Protein AF-0000000084760105 (afdb_homodimer)

Nearest PDB structures (foldseek):
  2q2e-assembly1_A-2  TM=5.148E-01  e=1.867E-03  Methanosarcina mazei
  6kma-assembly1_A  TM=5.061E-01  e=2.292E-01  Vibrio vulnificus CMCP6
  6kma-assembly2_D  TM=5.168E-01  e=6.860E-01  Vibrio vulnificus CMCP6
  6kma-assembly1_B  TM=4.866E-01  e=5.715E-01  Vibrio vulnificus CMCP6
  6kma-assembly2_C  TM=4.836E-01  e=7.749E-01  Vibrio vulnificus CMCP6

Foldseek 3Di:
DVLLVQLVVLLVVQQPVVPLPRFKAFNLVSVVVSCVVVVVVCPDPCNLVVNLVSVVVNCVPQKAAVVRDQVPFDQHPPRRTGGGIIGGRDDSPPPPPPVPPPADPLQVVFQQDDDDPVVVVVSVLQRVLQVVCVVVVHDSAPAAEAQLVLCCSRRVGSCSCVPADQCGDDRGRDHLVSRNHDHADDAWDKDAPLPQAAAEEEEADPVLLVVVVVVCVVPNRHRMRTYCHHLNNLVCLRNVLVVCVVSVHQAYEYFWKQEQQGLVSQLSSQVCNCVPPNGHYAYDPVLVVLQVVLPPKDACVCRHVDPDDCVVRVPVYDPVSVVVRVVQVVVRIIGGSCSNVCPPPPD/DVLLVQLVVLLVVQQPVVPLPRFKAFNLVSVVVSCVVVVVVCPDPCNLVVNLVSVVVNCVPQKAAVVRDQVPFDQDPPRRTGGGIIGGRDDSPPPPPPVPPPADPLQVVFQQDDDDPVVVVVSVLQRVLQVVCVVVVHDSAPAAEAQLVLCCSRRVGSCSCVPADQCGDVRGRDHQVSRNYDHADDAWDKDAPLPQAAAEEEEADPVLLVVVVVVCVVPNRHRMRTYCHHLNNLVCLRNVLVVCVVSVHQAYEYFWKLEQQGLVSQLSSQVCNCVPPNGHYAYDPVLVVLQVVLPPKDACVCRHVDPGDCVVRVPVYDPVSVVVRVVQVVVRIIGGSCSNVCPPPPD

Radius of gyration: 35.23 Å; Cα contacts (8 Å, |Δi|>4): 1062; chains: 2; bounding box: 80×84×75 Å

Sequence (694 aa):
MIWLSRLESTATKHRLAVGKAARTVKANAVLDEVLRAHNQEALSQEAPDLLSQAVTLLLERDWRAQPKHKASWQRYWRGMSLPSTFVYEGAIVPTKTTSEIAWHPWLARRITGQLTQPIKARLQQLNTYLFRQTEGDKSLFPGLLGHRERSLLIFGDEKALDSLPPDGWKHVALTLADMGAFRRAPPLPYESSCCHDLPAIIVENSDVYYRLCQLNRVQTRWSLVIYGAGNKVSGQAECVSQLLEVEQVKQLLYFGDLDVAGLKIAHQLRCKLLSDYGISLHLDEWLYNELILNGLMTPEGNANNERFDFELQCRWMPQFVLREMKTLLANHRRLPQEGVASLGLVIMIWLSRLESTATKHRLAVGKAARTVKANAVLDEVLRAHNQEALSQEAPDLLSQAVTLLLERDWRAQPKHKASWQRYWRGMSLPSTFVYEGAIVPTKTTSEIAWHPWLARRITGQLTQPIKARLQQLNTYLFRQTEGDKSLFPGLLGHRERSLLIFGDEKALDSLPPDGWKHVALTLADMGAFRRAPPLPYESSCCHDLPAIIVENSDVYYRLCQLNRVQTRWSLVIYGAGNKVSGQAECVSQLLEVEQVKQLLYFGDLDVAGLKIAHQLRCKLLSDYGISLHLDEWLYNELILNGLMTPEGNANNERFDFELQCRWMPQFVLREMKTLLANHRRLPQEGVASLGLVI

InterPro domains:
  IPR024534 Wadjet protein JetD, C-terminal [PF09983] (200-273)
  IPR036078 Spo11/DNA topoisomerase VI subunit A superfamily [SSF56726] (194-341)

Structure (mmCIF, N/CA/C/O backbone):
data_AF-0000000084760105-model_v1
#
loop_
_entity.id
_entity.type
_entity.pdbx_description
1 polymer 'Wadjet protein JetD C-terminal domain-containing protein'
#
loop_
_atom_site.group_PDB
_atom_site.id
_atom_site.type_symbol
_atom_site.label_atom_id
_atom_site.label_alt_id
_atom_site.label_comp_id
_atom_site.label_asym_id
_atom_site.label_entity_id
_atom_site.label_seq_id
_atom_site.pdbx_PDB_ins_code
_atom_site.Cartn_x
_atom_site.Cartn_y
_atom_site.Cartn_z
_atom_site.occupancy
_atom_site.B_iso_or_equiv
_atom_site.auth_seq_id
_atom_site.auth_comp_id
_atom_site.auth_asym_id
_atom_site.auth_atom_id
_atom_site.pdbx_PDB_model_num
ATOM 1 N N . MET A 1 1 ? 40.719 -17.453 -42.469 1 67.69 1 MET A N 1
ATOM 2 C CA . MET A 1 1 ? 39.688 -18.359 -41.969 1 67.69 1 MET A CA 1
ATOM 3 C C . MET A 1 1 ? 40.312 -19.484 -41.156 1 67.69 1 MET A C 1
ATOM 5 O O . MET A 1 1 ? 39.719 -19.906 -40.156 1 67.69 1 MET A O 1
ATOM 9 N N . ILE A 1 2 ? 41.531 -19.688 -41.312 1 83.69 2 ILE A N 1
ATOM 10 C CA . ILE A 1 2 ? 42.188 -20.844 -40.688 1 83.69 2 ILE A CA 1
ATOM 11 C C . ILE A 1 2 ? 42.469 -20.562 -39.25 1 83.69 2 ILE A C 1
ATOM 13 O O . ILE A 1 2 ? 42.25 -21.406 -38.375 1 83.69 2 ILE A O 1
ATOM 17 N N . TRP A 1 3 ? 43.031 -19.312 -39 1 89.44 3 TRP A N 1
ATOM 18 C CA . TRP A 1 3 ? 43.375 -18.953 -37.625 1 89.44 3 TRP A CA 1
ATOM 19 C C . TRP A 1 3 ? 42.125 -18.938 -36.75 1 89.44 3 TRP A C 1
ATOM 21 O O . TRP A 1 3 ? 42.188 -19.312 -35.562 1 89.44 3 TRP A O 1
ATOM 31 N N . LEU A 1 4 ? 41 -18.609 -37.344 1 88.12 4 LEU A N 1
ATOM 32 C CA . LEU A 1 4 ? 39.75 -18.625 -36.594 1 88.12 4 LEU A CA 1
ATOM 33 C C . LEU A 1 4 ? 39.406 -20.047 -36.156 1 88.12 4 LEU A C 1
ATOM 35 O O . LEU A 1 4 ? 39.031 -20.266 -35 1 88.12 4 LEU A O 1
ATOM 39 N N . SER A 1 5 ? 39.406 -20.938 -37.031 1 87.56 5 SER A N 1
ATOM 40 C CA . SER A 1 5 ? 39.094 -22.328 -36.719 1 87.56 5 SER A CA 1
ATOM 41 C C . SER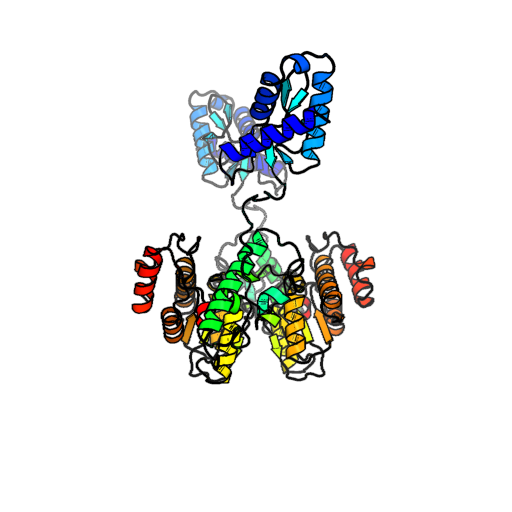 A 1 5 ? 40.031 -22.875 -35.656 1 87.56 5 SER A C 1
ATOM 43 O O . SER A 1 5 ? 39.562 -23.609 -34.75 1 87.56 5 SER A O 1
ATOM 45 N N . ARG A 1 6 ? 41.219 -22.5 -35.688 1 89.56 6 ARG A N 1
ATOM 46 C CA . ARG A 1 6 ? 42.219 -22.969 -34.719 1 89.56 6 ARG A CA 1
ATOM 47 C C . ARG A 1 6 ? 41.969 -22.406 -33.344 1 89.56 6 ARG A C 1
ATOM 49 O O . ARG A 1 6 ? 42.031 -23.109 -32.344 1 89.56 6 ARG A O 1
ATOM 56 N N . LEU A 1 7 ? 41.656 -21.078 -33.344 1 90.12 7 LEU A N 1
ATOM 57 C CA . LEU A 1 7 ? 41.344 -20.422 -32.094 1 90.12 7 LEU A CA 1
ATOM 58 C C . LEU A 1 7 ? 40.094 -21 -31.469 1 90.12 7 LEU A C 1
ATOM 60 O O . LEU A 1 7 ? 40.031 -21.281 -30.266 1 90.12 7 LEU A O 1
ATOM 64 N N . GLU A 1 8 ? 39.094 -21.188 -32.281 1 88 8 GLU A N 1
ATOM 65 C CA . GLU A 1 8 ? 37.812 -21.703 -31.812 1 88 8 GLU A CA 1
ATOM 66 C C . GLU A 1 8 ? 37.969 -23.125 -31.281 1 88 8 GLU A C 1
ATOM 68 O O . GLU A 1 8 ? 37.406 -23.438 -30.219 1 88 8 GLU A O 1
ATOM 73 N N . SER A 1 9 ? 38.625 -23.969 -31.953 1 86.5 9 SER A N 1
ATOM 74 C CA . SER A 1 9 ? 38.844 -25.359 -31.547 1 86.5 9 SER A CA 1
ATOM 75 C C . SER A 1 9 ? 39.625 -25.422 -30.25 1 86.5 9 SER A C 1
ATOM 77 O O . SER A 1 9 ? 39.281 -26.188 -29.344 1 86.5 9 SER A O 1
ATOM 79 N N . THR A 1 10 ? 40.688 -24.625 -30.141 1 89.44 10 THR A N 1
ATOM 80 C CA . THR A 1 10 ? 41.5 -24.625 -28.938 1 89.44 10 THR A CA 1
ATOM 81 C C . THR A 1 10 ? 40.75 -24.047 -27.75 1 89.44 10 THR A C 1
ATOM 83 O O . THR A 1 10 ? 40.844 -24.562 -26.641 1 89.44 10 THR A O 1
ATOM 86 N N . ALA A 1 11 ? 40 -22.984 -28.047 1 88.25 11 ALA A N 1
ATOM 87 C CA . ALA A 1 11 ? 39.188 -22.406 -26.969 1 88.25 11 ALA A CA 1
ATOM 88 C C . ALA A 1 11 ? 38.156 -23.406 -26.453 1 88.25 11 ALA A C 1
ATOM 90 O O . ALA A 1 11 ? 37.969 -23.531 -25.25 1 88.25 11 ALA A O 1
ATOM 91 N N . THR A 1 12 ? 37.531 -24.125 -27.328 1 83.12 12 THR A N 1
ATOM 92 C CA . THR A 1 12 ? 36.562 -25.141 -26.969 1 83.12 12 THR A CA 1
ATOM 93 C C . THR A 1 12 ? 37.219 -26.281 -26.188 1 83.12 12 THR A C 1
ATOM 95 O O . THR A 1 12 ? 36.656 -26.781 -25.219 1 83.12 12 THR A O 1
ATOM 98 N N . LYS A 1 13 ? 38.344 -26.672 -26.594 1 82.81 13 LYS A N 1
ATOM 99 C CA . LYS A 1 13 ? 39.125 -27.703 -25.906 1 82.81 13 LYS A CA 1
ATOM 100 C C . LYS A 1 13 ? 39.469 -27.281 -24.484 1 82.81 13 LYS A C 1
ATOM 102 O O . LYS A 1 13 ? 39.312 -28.078 -23.547 1 82.81 13 LYS A O 1
ATOM 107 N N . HIS A 1 14 ? 39.906 -26.031 -24.328 1 85.25 14 HIS A N 1
ATOM 108 C CA . HIS A 1 14 ? 40.219 -25.531 -23 1 85.25 14 HIS A CA 1
ATOM 109 C C . HIS A 1 14 ? 38.969 -25.469 -22.125 1 85.25 14 HIS A C 1
ATOM 111 O O . HIS A 1 14 ? 39 -25.781 -20.938 1 85.25 14 HIS A O 1
ATOM 117 N N . ARG A 1 15 ? 37.938 -25.125 -22.781 1 80.25 15 ARG A N 1
ATOM 118 C CA . ARG A 1 15 ? 36.656 -25.062 -22.062 1 80.25 15 ARG A CA 1
ATOM 119 C C . ARG A 1 15 ? 36.25 -26.453 -21.562 1 80.25 15 ARG A C 1
ATOM 121 O O . ARG A 1 15 ? 35.875 -26.609 -20.406 1 80.25 15 ARG A O 1
ATOM 128 N N . LEU A 1 16 ? 36.281 -27.438 -22.328 1 73.5 16 LEU A N 1
ATOM 129 C CA . LEU A 1 16 ? 35.875 -28.812 -22.031 1 73.5 16 LEU A CA 1
ATOM 130 C C . LEU A 1 16 ? 36.844 -29.469 -21.047 1 73.5 16 LEU A C 1
ATOM 132 O O . LEU A 1 16 ? 36.469 -30.344 -20.266 1 73.5 16 LEU A O 1
ATOM 136 N N . ALA A 1 17 ? 38.094 -29.062 -20.984 1 74 17 ALA A N 1
ATOM 137 C CA . ALA A 1 17 ? 39.094 -29.625 -20.109 1 74 17 ALA A CA 1
ATOM 138 C C . ALA A 1 17 ? 38.875 -29.188 -18.656 1 74 17 ALA A C 1
ATOM 140 O O . ALA A 1 17 ? 39.188 -29.938 -17.719 1 74 17 ALA A O 1
ATOM 141 N N . VAL A 1 18 ? 38.469 -28 -18.469 1 67.94 18 VAL A N 1
ATOM 142 C CA . VAL A 1 18 ? 38.25 -27.5 -17.109 1 67.94 18 VAL A CA 1
ATOM 143 C C . VAL A 1 18 ? 36.938 -28.109 -16.562 1 67.94 18 VAL A C 1
ATOM 145 O O . VAL A 1 18 ? 36.844 -28.344 -15.359 1 67.94 18 VAL A O 1
ATOM 148 N N . GLY A 1 19 ? 35.969 -28.594 -17.391 1 62.34 19 GLY A N 1
ATOM 149 C CA . GLY A 1 19 ? 34.688 -29.219 -17.078 1 62.34 19 GLY A CA 1
ATOM 150 C C . GLY A 1 19 ? 33.594 -28.797 -18.047 1 62.34 19 GLY A C 1
ATOM 151 O O . GLY A 1 19 ? 33.656 -27.719 -18.641 1 62.34 19 GLY A O 1
ATOM 152 N N . LYS A 1 20 ? 32.688 -29.688 -18.469 1 56.25 20 LYS A N 1
ATOM 153 C CA . LYS A 1 20 ? 31.609 -29.5 -19.453 1 56.25 20 LYS A CA 1
ATOM 154 C C . LYS A 1 20 ? 30.812 -28.234 -19.156 1 56.25 20 LYS A C 1
ATOM 156 O O . LYS A 1 20 ? 30.266 -27.609 -20.062 1 56.25 20 LYS A O 1
ATOM 161 N N . ALA A 1 21 ? 30.844 -27.797 -18 1 57.94 21 ALA A N 1
ATOM 162 C CA . ALA A 1 21 ? 30.062 -26.641 -17.547 1 57.94 21 ALA A CA 1
ATOM 163 C C . ALA A 1 21 ? 30.906 -25.375 -17.578 1 57.94 21 ALA A C 1
ATOM 165 O O . ALA A 1 21 ? 30.391 -24.281 -17.375 1 57.94 21 ALA A O 1
ATOM 166 N N . ALA A 1 22 ? 32.188 -25.391 -17.984 1 63.94 22 ALA A N 1
ATOM 167 C CA . ALA A 1 22 ? 33.031 -24.203 -17.906 1 63.94 22 ALA A CA 1
ATOM 168 C C . ALA A 1 22 ? 32.812 -23.312 -19.125 1 63.94 22 ALA A C 1
ATOM 170 O O . ALA A 1 22 ? 32.812 -23.781 -20.266 1 63.94 22 ALA A O 1
ATOM 171 N N . ARG A 1 23 ? 32.438 -22.047 -18.953 1 75.88 23 ARG A N 1
ATOM 172 C CA . ARG A 1 23 ? 32.156 -21.094 -20.016 1 75.88 23 ARG A CA 1
ATOM 173 C C . ARG A 1 23 ? 33.312 -20.125 -20.203 1 75.88 23 ARG A C 1
ATOM 175 O O . ARG A 1 23 ? 33.344 -19.375 -21.172 1 75.88 23 ARG A O 1
ATOM 182 N N . THR A 1 24 ? 34.25 -20.219 -19.297 1 83.88 24 THR A N 1
ATOM 183 C CA . THR A 1 24 ? 35.312 -19.203 -19.375 1 83.88 24 THR A CA 1
ATOM 184 C C . THR A 1 24 ? 36.656 -19.844 -19.625 1 83.88 24 THR A C 1
ATOM 186 O O . THR A 1 24 ? 37.031 -20.828 -18.969 1 83.88 24 THR A O 1
ATOM 189 N N . VAL A 1 25 ? 37.375 -19.422 -20.562 1 89.81 25 VAL A N 1
ATOM 190 C CA . VAL A 1 25 ? 38.719 -19.891 -20.844 1 89.81 25 VAL A CA 1
ATOM 191 C C . VAL A 1 25 ? 39.688 -18.719 -20.875 1 89.81 25 VAL A C 1
ATOM 193 O O . VAL A 1 25 ? 39.344 -17.625 -21.328 1 89.81 25 VAL A O 1
ATOM 196 N N . LYS A 1 26 ? 40.844 -18.953 -20.391 1 88.56 26 LYS A N 1
ATOM 197 C CA . LYS A 1 26 ? 41.875 -17.906 -20.422 1 88.56 26 LYS A CA 1
ATOM 198 C C . LYS A 1 26 ? 42.344 -17.641 -21.844 1 88.56 26 LYS A C 1
ATOM 200 O O . LYS A 1 26 ? 42.75 -18.578 -22.547 1 88.56 26 LYS A O 1
ATOM 205 N N . ALA A 1 27 ? 42.312 -16.453 -22.266 1 93.88 27 ALA A N 1
ATOM 206 C CA . ALA A 1 27 ? 42.625 -16.078 -23.656 1 93.88 27 ALA A CA 1
ATOM 207 C C . ALA A 1 27 ? 44.094 -16.312 -23.969 1 93.88 27 ALA A C 1
ATOM 209 O O . ALA A 1 27 ? 44.438 -16.797 -25.047 1 93.88 27 ALA A O 1
ATOM 210 N N . ASN A 1 28 ? 44.969 -15.992 -23.016 1 92.56 28 ASN A N 1
ATOM 211 C CA . ASN A 1 28 ? 46.406 -16.156 -23.234 1 92.56 28 ASN A CA 1
ATOM 212 C C . ASN A 1 28 ? 46.781 -17.625 -23.391 1 92.56 28 ASN A C 1
ATOM 214 O O . ASN A 1 28 ? 47.625 -17.969 -24.234 1 92.56 28 ASN A O 1
ATOM 218 N N . ALA A 1 29 ? 46.094 -18.469 -22.609 1 90.94 29 ALA A N 1
ATOM 219 C CA . ALA A 1 29 ? 46.344 -19.906 -22.688 1 90.94 29 ALA A CA 1
ATOM 220 C C . ALA A 1 29 ? 45.938 -20.453 -24.062 1 90.94 29 ALA A C 1
ATOM 222 O O . ALA A 1 29 ? 46.656 -21.281 -24.641 1 90.94 29 ALA A O 1
ATOM 223 N N . VAL A 1 30 ? 44.844 -20.031 -24.516 1 92.25 30 VAL A N 1
ATOM 224 C CA . VAL A 1 30 ? 44.344 -20.453 -25.812 1 92.25 30 VAL A CA 1
ATOM 225 C C . VAL A 1 30 ? 45.281 -20.016 -26.922 1 92.25 30 VAL A C 1
ATOM 227 O O . VAL A 1 30 ? 45.656 -20.812 -27.781 1 92.25 30 VAL A O 1
ATOM 230 N N . LEU A 1 31 ? 45.719 -18.781 -26.891 1 93 31 LEU A N 1
ATOM 231 C CA . LEU A 1 31 ? 46.594 -18.25 -27.938 1 93 31 LEU A CA 1
ATOM 232 C C . LEU A 1 31 ? 47.938 -18.938 -27.891 1 93 31 LEU A C 1
ATOM 234 O O . LEU A 1 31 ? 48.5 -19.281 -28.938 1 93 31 LEU A O 1
ATOM 238 N N . ASP A 1 32 ? 48.469 -19.156 -26.703 1 91.75 32 ASP A N 1
ATOM 239 C CA . ASP A 1 32 ? 49.75 -19.812 -26.547 1 91.75 32 ASP A CA 1
ATOM 240 C C . ASP A 1 32 ? 49.75 -21.203 -27.188 1 91.75 32 ASP A C 1
ATOM 242 O O . ASP A 1 32 ? 50.719 -21.578 -27.859 1 91.75 32 ASP A O 1
ATOM 246 N N . GLU A 1 33 ? 48.656 -21.875 -26.938 1 91.25 33 GLU A N 1
ATOM 247 C CA . GLU A 1 33 ? 48.562 -23.219 -27.5 1 91.25 33 GLU A CA 1
ATOM 248 C C . GLU A 1 33 ? 48.5 -23.188 -29.016 1 91.25 33 GLU A C 1
ATOM 250 O O . GLU A 1 33 ? 49.125 -23.984 -29.703 1 91.25 33 GLU A O 1
ATOM 255 N N . VAL A 1 34 ? 47.75 -22.281 -29.547 1 92.06 34 VAL A N 1
ATOM 256 C CA . VAL A 1 34 ? 47.594 -22.141 -30.984 1 92.06 34 VAL A CA 1
ATOM 257 C C . VAL A 1 34 ? 48.969 -21.781 -31.609 1 92.06 34 VAL A C 1
ATOM 259 O O . VAL A 1 34 ? 49.344 -22.344 -32.625 1 92.06 34 VAL A O 1
ATOM 262 N N . LEU A 1 35 ? 49.656 -20.875 -30.938 1 91.12 35 LEU A N 1
ATOM 263 C CA . LEU A 1 35 ? 50.938 -20.422 -31.438 1 91.12 35 LEU A CA 1
ATOM 264 C C . LEU A 1 35 ? 52 -21.531 -31.375 1 91.12 35 LEU A C 1
ATOM 266 O O . LEU A 1 35 ? 52.812 -21.672 -32.281 1 91.12 35 LEU A O 1
ATOM 270 N N . ARG A 1 36 ? 51.906 -22.312 -30.328 1 89.44 36 ARG A N 1
ATOM 271 C CA . ARG A 1 36 ? 52.844 -23.438 -30.188 1 89.44 36 ARG A CA 1
ATOM 272 C C . ARG A 1 36 ? 52.562 -24.516 -31.234 1 89.44 36 ARG A C 1
ATOM 274 O O . ARG A 1 36 ? 53.5 -25.078 -31.812 1 89.44 36 ARG A O 1
ATOM 281 N N . ALA A 1 37 ? 51.344 -24.828 -31.469 1 87.62 37 ALA A N 1
ATOM 282 C CA . ALA A 1 37 ? 50.906 -25.875 -32.406 1 87.62 37 ALA A CA 1
ATOM 283 C C . ALA A 1 37 ? 51.188 -25.469 -33.844 1 87.62 37 ALA A C 1
ATOM 285 O O . ALA A 1 37 ? 51.469 -26.328 -34.688 1 87.62 37 ALA A O 1
ATOM 286 N N . HIS A 1 38 ? 51.156 -24.219 -34.094 1 89.06 38 HIS A N 1
ATOM 287 C CA . HIS A 1 38 ? 51.344 -23.719 -35.438 1 89.06 38 HIS A CA 1
ATOM 288 C C . HIS A 1 38 ? 52.438 -22.672 -35.5 1 89.06 38 HIS A C 1
ATOM 290 O O . HIS A 1 38 ? 52.25 -21.562 -36 1 89.06 38 HIS A O 1
ATOM 296 N N . ASN A 1 39 ? 53.531 -23.047 -35 1 87.75 39 ASN A N 1
ATOM 297 C CA . ASN A 1 39 ? 54.688 -22.156 -34.781 1 87.75 39 ASN A CA 1
ATOM 298 C C . ASN A 1 39 ? 55.25 -21.656 -36.125 1 87.75 39 ASN A C 1
ATOM 300 O O . ASN A 1 39 ? 55.625 -20.5 -36.219 1 87.75 39 ASN A O 1
ATOM 304 N N . GLN A 1 40 ? 55.375 -22.453 -37.125 1 86.12 40 GLN A N 1
ATOM 305 C CA . GLN A 1 40 ? 55.938 -22.062 -38.406 1 86.12 40 GLN A CA 1
ATOM 306 C C . GLN A 1 40 ? 55.094 -20.969 -39.062 1 86.12 40 GLN A C 1
ATOM 308 O O . GLN A 1 40 ? 55.625 -20 -39.594 1 86.12 40 GLN A O 1
ATOM 313 N N . GLU A 1 41 ? 53.75 -21.078 -38.969 1 85.88 41 GLU A N 1
ATOM 314 C CA . GLU A 1 41 ? 52.844 -20.094 -39.562 1 85.88 41 GLU A CA 1
ATOM 315 C C . GLU A 1 41 ? 52.812 -18.828 -38.719 1 85.88 41 GLU A C 1
ATOM 317 O O . GLU A 1 41 ? 52.562 -17.734 -39.219 1 85.88 41 GLU A O 1
ATOM 322 N N . ALA A 1 42 ? 53 -19.031 -37.469 1 85.12 42 ALA A N 1
ATOM 323 C CA . ALA A 1 42 ? 52.938 -17.906 -36.531 1 85.12 42 ALA A CA 1
ATOM 324 C C . ALA A 1 42 ? 54.125 -16.953 -36.75 1 85.12 42 ALA A C 1
ATOM 326 O O . ALA A 1 42 ? 54.062 -15.789 -36.375 1 85.12 42 ALA A O 1
ATOM 327 N N . LEU A 1 43 ? 55.125 -17.391 -37.469 1 83.69 43 LEU A N 1
ATOM 328 C CA . LEU A 1 43 ? 56.312 -16.609 -37.719 1 83.69 43 LEU A CA 1
ATOM 329 C C . LEU A 1 43 ? 56.125 -15.641 -38.875 1 83.69 43 LEU A C 1
ATOM 331 O O . LEU A 1 43 ? 56.875 -14.695 -39.031 1 83.69 43 LEU A O 1
ATOM 335 N N . SER A 1 44 ? 55.094 -15.812 -39.625 1 87 44 SER A N 1
ATOM 336 C CA . SER A 1 44 ? 54.781 -14.93 -40.75 1 87 44 SER A CA 1
ATOM 337 C C . SER A 1 44 ? 54.5 -13.508 -40.25 1 87 44 SER A C 1
ATOM 339 O O . SER A 1 44 ? 54 -13.312 -39.156 1 87 44 SER A O 1
ATOM 341 N N . GLN A 1 45 ? 54.875 -12.523 -41 1 85.75 45 GLN A N 1
ATOM 342 C CA . GLN A 1 45 ? 54.719 -11.109 -40.688 1 85.75 45 GLN A CA 1
ATOM 343 C C . GLN A 1 45 ? 53.25 -10.727 -40.594 1 85.75 45 GLN A C 1
ATOM 345 O O . GLN A 1 45 ? 52.875 -9.805 -39.875 1 85.75 45 GLN A O 1
ATOM 350 N N . GLU A 1 46 ? 52.406 -11.469 -41.25 1 85.75 46 GLU A N 1
ATOM 351 C CA . GLU A 1 46 ? 50.969 -11.141 -41.281 1 85.75 46 GLU A CA 1
ATOM 352 C C . GLU A 1 46 ? 50.219 -11.844 -40.156 1 85.75 46 GLU A C 1
ATOM 354 O O . GLU A 1 46 ? 49.031 -11.57 -39.938 1 85.75 46 GLU A O 1
ATOM 359 N N . ALA A 1 47 ? 50.875 -12.648 -39.438 1 87.44 47 ALA A N 1
ATOM 360 C CA . ALA A 1 47 ? 50.219 -13.523 -38.469 1 87.44 47 ALA A CA 1
ATOM 361 C C . ALA A 1 47 ? 49.531 -12.711 -37.375 1 87.44 47 ALA A C 1
ATOM 363 O O . ALA A 1 47 ? 48.375 -12.984 -37.031 1 87.44 47 ALA A O 1
ATOM 364 N N . PRO A 1 48 ? 50.188 -11.695 -36.875 1 89.31 48 PRO A N 1
ATOM 365 C CA . PRO A 1 48 ? 49.5 -10.938 -35.844 1 89.31 48 PRO A CA 1
ATOM 366 C C . PRO A 1 48 ? 48.188 -10.297 -36.312 1 89.31 48 PRO A C 1
ATOM 368 O O . PRO A 1 48 ? 47.219 -10.305 -35.594 1 89.31 48 PRO A O 1
ATOM 371 N N . ASP A 1 49 ? 48.219 -9.789 -37.438 1 87.56 49 ASP A N 1
ATOM 372 C CA . ASP A 1 49 ? 47 -9.172 -38 1 87.56 49 ASP A CA 1
ATOM 373 C C . ASP A 1 49 ? 45.906 -10.219 -38.219 1 87.56 49 ASP A C 1
ATOM 375 O O . ASP A 1 49 ? 44.75 -9.984 -37.938 1 87.56 49 ASP A O 1
ATOM 379 N N . LEU A 1 50 ? 46.281 -11.281 -38.75 1 88.19 50 LEU A N 1
ATOM 380 C CA . LEU A 1 50 ? 45.344 -12.367 -39.031 1 88.19 50 LEU A CA 1
ATOM 381 C C . LEU A 1 50 ? 44.781 -12.93 -37.719 1 88.19 50 LEU A C 1
ATOM 383 O O . LEU A 1 50 ? 43.594 -13.242 -37.656 1 88.19 50 LEU A O 1
ATOM 387 N N . LEU A 1 51 ? 45.562 -13.023 -36.781 1 90 51 LEU A N 1
ATOM 388 C CA . LEU A 1 51 ? 45.125 -13.516 -35.469 1 90 51 LEU A CA 1
ATOM 389 C C . LEU A 1 51 ? 44.188 -12.508 -34.812 1 90 51 LEU A C 1
ATOM 391 O O . LEU A 1 51 ? 43.219 -12.891 -34.188 1 90 51 LEU A O 1
ATOM 395 N N . SER A 1 52 ? 44.562 -11.281 -34.875 1 89.69 52 SER A N 1
ATOM 396 C CA . SER A 1 52 ? 43.688 -10.242 -34.375 1 89.69 52 SER A CA 1
ATOM 397 C C . SER A 1 52 ? 42.312 -10.289 -35.031 1 89.69 52 SER A C 1
ATOM 399 O O . SER A 1 52 ? 41.281 -10.141 -34.375 1 89.69 52 SER A O 1
ATOM 401 N N . GLN A 1 53 ? 42.344 -10.5 -36.281 1 88.12 53 GLN A N 1
ATOM 402 C CA . GLN A 1 53 ? 41.094 -10.656 -37 1 88.12 53 GLN A CA 1
ATOM 403 C C . GLN A 1 53 ? 40.344 -11.914 -36.562 1 88.12 53 GLN A C 1
ATOM 405 O O . GLN A 1 53 ? 39.125 -11.891 -36.438 1 88.12 53 GLN A O 1
ATOM 410 N N . ALA A 1 54 ? 41.031 -12.93 -36.344 1 89.44 54 ALA A N 1
ATOM 411 C CA . ALA A 1 54 ? 40.406 -14.18 -35.875 1 89.44 54 ALA A CA 1
ATOM 412 C C . ALA A 1 54 ? 39.781 -14 -34.5 1 89.44 54 ALA A C 1
ATOM 414 O O . ALA A 1 54 ? 38.688 -14.523 -34.25 1 89.44 54 ALA A O 1
ATOM 415 N N . VAL A 1 55 ? 40.375 -13.312 -33.594 1 90.69 55 VAL A N 1
ATOM 416 C CA . VAL A 1 55 ? 39.812 -13.039 -32.281 1 90.69 55 VAL A CA 1
ATOM 417 C C . VAL A 1 55 ? 38.531 -12.227 -32.438 1 90.69 55 VAL A C 1
ATOM 419 O O . VAL A 1 55 ? 37.531 -12.516 -31.781 1 90.69 55 VAL A O 1
ATOM 422 N N . THR A 1 56 ? 38.594 -11.227 -33.312 1 87.75 56 THR A N 1
ATOM 423 C CA . THR A 1 56 ? 37.406 -10.422 -33.562 1 87.75 56 THR A CA 1
ATOM 424 C C . THR A 1 56 ? 36.281 -11.289 -34.094 1 87.75 56 THR A C 1
ATOM 426 O O . THR A 1 56 ? 35.125 -11.141 -33.688 1 87.75 56 THR A O 1
ATOM 429 N N . LEU A 1 57 ? 36.594 -12.172 -34.969 1 86.44 57 LEU A N 1
ATOM 430 C CA . LEU A 1 57 ? 35.594 -13.055 -35.562 1 86.44 57 LEU A CA 1
ATOM 431 C C . LEU A 1 57 ? 35.094 -14.062 -34.531 1 86.44 57 LEU A C 1
ATOM 433 O O . LEU A 1 57 ? 33.906 -14.391 -34.5 1 86.44 57 LEU A O 1
ATOM 437 N N . LEU A 1 58 ? 35.875 -14.562 -33.688 1 87.25 58 LEU A N 1
ATOM 438 C CA . LEU A 1 58 ? 35.469 -15.461 -32.594 1 87.25 58 LEU A CA 1
ATOM 439 C C . LEU A 1 58 ? 34.438 -14.797 -31.703 1 87.25 58 LEU A C 1
ATOM 441 O O . LEU A 1 58 ? 33.469 -15.445 -31.281 1 87.25 58 LEU A O 1
ATOM 445 N N . LEU A 1 59 ? 34.656 -13.516 -31.531 1 86.81 59 LEU A N 1
ATOM 446 C CA . LEU A 1 59 ? 33.781 -12.773 -30.625 1 86.81 59 LEU A CA 1
ATOM 447 C C . LEU A 1 59 ? 32.469 -12.391 -31.312 1 86.81 59 LEU A C 1
ATOM 449 O O . LEU A 1 59 ? 31.516 -12.016 -30.656 1 86.81 59 LEU A O 1
ATOM 453 N N . GLU A 1 60 ? 32.406 -12.523 -32.531 1 82.56 60 GLU A N 1
ATOM 454 C CA . GLU A 1 60 ? 31.172 -12.32 -33.312 1 82.56 60 GLU A CA 1
ATOM 455 C C . GLU A 1 60 ? 30.328 -13.594 -33.344 1 82.56 60 GLU A C 1
ATOM 457 O O . GLU A 1 60 ? 29.156 -13.555 -33.719 1 82.56 60 GLU A O 1
ATOM 462 N N . ARG A 1 61 ? 30.875 -14.656 -32.844 1 79.38 61 ARG A N 1
ATOM 463 C CA . ARG A 1 61 ? 30.172 -15.93 -32.812 1 79.38 61 ARG A CA 1
ATOM 464 C C . ARG A 1 61 ? 29.719 -16.281 -31.406 1 79.38 61 ARG A C 1
ATOM 466 O O . ARG A 1 61 ? 29.109 -15.453 -30.719 1 79.38 61 ARG A O 1
ATOM 473 N N . ASP A 1 62 ? 30.219 -17.5 -30.859 1 77.69 62 ASP A N 1
ATOM 474 C CA . ASP A 1 62 ? 29.672 -18.031 -29.625 1 77.69 62 ASP A CA 1
ATOM 475 C C . ASP A 1 62 ? 30.531 -17.625 -28.422 1 77.69 62 ASP A C 1
ATOM 477 O O . ASP A 1 62 ? 30.375 -18.188 -27.328 1 77.69 62 ASP A O 1
ATOM 481 N N . TRP A 1 63 ? 31.375 -16.719 -28.641 1 85.19 63 TRP A N 1
ATOM 482 C CA . TRP A 1 63 ? 32.25 -16.344 -27.531 1 85.19 63 TRP A CA 1
ATOM 483 C C . TRP A 1 63 ? 32.156 -14.844 -27.25 1 85.19 63 TRP A C 1
ATOM 485 O O . TRP A 1 63 ? 31.938 -14.039 -28.156 1 85.19 63 TRP A O 1
ATOM 495 N N . ARG A 1 64 ? 32.281 -14.523 -25.984 1 88.19 64 ARG A N 1
ATOM 496 C CA . ARG A 1 64 ? 32.344 -13.141 -25.531 1 88.19 64 ARG A CA 1
ATOM 497 C C . ARG A 1 64 ? 33.656 -12.852 -24.844 1 88.19 64 ARG A C 1
ATOM 499 O O . ARG A 1 64 ? 34.188 -13.703 -24.125 1 88.19 64 ARG A O 1
ATOM 506 N N . ALA A 1 65 ? 34.188 -11.609 -25.031 1 90.44 65 ALA A N 1
ATOM 507 C CA . ALA A 1 65 ? 35.438 -11.195 -24.375 1 90.44 65 ALA A CA 1
ATOM 508 C C . ALA A 1 65 ? 35.156 -10.594 -23 1 90.44 65 ALA A C 1
ATOM 510 O O . ALA A 1 65 ? 34.156 -9.906 -22.812 1 90.44 65 ALA A O 1
ATOM 511 N N . GLN A 1 66 ? 36.031 -11.039 -22.031 1 87 66 GLN A N 1
ATOM 512 C CA . GLN A 1 66 ? 36.031 -10.391 -20.734 1 87 66 GLN A CA 1
ATOM 513 C C . GLN A 1 66 ? 37.438 -9.859 -20.391 1 87 66 GLN A C 1
ATOM 515 O O . GLN A 1 66 ? 38.375 -10.633 -20.234 1 87 66 GLN A O 1
ATOM 520 N N . PRO A 1 67 ? 37.531 -8.508 -20.375 1 85.75 67 PRO A N 1
ATOM 521 C CA . PRO A 1 67 ? 36.5 -7.465 -20.516 1 85.75 67 PRO A CA 1
ATOM 522 C C . PRO A 1 67 ? 36.031 -7.32 -21.953 1 85.75 67 PRO A C 1
ATOM 524 O O . PRO A 1 67 ? 36.75 -7.664 -22.906 1 85.75 67 PRO A O 1
ATOM 527 N N . LYS A 1 68 ? 34.719 -6.695 -22.203 1 86.25 68 LYS A N 1
ATOM 528 C CA . LYS A 1 68 ? 34.031 -6.625 -23.484 1 86.25 68 LYS A CA 1
ATOM 529 C C . LYS A 1 68 ? 34.656 -5.586 -24.391 1 86.25 68 LYS A C 1
ATOM 531 O O . LYS A 1 68 ? 34.75 -5.781 -25.609 1 86.25 68 LYS A O 1
ATOM 536 N N . HIS A 1 69 ? 35.281 -4.562 -23.875 1 86.69 69 HIS A N 1
ATOM 537 C CA . HIS A 1 69 ? 35.781 -3.445 -24.656 1 86.69 69 HIS A CA 1
ATOM 538 C C . HIS A 1 69 ? 37.25 -3.654 -25.031 1 86.69 69 HIS A C 1
ATOM 540 O O . HIS A 1 69 ? 38.094 -3.934 -24.156 1 86.69 69 HIS A O 1
ATOM 546 N N . LYS A 1 70 ? 37.562 -3.479 -26.234 1 86.38 70 LYS A N 1
ATOM 547 C CA . LYS A 1 70 ? 38.875 -3.715 -26.797 1 86.38 70 LYS A CA 1
ATOM 548 C C . LYS A 1 70 ? 39.938 -2.803 -26.172 1 86.38 70 LYS A C 1
ATOM 550 O O . LYS A 1 70 ? 41.094 -3.18 -26.031 1 86.38 70 LYS A O 1
ATOM 555 N N . ALA A 1 71 ? 39.531 -1.586 -25.75 1 85.44 71 ALA A N 1
ATOM 556 C CA . ALA A 1 71 ? 40.438 -0.606 -25.172 1 85.44 71 ALA A CA 1
ATOM 557 C C . ALA A 1 71 ? 41.031 -1.113 -23.844 1 85.44 71 ALA A C 1
ATOM 559 O O . ALA A 1 71 ? 42.094 -0.675 -23.422 1 85.44 71 ALA A O 1
ATOM 560 N N . SER A 1 72 ? 40.375 -2.129 -23.297 1 84.88 72 SER A N 1
ATOM 561 C CA . SER A 1 72 ? 40.781 -2.65 -22 1 84.88 72 SER A CA 1
ATOM 562 C C . SER A 1 72 ? 41.594 -3.926 -22.156 1 84.88 72 SER A C 1
ATOM 564 O O . SER A 1 72 ? 41.969 -4.562 -21.156 1 84.88 72 SER A O 1
ATOM 566 N N . TRP A 1 73 ? 41.812 -4.273 -23.344 1 89.81 73 TRP A N 1
ATOM 567 C CA . TRP A 1 73 ? 42.562 -5.504 -23.578 1 89.81 73 TRP A CA 1
ATOM 568 C C . TRP A 1 73 ? 44.062 -5.285 -23.344 1 89.81 73 TRP A C 1
ATOM 570 O O . TRP A 1 73 ? 44.562 -4.168 -23.5 1 89.81 73 TRP A O 1
ATOM 580 N N . GLN A 1 74 ? 44.75 -6.297 -22.969 1 87.69 74 GLN A N 1
ATOM 581 C CA . GLN A 1 74 ? 46.188 -6.215 -22.703 1 87.69 74 GLN A CA 1
ATOM 582 C C . GLN A 1 74 ? 47 -6.648 -23.922 1 87.69 74 GLN A C 1
ATOM 584 O O . GLN A 1 74 ? 46.625 -7.578 -24.625 1 87.69 74 GLN A O 1
ATOM 589 N N . ARG A 1 75 ? 48 -5.938 -24.109 1 86.38 75 ARG A N 1
ATOM 590 C CA . ARG A 1 75 ? 48.938 -6.344 -25.156 1 86.38 75 ARG A CA 1
ATOM 591 C C . ARG A 1 75 ? 49.625 -7.664 -24.812 1 86.38 75 ARG A C 1
ATOM 593 O O . ARG A 1 75 ? 50.031 -7.875 -23.656 1 86.38 75 ARG A O 1
ATOM 600 N N . TYR A 1 76 ? 49.594 -8.688 -25.688 1 87.62 76 TYR A N 1
ATOM 601 C CA . TYR A 1 76 ? 50.062 -10.016 -25.312 1 87.62 76 TYR A CA 1
ATOM 602 C C . TYR A 1 76 ? 51.125 -10.508 -26.297 1 87.62 76 TYR A C 1
ATOM 604 O O . TYR A 1 76 ? 52.219 -10.914 -25.891 1 87.62 76 TYR A O 1
ATOM 612 N N . TRP A 1 77 ? 50.938 -10.523 -27.625 1 86.94 77 TRP A N 1
ATOM 613 C CA . TRP A 1 77 ? 51.844 -11.148 -28.594 1 86.94 77 TRP A CA 1
ATOM 614 C C . TRP A 1 77 ? 51.969 -10.273 -29.844 1 86.94 77 TRP A C 1
ATOM 616 O O . TRP A 1 77 ? 51 -10.016 -30.547 1 86.94 77 TRP A O 1
ATOM 626 N N . ARG A 1 78 ? 53.125 -9.797 -30.156 1 88.81 78 ARG A N 1
ATOM 627 C CA . ARG A 1 78 ? 53.562 -9.039 -31.328 1 88.81 78 ARG A CA 1
ATOM 628 C C . ARG A 1 78 ? 52.562 -7.922 -31.641 1 88.81 78 ARG A C 1
ATOM 630 O O . ARG A 1 78 ? 52.156 -7.773 -32.781 1 88.81 78 ARG A O 1
ATOM 637 N N . GLY A 1 79 ? 52.188 -7.152 -30.531 1 83.5 79 GLY A N 1
ATOM 638 C CA . GLY A 1 79 ? 51.344 -5.973 -30.688 1 83.5 79 GLY A CA 1
ATOM 639 C C . GLY A 1 79 ? 49.875 -6.281 -30.656 1 83.5 79 GLY A C 1
ATOM 640 O O . GLY A 1 79 ? 49.031 -5.371 -30.672 1 83.5 79 GLY A O 1
ATOM 641 N N . MET A 1 80 ? 49.5 -7.539 -30.641 1 86.19 80 MET A N 1
ATOM 642 C CA . MET A 1 80 ? 48.094 -7.902 -30.547 1 86.19 80 MET A CA 1
ATOM 643 C C . MET A 1 80 ? 47.562 -7.746 -29.125 1 86.19 80 MET A C 1
ATOM 645 O O . MET A 1 80 ? 48.281 -7.988 -28.172 1 86.19 80 MET A O 1
ATOM 649 N N . SER A 1 81 ? 46.438 -7.242 -29.031 1 89.44 81 SER A N 1
ATOM 650 C CA . SER A 1 81 ? 45.75 -7.145 -27.734 1 89.44 81 SER A CA 1
ATOM 651 C C . SER A 1 81 ? 44.781 -8.297 -27.547 1 89.44 81 SER A C 1
ATOM 653 O O . SER A 1 81 ? 44.094 -8.711 -28.484 1 89.44 81 SER A O 1
ATOM 655 N N . LEU A 1 82 ? 44.781 -8.812 -26.312 1 91.44 82 LEU A N 1
ATOM 656 C CA . LEU A 1 82 ? 43.875 -9.914 -25.953 1 91.44 82 LEU A CA 1
ATOM 657 C C . LEU A 1 82 ? 43.062 -9.578 -24.703 1 91.44 82 LEU A C 1
ATOM 659 O O . LEU A 1 82 ? 43.562 -8.891 -23.812 1 91.44 82 LEU A O 1
ATOM 663 N N . PRO A 1 83 ? 41.812 -10.055 -24.734 1 91.06 83 PRO A N 1
ATOM 664 C CA . PRO A 1 83 ? 41.094 -10.008 -23.453 1 91.06 83 PRO A CA 1
ATOM 665 C C . PRO A 1 83 ? 41.656 -10.953 -22.422 1 91.06 83 PRO A C 1
ATOM 667 O O . PRO A 1 83 ? 42.5 -11.805 -22.75 1 91.06 83 PRO A O 1
ATOM 670 N N . SER A 1 84 ? 41.219 -10.812 -21.172 1 91.12 84 SER A N 1
ATOM 671 C CA . SER A 1 84 ? 41.688 -11.703 -20.125 1 91.12 84 SER A CA 1
ATOM 672 C C . SER A 1 84 ? 41.156 -13.117 -20.297 1 91.12 84 SER A C 1
ATOM 674 O O . SER A 1 84 ? 41.875 -14.094 -20.141 1 91.12 84 SER A O 1
ATOM 676 N N . THR A 1 85 ? 39.812 -13.188 -20.625 1 90.62 85 THR A N 1
ATOM 677 C CA . THR A 1 85 ? 39.156 -14.484 -20.781 1 90.62 85 THR A CA 1
ATOM 678 C C . THR A 1 85 ? 38.188 -14.453 -21.953 1 90.62 85 THR A C 1
ATOM 680 O O . THR A 1 85 ? 37.688 -13.383 -22.328 1 90.62 85 THR A O 1
ATOM 683 N N . PHE A 1 86 ? 38.062 -15.516 -22.625 1 89.06 86 PHE A N 1
ATOM 684 C CA . PHE A 1 86 ? 36.938 -15.781 -23.531 1 8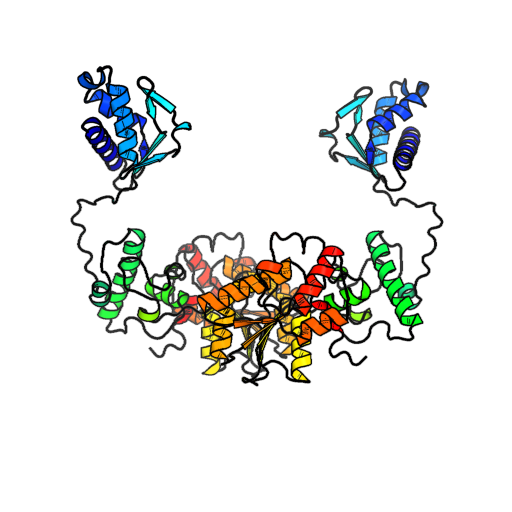9.06 86 PHE A CA 1
ATOM 685 C C . PHE A 1 86 ? 35.812 -16.5 -22.812 1 89.06 86 PHE A C 1
ATOM 687 O O . PHE A 1 86 ? 36.062 -17.484 -22.109 1 89.06 86 PHE A O 1
ATOM 694 N N . VAL A 1 87 ? 34.656 -16.031 -22.844 1 85.19 87 VAL A N 1
ATOM 695 C CA . VAL A 1 87 ? 33.5 -16.656 -22.266 1 85.19 87 VAL A CA 1
ATOM 696 C C . VAL A 1 87 ? 32.594 -17.234 -23.359 1 85.19 87 VAL A C 1
ATOM 698 O O . VAL A 1 87 ? 32.188 -16.531 -24.281 1 85.19 87 VAL A O 1
ATOM 701 N N . TYR A 1 88 ? 32.406 -18.438 -23.359 1 75.94 88 TYR A N 1
ATOM 702 C CA . TYR A 1 88 ? 31.609 -19.125 -24.359 1 75.94 88 TYR A CA 1
ATOM 703 C C . TYR A 1 88 ? 30.125 -18.781 -24.188 1 75.94 88 TYR A C 1
ATOM 705 O O . TYR A 1 88 ? 29.562 -18.969 -23.094 1 75.94 88 TYR A O 1
ATOM 713 N N . GLU A 1 89 ? 29.594 -18.141 -25.047 1 71.69 89 GLU A N 1
ATOM 714 C CA . GLU A 1 89 ? 28.172 -17.797 -25.016 1 71.69 89 GLU A CA 1
ATOM 715 C C . GLU A 1 89 ? 27.359 -18.688 -25.938 1 71.69 89 GLU A C 1
ATOM 717 O O . GLU A 1 89 ? 26.125 -18.594 -25.984 1 71.69 89 GLU A O 1
ATOM 722 N N . GLY A 1 90 ? 27.969 -19.391 -26.828 1 60.41 90 GLY A N 1
ATOM 723 C CA . GLY A 1 90 ? 27.266 -20.234 -27.781 1 60.41 90 GLY A CA 1
ATOM 724 C C . GLY A 1 90 ? 26.469 -21.344 -27.125 1 60.41 90 GLY A C 1
ATOM 725 O O . GLY A 1 90 ? 26.578 -21.562 -25.922 1 60.41 90 GLY A O 1
ATOM 726 N N . ALA A 1 91 ? 25.375 -21.969 -27.781 1 49.28 91 ALA A N 1
ATOM 727 C CA . ALA A 1 91 ? 24.641 -23.156 -27.328 1 49.28 91 ALA A CA 1
ATOM 728 C C . ALA A 1 91 ? 25.594 -24.328 -27.078 1 49.28 91 ALA A C 1
ATOM 730 O O . ALA A 1 91 ? 26.5 -24.578 -27.859 1 49.28 91 ALA A O 1
ATOM 731 N N . ILE A 1 92 ? 26.234 -24.562 -26.031 1 44.66 92 ILE A N 1
ATOM 732 C CA . ILE A 1 92 ? 26.859 -25.875 -25.891 1 44.66 92 ILE A CA 1
ATOM 733 C C . ILE A 1 92 ? 26.141 -26.891 -26.781 1 44.66 92 ILE A C 1
ATOM 735 O O . ILE A 1 92 ? 24.953 -27.156 -26.609 1 44.66 92 ILE A O 1
ATOM 739 N N . VAL A 1 93 ? 26.547 -27.016 -27.938 1 38.22 93 VAL A N 1
ATOM 740 C CA . VAL A 1 93 ? 25.953 -28.172 -28.594 1 38.22 93 VAL A CA 1
ATOM 741 C C . VAL A 1 93 ? 26.219 -29.422 -27.781 1 38.22 93 VAL A C 1
ATOM 743 O O . VAL A 1 93 ? 27.359 -29.812 -27.562 1 38.22 93 VAL A O 1
ATOM 746 N N . PRO A 1 94 ? 25.641 -29.719 -26.609 1 36.16 94 PRO A N 1
ATOM 747 C CA . PRO A 1 94 ? 25.844 -31.125 -26.203 1 36.16 94 PRO A CA 1
ATOM 748 C C . PRO A 1 94 ? 25.906 -32.062 -27.391 1 36.16 94 PRO A C 1
ATOM 750 O O . PRO A 1 94 ? 25.062 -32 -28.281 1 36.16 94 PRO A O 1
ATOM 753 N N . THR A 1 95 ? 26.938 -32.25 -28.141 1 35.72 95 THR A N 1
ATOM 754 C CA . THR A 1 95 ? 26.922 -33.469 -28.969 1 35.72 95 THR A CA 1
ATOM 755 C C . THR A 1 95 ? 26.094 -34.562 -28.297 1 35.72 95 THR A C 1
ATOM 757 O O . THR A 1 95 ? 26.141 -35.719 -28.719 1 35.72 95 THR A O 1
ATOM 760 N N . LYS A 1 96 ? 26.172 -34.531 -26.922 1 39.28 96 LYS A N 1
ATOM 761 C CA . LYS A 1 96 ? 25.328 -35.625 -26.484 1 39.28 96 LYS A CA 1
ATOM 762 C C . LYS A 1 96 ? 24.031 -35.656 -27.281 1 39.28 96 LYS A C 1
ATOM 764 O O . LYS A 1 96 ? 23.578 -34.656 -27.797 1 39.28 96 LYS A O 1
ATOM 769 N N . THR A 1 97 ? 23.656 -36.812 -27.797 1 35.53 97 THR A N 1
ATOM 770 C CA . THR A 1 97 ? 22.281 -37.25 -28.016 1 35.53 97 THR A CA 1
ATOM 771 C C . THR A 1 97 ? 21.297 -36.406 -27.219 1 35.53 97 THR A C 1
ATOM 773 O O . THR A 1 97 ? 21.312 -36.438 -25.984 1 35.53 97 THR A O 1
ATOM 776 N N . THR A 1 98 ? 21.25 -35.062 -27.422 1 39.88 98 THR A N 1
ATOM 777 C CA . THR A 1 98 ? 20.094 -34.406 -26.844 1 39.88 98 THR A CA 1
ATOM 778 C C . THR A 1 98 ? 19.031 -35.438 -26.438 1 39.88 98 THR A C 1
ATOM 780 O O . THR A 1 98 ? 18.422 -36.062 -27.297 1 39.88 98 THR A O 1
ATOM 783 N N . SER A 1 99 ? 19.391 -36.281 -25.719 1 44.78 99 SER A N 1
ATOM 784 C CA . SER A 1 99 ? 18.328 -37.156 -25.234 1 44.78 99 SER A CA 1
ATOM 785 C C . SER A 1 99 ? 16.969 -36.469 -25.328 1 44.78 99 SER A C 1
ATOM 787 O O . SER A 1 99 ? 16.781 -35.375 -24.812 1 44.78 99 SER A O 1
ATOM 789 N N . GLU A 1 100 ? 16.359 -36.438 -26.547 1 61.41 100 GLU A N 1
ATOM 790 C CA . GLU A 1 100 ? 14.992 -36.031 -26.859 1 61.41 100 GLU A CA 1
ATOM 791 C C . GLU A 1 100 ? 14.102 -36.094 -25.609 1 61.41 100 GLU A C 1
ATOM 793 O O . GLU A 1 100 ? 13.945 -37.156 -25 1 61.41 100 GLU A O 1
ATOM 798 N N . ILE A 1 101 ? 14.211 -35.062 -24.734 1 78 101 ILE A N 1
ATOM 799 C CA . ILE A 1 101 ? 13.242 -35.062 -23.641 1 78 101 ILE A CA 1
ATOM 800 C C . ILE A 1 101 ? 11.891 -35.531 -24.141 1 78 101 ILE A C 1
ATOM 802 O O . ILE A 1 101 ? 11.398 -35.062 -25.172 1 78 101 ILE A O 1
ATOM 806 N N . ALA A 1 102 ? 11.547 -36.656 -23.703 1 89.69 102 ALA A N 1
ATOM 807 C CA . ALA A 1 102 ? 10.18 -37.094 -23.953 1 89.69 102 ALA A CA 1
ATOM 808 C C . ALA A 1 102 ? 9.18 -36.156 -23.281 1 89.69 102 ALA A C 1
ATOM 810 O O . ALA A 1 102 ? 8.891 -36.312 -22.094 1 89.69 102 ALA A O 1
ATOM 811 N N . TRP A 1 103 ? 8.758 -35.281 -24.078 1 93.44 103 TRP A N 1
ATOM 812 C CA . TRP A 1 103 ? 7.789 -34.344 -23.547 1 93.44 103 TRP A CA 1
ATOM 813 C C . TRP A 1 103 ? 6.422 -35 -23.375 1 93.44 103 TRP A C 1
ATOM 815 O O . TRP A 1 103 ? 6 -35.781 -24.219 1 93.44 103 TRP A O 1
ATOM 825 N N . HIS A 1 104 ? 5.785 -34.656 -22.266 1 95.62 104 HIS A N 1
ATOM 826 C CA . HIS A 1 104 ? 4.379 -35.031 -22.109 1 95.62 104 HIS A CA 1
ATOM 827 C C . HIS A 1 104 ? 3.555 -34.531 -23.312 1 95.62 104 HIS A C 1
ATOM 829 O O . HIS A 1 104 ? 3.76 -33.438 -23.812 1 95.62 104 HIS A O 1
ATOM 835 N N . PRO A 1 105 ? 2.611 -35.344 -23.812 1 94.69 105 PRO A N 1
ATOM 836 C CA . PRO A 1 105 ? 1.845 -35 -25.016 1 94.69 105 PRO A CA 1
ATOM 837 C C . PRO A 1 105 ? 1.208 -33.594 -24.906 1 94.69 105 PRO A C 1
ATOM 839 O O . PRO A 1 105 ? 1.185 -32.875 -25.891 1 94.69 105 PRO A O 1
ATOM 842 N N . TRP A 1 106 ? 0.723 -33.281 -23.719 1 95.88 106 TRP A N 1
ATOM 843 C CA . TRP A 1 106 ? 0.1 -31.969 -23.484 1 95.88 106 TRP A CA 1
ATOM 844 C C . TRP A 1 106 ? 1.099 -30.844 -23.719 1 95.88 106 TRP A C 1
ATOM 846 O O . TRP A 1 106 ? 0.744 -29.797 -24.266 1 95.88 106 TRP A O 1
ATOM 856 N N . LEU A 1 107 ? 2.32 -30.984 -23.375 1 95.44 107 LEU A N 1
ATOM 857 C CA . LEU A 1 107 ? 3.375 -29.984 -23.484 1 95.44 107 LEU A CA 1
ATOM 858 C C . LEU A 1 107 ? 4.023 -30.031 -24.859 1 95.44 107 LEU A C 1
ATOM 860 O O . LEU A 1 107 ? 4.371 -28.984 -25.422 1 95.44 107 LEU A O 1
ATOM 864 N N . ALA A 1 108 ? 4.137 -31.203 -25.453 1 93.56 108 ALA A N 1
ATOM 865 C CA . ALA A 1 108 ? 4.773 -31.406 -26.75 1 93.56 108 ALA A CA 1
ATOM 866 C C . ALA A 1 108 ? 4.074 -30.594 -27.844 1 93.56 108 ALA A C 1
ATOM 868 O O . ALA A 1 108 ? 4.73 -30.016 -28.703 1 93.56 108 ALA A O 1
ATOM 869 N N . ARG A 1 109 ? 2.775 -30.562 -27.766 1 93.69 109 ARG A N 1
ATOM 870 C CA . ARG A 1 109 ? 1.984 -29.859 -28.766 1 93.69 109 ARG A CA 1
ATOM 871 C C . ARG A 1 109 ? 2.199 -28.359 -28.672 1 93.69 109 ARG A C 1
ATOM 873 O O . ARG A 1 109 ? 1.864 -27.625 -29.609 1 93.69 109 ARG A O 1
ATOM 880 N N . ARG A 1 110 ? 2.777 -27.922 -27.609 1 94 110 ARG A N 1
ATOM 881 C CA . ARG A 1 110 ? 2.881 -26.484 -27.359 1 94 110 ARG A CA 1
ATOM 882 C C . ARG A 1 110 ? 4.297 -25.984 -27.625 1 94 110 ARG A C 1
ATOM 884 O O . ARG A 1 110 ? 4.539 -24.781 -27.625 1 94 110 ARG A O 1
ATOM 891 N N . ILE A 1 111 ? 5.242 -26.859 -27.781 1 92.62 111 ILE A N 1
ATOM 892 C CA . ILE A 1 111 ? 6.617 -26.5 -28.109 1 92.62 111 ILE A CA 1
ATOM 893 C C . ILE A 1 111 ? 6.785 -26.422 -29.625 1 92.62 111 ILE A C 1
ATOM 895 O O . ILE A 1 111 ? 6.605 -27.406 -30.328 1 92.62 111 ILE A O 1
ATOM 899 N N . THR A 1 112 ? 7.121 -25.25 -30.109 1 90.06 112 THR A N 1
ATOM 900 C CA . THR A 1 112 ? 7.086 -25.031 -31.547 1 90.06 112 THR A CA 1
ATOM 901 C C . THR A 1 112 ? 8.484 -24.766 -32.094 1 90.06 112 THR A C 1
ATOM 903 O O . THR A 1 112 ? 8.672 -24.609 -33.312 1 90.06 112 THR A O 1
ATOM 906 N N . GLY A 1 113 ? 9.508 -24.656 -31.203 1 89.44 113 GLY A N 1
ATOM 907 C CA . GLY A 1 113 ? 10.844 -24.359 -31.703 1 89.44 113 GLY A CA 1
ATOM 908 C C . GLY A 1 113 ? 11.922 -24.625 -30.672 1 89.44 113 GLY A C 1
ATOM 909 O O . GLY A 1 113 ? 11.719 -25.422 -29.734 1 89.44 113 GLY A O 1
ATOM 910 N N . GLN A 1 114 ? 13.062 -24.031 -30.953 1 88.06 114 GLN A N 1
ATOM 911 C CA . GLN A 1 114 ? 14.211 -24.25 -30.078 1 88.06 114 GLN A CA 1
ATOM 912 C C . GLN A 1 114 ? 14.062 -23.469 -28.781 1 88.06 114 GLN A C 1
ATOM 914 O O . GLN A 1 114 ? 13.648 -22.312 -28.797 1 88.06 114 GLN A O 1
ATOM 919 N N . LEU A 1 115 ? 14.391 -24.156 -27.75 1 90.12 115 LEU A N 1
ATOM 920 C CA . LEU A 1 115 ? 14.234 -23.578 -26.422 1 90.12 115 LEU A CA 1
ATOM 921 C C . LEU A 1 115 ? 15.57 -23.109 -25.875 1 90.12 115 LEU A C 1
ATOM 923 O O . LEU A 1 115 ? 16.594 -23.766 -26.094 1 90.12 115 LEU A O 1
ATOM 927 N N . THR A 1 116 ? 15.57 -21.969 -25.234 1 89 116 THR A N 1
ATOM 928 C CA . THR A 1 116 ? 16.734 -21.547 -24.469 1 89 116 THR A CA 1
ATOM 929 C C . THR A 1 116 ? 16.906 -22.422 -23.234 1 89 116 THR A C 1
ATOM 931 O O . THR A 1 116 ? 15.961 -23.078 -22.797 1 89 116 THR A O 1
ATOM 934 N N . GLN A 1 117 ? 18.094 -22.469 -22.656 1 88 117 GLN A N 1
ATOM 935 C CA . GLN A 1 117 ? 18.406 -23.391 -21.562 1 88 117 GLN A CA 1
ATOM 936 C C . GLN A 1 117 ? 17.531 -23.094 -20.344 1 88 117 GLN A C 1
ATOM 938 O O . GLN A 1 117 ? 16.984 -24.016 -19.75 1 88 117 GLN A O 1
ATOM 943 N N . PRO A 1 118 ? 17.344 -21.844 -20.031 1 88.75 118 PRO A N 1
ATOM 944 C CA . PRO A 1 118 ? 16.516 -21.578 -18.859 1 88.75 118 PRO A CA 1
ATOM 945 C C . PRO A 1 118 ? 15.055 -22 -19.062 1 88.75 118 PRO A C 1
ATOM 947 O O . PRO A 1 118 ? 14.422 -22.516 -18.141 1 88.75 118 PRO A O 1
ATOM 950 N N . ILE A 1 119 ? 14.617 -21.781 -20.203 1 90.69 119 ILE A N 1
ATOM 951 C CA . ILE A 1 119 ? 13.234 -22.156 -20.516 1 90.69 119 ILE A CA 1
ATOM 952 C C . ILE A 1 119 ? 13.109 -23.672 -20.562 1 90.69 119 ILE A C 1
ATOM 954 O O . ILE A 1 119 ? 12.133 -24.234 -20.062 1 90.69 119 ILE A O 1
ATOM 958 N N . LYS A 1 120 ? 14.055 -24.297 -21.109 1 90.94 120 LYS A N 1
ATOM 959 C CA . LYS A 1 120 ? 14.078 -25.766 -21.172 1 90.94 120 LYS A CA 1
ATOM 960 C C . LYS A 1 120 ? 14.039 -26.375 -19.781 1 90.94 120 LYS A C 1
ATOM 962 O O . LYS A 1 120 ? 13.289 -27.312 -19.531 1 90.94 120 LYS A O 1
ATOM 967 N N . ALA A 1 121 ? 14.773 -25.812 -18.938 1 91.56 121 ALA A N 1
ATOM 968 C CA . ALA A 1 121 ? 14.805 -26.297 -17.562 1 91.56 121 ALA A CA 1
ATOM 969 C C . ALA A 1 121 ? 13.445 -26.156 -16.891 1 91.56 121 ALA A C 1
ATOM 971 O O . ALA A 1 121 ? 12.984 -27.078 -16.203 1 91.56 121 ALA A O 1
ATOM 972 N N . ARG A 1 122 ? 12.812 -25.047 -17.109 1 92.69 122 ARG A N 1
ATOM 973 C CA . ARG A 1 122 ? 11.484 -24.797 -16.547 1 92.69 122 ARG A CA 1
ATOM 974 C C . ARG A 1 122 ? 10.461 -25.766 -17.141 1 92.69 122 ARG A C 1
ATOM 976 O O . ARG A 1 122 ? 9.641 -26.328 -16.406 1 92.69 122 ARG A O 1
ATOM 983 N N . LEU A 1 123 ? 10.578 -25.984 -18.391 1 93.94 123 LEU A N 1
ATOM 984 C CA . LEU A 1 123 ? 9.633 -26.875 -19.047 1 93.94 123 LEU A CA 1
ATOM 985 C C . LEU A 1 123 ? 9.859 -28.328 -18.625 1 93.94 123 LEU A C 1
ATOM 987 O O . LEU A 1 123 ? 8.914 -29.109 -18.578 1 93.94 123 LEU A O 1
ATOM 991 N N . GLN A 1 124 ? 11.023 -28.594 -18.328 1 94.44 124 GLN A N 1
ATOM 992 C CA . GLN A 1 124 ? 11.312 -29.938 -17.828 1 94.44 124 GLN A CA 1
ATOM 993 C C . GLN A 1 124 ? 10.641 -30.172 -16.484 1 94.44 124 GLN A C 1
ATOM 995 O O . GLN A 1 124 ? 10.117 -31.266 -16.234 1 94.44 124 GLN A O 1
ATOM 1000 N N . GLN A 1 125 ? 10.672 -29.188 -15.664 1 95.06 125 GLN A N 1
ATOM 1001 C CA . GLN A 1 125 ? 9.969 -29.281 -14.391 1 95.06 125 GLN A CA 1
ATOM 1002 C C . GLN A 1 125 ? 8.469 -29.453 -14.594 1 95.06 125 GLN A C 1
ATOM 1004 O O . GLN A 1 125 ? 7.832 -30.281 -13.938 1 95.06 125 GLN A O 1
ATOM 1009 N N . LEU A 1 126 ? 7.977 -28.641 -15.469 1 96.25 126 LEU A N 1
ATOM 1010 C CA . LEU A 1 126 ? 6.562 -28.766 -15.812 1 96.25 126 LEU A CA 1
ATOM 1011 C C . LEU A 1 126 ? 6.262 -30.156 -16.375 1 96.25 126 LEU A C 1
ATOM 1013 O O . LEU A 1 126 ? 5.242 -30.766 -16.031 1 96.25 126 LEU A O 1
ATOM 1017 N N . ASN A 1 127 ? 7.16 -30.641 -17.188 1 95.88 127 ASN A N 1
ATOM 1018 C CA . ASN A 1 127 ? 7.027 -31.953 -17.797 1 95.88 127 ASN A CA 1
ATOM 1019 C C . ASN A 1 127 ? 6.926 -33.062 -16.734 1 95.88 127 ASN A C 1
ATOM 1021 O O . ASN A 1 127 ? 6.059 -33.906 -16.812 1 95.88 127 ASN A O 1
ATOM 1025 N N . THR A 1 128 ? 7.762 -32.938 -15.781 1 95.25 128 THR A N 1
ATOM 1026 C CA . THR A 1 128 ? 7.766 -33.875 -14.672 1 95.25 128 THR A CA 1
ATOM 1027 C C . THR A 1 128 ? 6.441 -33.844 -13.914 1 95.25 128 THR A C 1
ATOM 1029 O O . THR A 1 128 ? 5.875 -34.875 -13.586 1 95.25 128 THR A O 1
ATOM 1032 N N . TYR A 1 129 ? 6.016 -32.719 -13.617 1 96.19 129 TYR A N 1
ATOM 1033 C CA . TYR A 1 129 ? 4.73 -32.5 -12.961 1 96.19 129 TYR A CA 1
ATOM 1034 C C . TYR A 1 129 ? 3.604 -33.156 -13.766 1 96.19 129 TYR A C 1
ATOM 1036 O O . TYR A 1 129 ? 2.758 -33.844 -13.203 1 96.19 129 TYR A O 1
ATOM 1044 N N . LEU A 1 130 ? 3.58 -32.938 -15.07 1 96.88 130 LEU A N 1
ATOM 1045 C CA . LEU A 1 130 ? 2.516 -33.438 -15.938 1 96.88 130 LEU A CA 1
ATOM 1046 C C . LEU A 1 130 ? 2.477 -34.969 -15.93 1 96.88 130 LEU A C 1
ATOM 1048 O O . LEU A 1 130 ? 1.401 -35.562 -15.852 1 96.88 130 LEU A O 1
ATOM 1052 N N . PHE A 1 131 ? 3.578 -35.531 -15.969 1 95.56 131 PHE A N 1
ATOM 1053 C CA . PHE A 1 131 ? 3.621 -36.969 -15.953 1 95.56 131 PHE A CA 1
ATOM 1054 C C . PHE A 1 131 ? 3.139 -37.531 -14.609 1 95.56 131 PHE A C 1
ATOM 1056 O O . PHE A 1 131 ? 2.436 -38.531 -14.562 1 95.56 131 PHE A O 1
ATOM 1063 N N . ARG A 1 132 ? 3.523 -36.844 -13.555 1 94.56 132 ARG A N 1
ATOM 1064 C CA . ARG A 1 132 ? 3.07 -37.281 -12.227 1 94.56 132 ARG A CA 1
ATOM 1065 C C . ARG A 1 132 ? 1.55 -37.219 -12.125 1 94.56 132 ARG A C 1
ATOM 1067 O O . ARG A 1 132 ? 0.922 -38.125 -11.57 1 94.56 132 ARG A O 1
ATOM 1074 N N . GLN A 1 133 ? 1.022 -36.156 -12.672 1 93.94 133 GLN A N 1
ATOM 1075 C CA . GLN A 1 133 ? -0.427 -36 -12.648 1 93.94 133 GLN A CA 1
ATOM 1076 C C . GLN A 1 133 ? -1.115 -37.062 -13.484 1 93.94 133 GLN A C 1
ATOM 1078 O O . GLN A 1 133 ? -2.111 -37.656 -13.047 1 93.94 133 GLN A O 1
ATOM 1083 N N . THR A 1 134 ? -0.569 -37.344 -14.602 1 92.75 134 THR A N 1
ATOM 1084 C CA . THR A 1 134 ? -1.155 -38.312 -15.5 1 92.75 134 THR A CA 1
ATOM 1085 C C . THR A 1 134 ? -1.046 -39.719 -14.914 1 92.75 134 THR A C 1
ATOM 1087 O O . THR A 1 134 ? -1.985 -40.531 -15.008 1 92.75 134 THR A O 1
ATOM 1090 N N . GLU A 1 135 ? -0.001 -40 -14.336 1 92.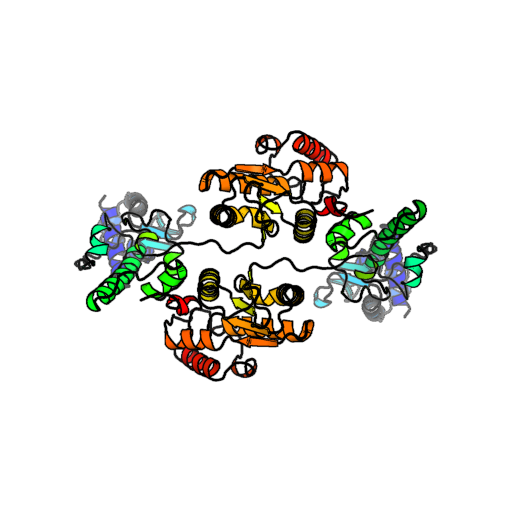31 135 GLU A N 1
ATOM 1091 C CA . GLU A 1 135 ? 0.199 -41.312 -13.719 1 92.31 135 GLU A CA 1
ATOM 1092 C C . GLU A 1 135 ? -0.778 -41.531 -12.562 1 92.31 135 GLU A C 1
ATOM 1094 O O . GLU A 1 135 ? -1.218 -42.656 -12.32 1 92.31 135 GLU A O 1
ATOM 1099 N N . GLY A 1 136 ? -1.091 -40.531 -11.93 1 91.5 136 GLY A N 1
ATOM 1100 C CA . GLY A 1 136 ? -2.01 -40.594 -10.805 1 91.5 136 GLY A CA 1
ATOM 1101 C C . GLY A 1 136 ? -3.461 -40.406 -11.203 1 91.5 136 GLY A C 1
ATOM 1102 O O . GLY A 1 136 ? -4.344 -40.344 -10.352 1 91.5 136 GLY A O 1
ATOM 1103 N N . ASP A 1 137 ? -3.781 -40.312 -12.438 1 91.12 137 ASP A N 1
ATOM 1104 C CA . ASP A 1 137 ? -5.117 -40.094 -12.984 1 91.12 137 ASP A CA 1
ATOM 1105 C C . ASP A 1 137 ? -5.773 -38.844 -12.383 1 91.12 137 ASP A C 1
ATOM 1107 O O . ASP A 1 137 ? -6.93 -38.906 -11.953 1 91.12 137 ASP A O 1
ATOM 1111 N N . LYS A 1 138 ? -4.93 -37.906 -12.219 1 90.62 138 LYS A N 1
ATOM 1112 C CA . LYS A 1 138 ? -5.406 -36.625 -11.672 1 90.62 138 LYS A CA 1
ATOM 1113 C C . LYS A 1 138 ? -5.5 -35.562 -12.758 1 90.62 138 LYS A C 1
ATOM 1115 O O . LYS A 1 138 ? -4.871 -35.688 -13.812 1 90.62 138 LYS A O 1
ATOM 1120 N N . SER A 1 139 ? -6.305 -34.562 -12.508 1 92.19 139 SER A N 1
ATOM 1121 C CA . SER A 1 139 ? -6.352 -33.406 -13.406 1 92.19 139 SER A CA 1
ATOM 1122 C C . SER A 1 139 ? -4.984 -32.719 -13.508 1 92.19 139 SER A C 1
ATOM 1124 O O . SER A 1 139 ? -4.266 -32.625 -12.516 1 92.19 139 SER A O 1
ATOM 1126 N N . LEU A 1 140 ? -4.602 -32.312 -14.672 1 94.56 140 LEU A N 1
ATOM 1127 C CA . LEU A 1 140 ? -3.303 -31.688 -14.875 1 94.56 140 LEU A CA 1
ATOM 1128 C C . LEU A 1 140 ? -3.188 -30.406 -14.047 1 94.56 140 LEU A C 1
ATOM 1130 O O . LEU A 1 140 ? -2.143 -30.141 -13.445 1 94.56 140 LEU A O 1
ATOM 1134 N N . PHE A 1 141 ? -4.254 -29.703 -14.062 1 95.19 141 PHE A N 1
ATOM 1135 C CA . PHE A 1 141 ? -4.273 -28.438 -13.32 1 95.19 141 PHE A CA 1
ATOM 1136 C C . PHE A 1 141 ? -5.598 -28.266 -12.594 1 95.19 141 PHE A C 1
ATOM 1138 O O . PHE A 1 141 ? -6.477 -27.531 -13.062 1 95.19 141 PHE A O 1
ATOM 1145 N N . PRO A 1 142 ? -5.645 -28.844 -11.492 1 91.5 142 PRO A N 1
ATOM 1146 C CA . PRO A 1 142 ? -6.91 -28.766 -10.75 1 91.5 142 PRO A CA 1
ATOM 1147 C C . PRO A 1 142 ? -7.23 -27.359 -10.273 1 91.5 142 PRO A C 1
ATOM 1149 O O . PRO A 1 142 ? -6.402 -26.719 -9.609 1 91.5 142 PRO A O 1
ATOM 1152 N N . GLY A 1 143 ? -8.414 -26.938 -10.695 1 89.94 143 GLY A N 1
ATOM 1153 C CA . GLY A 1 143 ? -8.922 -25.656 -10.227 1 89.94 143 GLY A CA 1
ATOM 1154 C C . GLY A 1 143 ? -8.211 -24.469 -10.836 1 89.94 143 GLY A C 1
ATOM 1155 O O . GLY A 1 143 ? -7.238 -24.641 -11.578 1 89.94 143 GLY A O 1
ATOM 1156 N N . LEU A 1 144 ? -8.711 -23.297 -10.617 1 92.38 144 LEU A N 1
ATOM 1157 C CA . LEU A 1 144 ? -8.109 -22.016 -11 1 92.38 144 LEU A CA 1
ATOM 1158 C C . LEU A 1 144 ? -7.41 -21.375 -9.805 1 92.38 144 LEU A C 1
ATOM 1160 O O . LEU A 1 144 ? -8.031 -21.141 -8.766 1 92.38 144 LEU A O 1
ATOM 1164 N N . LEU A 1 145 ? -6.117 -21.172 -9.977 1 94.5 145 LEU A N 1
ATOM 1165 C CA . LEU A 1 145 ? -5.328 -20.672 -8.852 1 94.5 145 LEU A CA 1
ATOM 1166 C C . LEU A 1 145 ? -4.551 -19.422 -9.25 1 94.5 145 LEU A C 1
ATOM 1168 O O . LEU A 1 145 ? -4.344 -19.172 -10.438 1 94.5 145 LEU A O 1
ATOM 1172 N N . GLY A 1 146 ? -4.156 -18.641 -8.242 1 94.38 146 GLY A N 1
ATOM 1173 C CA . GLY A 1 146 ? -3.182 -17.594 -8.516 1 94.38 146 GLY A CA 1
ATOM 1174 C C . GLY A 1 146 ? -1.871 -18.141 -9.062 1 94.38 146 GLY A C 1
ATOM 1175 O O . GLY A 1 146 ? -1.489 -19.266 -8.766 1 94.38 146 GLY A O 1
ATOM 1176 N N . HIS A 1 147 ? -1.202 -17.281 -9.758 1 95.12 147 HIS A N 1
ATOM 1177 C CA . HIS A 1 147 ? -0.025 -17.781 -10.461 1 95.12 147 HIS A CA 1
ATOM 1178 C C . HIS A 1 147 ? 1.067 -18.188 -9.477 1 95.12 147 HIS A C 1
ATOM 1180 O O . HIS A 1 147 ? 1.839 -19.109 -9.758 1 95.12 147 HIS A O 1
ATOM 1186 N N . ARG A 1 148 ? 1.126 -17.562 -8.32 1 95.56 148 ARG A N 1
ATOM 1187 C CA . ARG A 1 148 ? 2.166 -17.969 -7.375 1 95.56 148 ARG A CA 1
ATOM 1188 C C . ARG A 1 148 ? 1.805 -19.266 -6.672 1 95.56 148 ARG A C 1
ATOM 1190 O O . ARG A 1 148 ? 2.684 -20.078 -6.359 1 95.56 148 ARG A O 1
ATOM 1197 N N . GLU A 1 149 ? 0.552 -19.453 -6.453 1 96.06 149 GLU A N 1
ATOM 1198 C CA . GLU A 1 149 ? 0.082 -20.719 -5.906 1 96.06 149 GLU A CA 1
ATOM 1199 C C . GLU A 1 149 ? 0.335 -21.859 -6.875 1 96.06 149 GLU A C 1
ATOM 1201 O O . GLU A 1 149 ? 0.865 -22.906 -6.484 1 96.06 149 GLU A O 1
ATOM 1206 N N . ARG A 1 150 ? -0.021 -21.656 -8.086 1 95.81 150 ARG A N 1
ATOM 1207 C CA . ARG A 1 150 ? 0.194 -22.656 -9.117 1 95.81 150 ARG A CA 1
ATOM 1208 C C . ARG A 1 150 ? 1.681 -22.938 -9.312 1 95.81 150 ARG A C 1
ATOM 1210 O O . ARG A 1 150 ? 2.086 -24.094 -9.484 1 95.81 150 ARG A O 1
ATOM 1217 N N . SER A 1 151 ? 2.412 -21.844 -9.242 1 96.12 151 SER A N 1
ATOM 1218 C CA . SER A 1 151 ? 3.861 -21.969 -9.375 1 96.12 151 SER A CA 1
ATOM 1219 C C . SER A 1 151 ? 4.43 -22.906 -8.305 1 96.12 151 SER A C 1
ATOM 1221 O O . SER A 1 151 ? 5.266 -23.75 -8.602 1 96.12 151 SER A O 1
ATOM 1223 N N . LEU A 1 152 ? 3.979 -22.719 -7.16 1 96.25 152 LEU A N 1
ATOM 1224 C CA . LEU A 1 152 ? 4.465 -23.547 -6.055 1 96.25 152 LEU A CA 1
ATOM 1225 C C . LEU A 1 152 ? 4.105 -25.016 -6.27 1 96.25 152 LEU A C 1
ATOM 1227 O O . LEU A 1 152 ? 4.941 -25.891 -6.059 1 96.25 152 LEU A O 1
ATOM 1231 N N . LEU A 1 153 ? 2.926 -25.297 -6.746 1 94.06 153 LEU A N 1
ATOM 1232 C CA . LEU A 1 153 ? 2.438 -26.656 -6.938 1 94.06 153 LEU A CA 1
ATOM 1233 C C . LEU A 1 153 ? 3.205 -27.359 -8.055 1 94.06 153 LEU A C 1
ATOM 1235 O O . LEU A 1 153 ? 3.498 -28.547 -7.953 1 94.06 153 LEU A O 1
ATOM 1239 N N . ILE A 1 154 ? 3.59 -26.609 -9.031 1 95.19 154 ILE A N 1
ATOM 1240 C CA . ILE A 1 154 ? 4.203 -27.219 -10.211 1 95.19 154 ILE A CA 1
ATOM 1241 C C . ILE A 1 154 ? 5.719 -27.266 -10.031 1 95.19 154 ILE A C 1
ATOM 1243 O O . ILE A 1 154 ? 6.34 -28.312 -10.273 1 95.19 154 ILE A O 1
ATOM 1247 N N . PHE A 1 155 ? 6.297 -26.141 -9.57 1 94.62 155 PHE A N 1
ATOM 1248 C CA . PHE A 1 155 ? 7.742 -25.984 -9.664 1 94.62 155 PHE A CA 1
ATOM 1249 C C . PHE A 1 155 ? 8.398 -26.078 -8.297 1 94.62 155 PHE A C 1
ATOM 1251 O O . PHE A 1 155 ? 9.625 -26.125 -8.188 1 94.62 155 PHE A O 1
ATOM 1258 N N . GLY A 1 156 ? 7.578 -26.047 -7.266 1 92.81 156 GLY A N 1
ATOM 1259 C CA . GLY A 1 156 ? 8.156 -25.969 -5.938 1 92.81 156 GLY A CA 1
ATOM 1260 C C . GLY A 1 156 ? 8.797 -24.625 -5.648 1 92.81 156 GLY A C 1
ATOM 1261 O O . GLY A 1 156 ? 9.719 -24.531 -4.828 1 92.81 156 GLY A O 1
ATOM 1262 N N . ASP A 1 157 ? 8.406 -23.703 -6.387 1 93.69 157 ASP A N 1
ATOM 1263 C CA . ASP A 1 157 ? 8.859 -22.312 -6.309 1 93.69 157 ASP A CA 1
ATOM 1264 C C . ASP A 1 157 ? 7.73 -21.344 -6.641 1 93.69 157 ASP A C 1
ATOM 1266 O O . ASP A 1 157 ? 7.297 -21.25 -7.793 1 93.69 157 ASP A O 1
ATOM 1270 N N . GLU A 1 158 ? 7.348 -20.609 -5.66 1 94.75 158 GLU A N 1
ATOM 1271 C CA . GLU A 1 158 ? 6.18 -19.75 -5.844 1 94.75 158 GLU A CA 1
ATOM 1272 C C . GLU A 1 158 ? 6.48 -18.609 -6.805 1 94.75 158 GLU A C 1
ATOM 1274 O O . GLU A 1 158 ? 5.562 -17.953 -7.309 1 94.75 158 GLU A O 1
ATOM 1279 N N . LYS A 1 159 ? 7.758 -18.375 -7.156 1 91.44 159 LYS A N 1
ATOM 1280 C CA . LYS A 1 159 ? 8.117 -17.234 -8 1 91.44 159 LYS A CA 1
ATOM 1281 C C . LYS A 1 159 ? 8.445 -17.688 -9.422 1 91.44 159 LYS A C 1
ATOM 1283 O O . LYS A 1 159 ? 8.781 -16.859 -10.281 1 91.44 159 LYS A O 1
ATOM 1288 N N . ALA A 1 160 ? 8.281 -18.953 -9.734 1 92.56 160 ALA A N 1
ATOM 1289 C CA . ALA A 1 160 ? 8.75 -19.531 -10.992 1 92.56 160 ALA A CA 1
ATOM 1290 C C . ALA A 1 160 ? 8.031 -18.906 -12.188 1 92.56 160 ALA A C 1
ATOM 1292 O O . ALA A 1 160 ? 8.625 -18.734 -13.25 1 92.56 160 ALA A O 1
ATOM 1293 N N . LEU A 1 161 ? 6.781 -18.531 -12.023 1 93 161 LEU A N 1
ATOM 1294 C CA . LEU A 1 161 ? 5.988 -18.047 -13.148 1 93 161 LEU A CA 1
ATOM 1295 C C . LEU A 1 161 ? 5.926 -16.531 -13.141 1 93 161 LEU A C 1
ATOM 1297 O O . LEU A 1 161 ? 5.238 -15.922 -13.969 1 93 161 LEU A O 1
ATOM 1301 N N . ASP A 1 162 ? 6.605 -15.883 -12.242 1 89.81 162 ASP A N 1
ATOM 1302 C CA . ASP A 1 162 ? 6.578 -14.422 -12.148 1 89.81 162 ASP A CA 1
ATOM 1303 C C . ASP A 1 162 ? 7.078 -13.781 -13.445 1 89.81 162 ASP A C 1
ATOM 1305 O O . ASP A 1 162 ? 6.578 -12.734 -13.859 1 89.81 162 ASP A O 1
ATOM 1309 N N . SER A 1 163 ? 8.039 -14.453 -14.078 1 85.44 163 SER A N 1
ATOM 1310 C CA . SER A 1 163 ? 8.703 -13.867 -15.234 1 85.44 163 SER A CA 1
ATOM 1311 C C . SER A 1 163 ? 8.055 -14.328 -16.531 1 85.44 163 SER A C 1
ATOM 1313 O O . SER A 1 163 ? 8.523 -13.984 -17.625 1 85.44 163 SER A O 1
ATOM 1315 N N . LEU A 1 164 ? 7.043 -15.172 -16.438 1 90 164 LEU A N 1
ATOM 1316 C CA . LEU A 1 164 ? 6.352 -15.617 -17.641 1 90 164 LEU A CA 1
ATOM 1317 C C . LEU A 1 164 ? 5.633 -14.461 -18.312 1 90 164 LEU A C 1
ATOM 1319 O O . LEU A 1 164 ? 4.773 -13.812 -17.719 1 90 164 LEU A O 1
ATOM 1323 N N . PRO A 1 165 ? 6.047 -14.172 -19.562 1 86.31 165 PRO A N 1
ATOM 1324 C CA . PRO A 1 165 ? 5.34 -13.125 -20.281 1 86.31 165 PRO A CA 1
ATOM 1325 C C . PRO A 1 165 ? 3.877 -13.469 -20.547 1 86.31 165 PRO A C 1
ATOM 1327 O O . PRO A 1 165 ? 3.514 -14.648 -20.594 1 86.31 165 PRO A O 1
ATOM 1330 N N . PRO A 1 166 ? 3.051 -12.484 -20.781 1 81.38 166 PRO A N 1
ATOM 1331 C CA . PRO A 1 166 ? 1.623 -12.719 -21.016 1 81.38 166 PRO A CA 1
ATOM 1332 C C . PRO A 1 166 ? 1.358 -13.609 -22.219 1 81.38 166 PRO A C 1
ATOM 1334 O O . PRO A 1 166 ? 0.435 -14.43 -22.203 1 81.38 166 PRO A O 1
ATOM 1337 N N . ASP A 1 167 ? 2.219 -13.547 -23.219 1 83.94 167 ASP A N 1
ATOM 1338 C CA . ASP A 1 167 ? 2.012 -14.32 -24.438 1 83.94 167 ASP A CA 1
ATOM 1339 C C . ASP A 1 167 ? 2.838 -15.602 -24.422 1 83.94 167 ASP A C 1
ATOM 1341 O O . ASP A 1 167 ? 2.877 -16.344 -25.422 1 83.94 167 ASP A O 1
ATOM 1345 N N . GLY A 1 168 ? 3.457 -15.867 -23.312 1 85.94 168 GLY A N 1
ATOM 1346 C CA . GLY A 1 168 ? 4.266 -17.062 -23.172 1 85.94 168 GLY A CA 1
ATOM 1347 C C . GLY A 1 168 ? 5.711 -16.859 -23.594 1 85.94 168 GLY A C 1
ATOM 1348 O O . GLY A 1 168 ? 6.102 -15.758 -23.969 1 85.94 168 GLY A O 1
ATOM 1349 N N . TRP A 1 169 ? 6.504 -17.938 -23.422 1 89 169 TRP A N 1
ATOM 1350 C CA . TRP A 1 169 ? 7.906 -17.922 -23.828 1 89 169 TRP A CA 1
ATOM 1351 C C . TRP A 1 169 ? 8.031 -18.062 -25.344 1 89 169 TRP A C 1
ATOM 1353 O O . TRP A 1 169 ? 7.133 -18.578 -26 1 89 169 TRP A O 1
ATOM 1363 N N . LYS A 1 170 ? 9.18 -17.547 -25.797 1 87.19 170 LYS A N 1
ATOM 1364 C CA . LYS A 1 170 ? 9.453 -17.703 -27.219 1 87.19 170 LYS A CA 1
ATOM 1365 C C . LYS A 1 170 ? 9.438 -19.172 -27.625 1 87.19 170 LYS A C 1
ATOM 1367 O O . LYS A 1 170 ? 10.023 -20.016 -26.938 1 87.19 170 LYS A O 1
ATOM 1372 N N . HIS A 1 171 ? 8.625 -19.609 -28.656 1 90.44 171 HIS A N 1
ATOM 1373 C CA . HIS A 1 171 ? 8.523 -20.938 -29.234 1 90.44 171 HIS A CA 1
ATOM 1374 C C . HIS A 1 171 ? 7.746 -21.875 -28.328 1 90.44 171 HIS A C 1
ATOM 1376 O O . HIS A 1 171 ? 7.875 -23.109 -28.438 1 90.44 171 HIS A O 1
ATOM 1382 N N . VAL A 1 172 ? 7.141 -21.359 -27.328 1 92.75 172 VAL A N 1
ATOM 1383 C CA . VAL A 1 172 ? 6.285 -22.156 -26.469 1 92.75 172 VAL A CA 1
ATOM 1384 C C . VAL A 1 172 ? 4.902 -21.516 -26.359 1 92.75 172 VAL A C 1
ATOM 1386 O O . VAL A 1 172 ? 4.754 -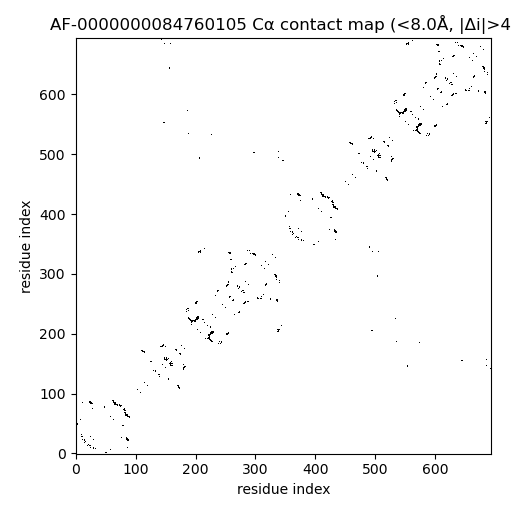20.422 -25.812 1 92.75 172 VAL A O 1
ATOM 1389 N N . ALA A 1 173 ? 3.924 -22.109 -26.906 1 91.38 173 ALA A N 1
ATOM 1390 C CA . ALA A 1 173 ? 2.545 -21.641 -26.828 1 91.38 173 ALA A CA 1
ATOM 1391 C C . ALA A 1 173 ? 1.906 -22.016 -25.5 1 91.38 173 ALA A C 1
ATOM 1393 O O . ALA A 1 173 ? 1.087 -22.938 -25.438 1 91.38 173 ALA A O 1
ATOM 1394 N N . LEU A 1 174 ? 2.344 -21.375 -24.453 1 93.5 174 LEU A N 1
ATOM 1395 C CA . LEU A 1 174 ? 1.9 -21.688 -23.109 1 93.5 174 LEU A CA 1
ATOM 1396 C C . LEU A 1 174 ? 1.627 -20.406 -22.312 1 93.5 174 LEU A C 1
ATOM 1398 O O . LEU A 1 174 ? 2.498 -19.547 -22.203 1 93.5 174 LEU A O 1
ATOM 1402 N N . THR A 1 175 ? 0.391 -20.25 -21.844 1 94.06 175 THR A N 1
ATOM 1403 C CA . THR A 1 175 ? 0.008 -19.109 -21.016 1 94.06 175 THR A CA 1
ATOM 1404 C C . THR A 1 175 ? -0.371 -19.562 -19.609 1 94.06 175 THR A C 1
ATOM 1406 O O . THR A 1 175 ? -0.489 -20.766 -19.344 1 94.06 175 THR A O 1
ATOM 1409 N N . LEU A 1 176 ? -0.559 -18.609 -18.75 1 95.06 176 LEU A N 1
ATOM 1410 C CA . LEU A 1 176 ? -1.018 -18.938 -17.406 1 95.06 176 LEU A CA 1
ATOM 1411 C C . LEU A 1 176 ? -2.369 -19.641 -17.438 1 95.06 176 LEU A C 1
ATOM 1413 O O . LEU A 1 176 ? -2.592 -20.594 -16.703 1 95.06 176 LEU A O 1
ATOM 1417 N N . ALA A 1 177 ? -3.178 -19.188 -18.297 1 93.94 177 ALA A N 1
ATOM 1418 C CA . ALA A 1 177 ? -4.52 -19.75 -18.422 1 93.94 177 ALA A CA 1
ATOM 1419 C C . ALA A 1 177 ? -4.457 -21.234 -18.797 1 93.94 177 ALA A C 1
ATOM 1421 O O . ALA A 1 177 ? -5.254 -22.031 -18.312 1 93.94 177 ALA A O 1
ATOM 1422 N N . ASP A 1 178 ? -3.504 -21.578 -19.609 1 95.19 178 ASP A N 1
ATOM 1423 C CA . ASP A 1 178 ? -3.342 -22.969 -20.016 1 95.19 178 ASP A CA 1
ATOM 1424 C C . ASP A 1 178 ? -3.027 -23.859 -18.828 1 95.19 178 ASP A C 1
ATOM 1426 O O . ASP A 1 178 ? -3.324 -25.062 -18.844 1 95.19 178 ASP A O 1
ATOM 1430 N N . MET A 1 179 ? -2.494 -23.297 -17.812 1 95.62 179 MET A N 1
ATOM 1431 C CA . MET A 1 179 ? -2.086 -24.062 -16.656 1 95.62 179 MET A CA 1
ATOM 1432 C C . MET A 1 179 ? -3.072 -23.875 -15.5 1 95.62 179 MET A C 1
ATOM 1434 O O . MET A 1 179 ? -2.746 -24.156 -14.344 1 95.62 179 MET A O 1
ATOM 1438 N N . GLY A 1 180 ? -4.16 -23.312 -15.789 1 93.94 180 GLY A N 1
ATOM 1439 C CA . GLY A 1 180 ? -5.141 -23.094 -14.734 1 93.94 180 GLY A CA 1
ATOM 1440 C C . GLY A 1 180 ? -4.699 -22.047 -13.727 1 93.94 180 GLY A C 1
ATOM 1441 O O . GLY A 1 180 ? -4.977 -22.172 -12.531 1 93.94 180 GLY A O 1
ATOM 1442 N N . ALA A 1 181 ? -3.949 -21.094 -14.195 1 94.88 181 ALA A N 1
ATOM 1443 C CA . ALA A 1 181 ? -3.432 -20.047 -13.336 1 94.88 181 ALA A CA 1
ATOM 1444 C C . ALA A 1 181 ? -3.805 -18.656 -13.875 1 94.88 181 ALA A C 1
ATOM 1446 O O . ALA A 1 181 ? -4.105 -18.516 -15.062 1 94.88 181 ALA A O 1
ATOM 1447 N N . PHE A 1 182 ? -3.895 -17.75 -13.023 1 91.56 182 PHE A N 1
ATOM 1448 C CA . PHE A 1 182 ? -4.137 -16.375 -13.43 1 91.56 182 PHE A CA 1
ATOM 1449 C C . PHE A 1 182 ? -3.365 -15.398 -12.539 1 91.56 182 PHE A C 1
ATOM 1451 O O . PHE A 1 182 ? -2.957 -15.758 -11.43 1 91.56 182 PHE A O 1
ATOM 1458 N N . ARG A 1 183 ? -3.09 -14.297 -13.102 1 89.44 183 ARG A N 1
ATOM 1459 C CA . ARG A 1 183 ? -2.422 -13.227 -12.359 1 89.44 183 ARG A CA 1
ATOM 1460 C C . ARG A 1 183 ? -3.424 -12.18 -11.883 1 89.44 183 ARG A C 1
ATOM 1462 O O . ARG A 1 183 ? -4.27 -11.727 -12.656 1 89.44 183 ARG A O 1
ATOM 1469 N N . ARG A 1 184 ? -3.377 -11.969 -10.609 1 87.38 184 ARG A N 1
ATOM 1470 C CA . ARG A 1 184 ? -4.211 -10.914 -10.047 1 87.38 184 ARG A CA 1
ATOM 1471 C C . ARG A 1 184 ? -3.365 -9.883 -9.312 1 87.38 184 ARG A C 1
ATOM 1473 O O . ARG A 1 184 ? -2.492 -10.242 -8.516 1 87.38 184 ARG A O 1
ATOM 1480 N N . ALA A 1 185 ? -3.629 -8.609 -9.719 1 89.31 185 ALA A N 1
ATOM 1481 C CA . ALA A 1 185 ? -2.924 -7.535 -9.031 1 89.31 185 ALA A CA 1
ATOM 1482 C C . ALA A 1 185 ? -3.338 -7.461 -7.562 1 89.31 185 ALA A C 1
ATOM 1484 O O . ALA A 1 185 ? -4.469 -7.801 -7.215 1 89.31 185 ALA A O 1
ATOM 1485 N N . PRO A 1 186 ? -2.377 -7.055 -6.727 1 91.44 186 PRO A N 1
ATOM 1486 C CA . PRO A 1 186 ? -2.738 -6.891 -5.316 1 91.44 186 PRO A CA 1
ATOM 1487 C C . PRO A 1 186 ? -3.939 -5.969 -5.117 1 91.44 186 PRO A C 1
ATOM 1489 O O . PRO A 1 186 ? -4.176 -5.07 -5.93 1 91.44 186 PRO A O 1
ATOM 1492 N N . PRO A 1 187 ? -4.672 -6.223 -4.094 1 92.88 187 PRO A N 1
ATOM 1493 C CA . PRO A 1 187 ? -5.867 -5.41 -3.869 1 92.88 187 PRO A CA 1
ATOM 1494 C C . PRO A 1 187 ? -5.535 -3.975 -3.463 1 92.88 187 PRO A C 1
ATOM 1496 O O . PRO A 1 187 ? -4.516 -3.732 -2.814 1 92.88 187 PRO A O 1
ATOM 1499 N N . LEU A 1 188 ? -6.445 -3.051 -3.838 1 93.38 188 LEU A N 1
ATOM 1500 C CA . LEU A 1 188 ? -6.379 -1.65 -3.432 1 93.38 188 LEU A CA 1
ATOM 1501 C C . LEU A 1 188 ? -7.441 -1.338 -2.383 1 93.38 188 LEU A C 1
ATOM 1503 O O . LEU A 1 188 ? -8.547 -1.886 -2.428 1 93.38 188 LEU A O 1
ATOM 1507 N N . PRO A 1 189 ? -7.059 -0.451 -1.467 1 94.19 189 PRO A N 1
ATOM 1508 C CA . PRO A 1 189 ? -8.133 0.027 -0.589 1 94.19 189 PRO A CA 1
ATOM 1509 C C . PRO A 1 189 ? -9.164 0.872 -1.327 1 94.19 189 PRO A C 1
ATOM 1511 O O . PRO A 1 189 ? -8.805 1.706 -2.162 1 94.19 189 PRO A O 1
ATOM 1514 N N . TYR A 1 190 ? -10.406 0.602 -1.087 1 95.75 190 TYR A N 1
ATOM 1515 C CA . TYR A 1 190 ? -11.469 1.388 -1.697 1 95.75 190 TYR A CA 1
ATOM 1516 C C . TYR A 1 190 ? -12.75 1.307 -0.871 1 95.75 190 TYR A C 1
ATOM 1518 O O . TYR A 1 190 ? -12.875 0.444 -0 1 95.75 190 TYR A O 1
ATOM 1526 N N . GLU A 1 191 ? -13.625 2.287 -1.045 1 95.44 191 GLU A N 1
ATOM 1527 C CA . GLU A 1 191 ? -14.992 2.266 -0.526 1 95.44 191 GLU A CA 1
ATOM 1528 C C . GLU A 1 191 ? -16.016 2.332 -1.657 1 95.44 191 GLU A C 1
ATOM 1530 O O . GLU A 1 191 ? -15.898 3.17 -2.553 1 95.44 191 GLU A O 1
ATOM 1535 N N . SER A 1 192 ? -16.953 1.381 -1.603 1 95.12 192 SER A N 1
ATOM 1536 C CA . SER A 1 192 ? -17.953 1.302 -2.654 1 95.12 192 SER A CA 1
ATOM 1537 C C . SER A 1 192 ? -19.281 1.91 -2.199 1 95.12 192 SER A C 1
ATOM 1539 O O . SER A 1 192 ? -19.688 1.724 -1.052 1 95.12 192 SER A O 1
ATOM 1541 N N . SER A 1 193 ? -19.953 2.682 -3.074 1 94.12 193 SER A N 1
ATOM 1542 C CA . SER A 1 193 ? -21.297 3.182 -2.828 1 94.12 193 SER A CA 1
ATOM 1543 C C . SER A 1 193 ? -22.344 2.242 -3.408 1 94.12 193 SER A C 1
ATOM 1545 O O . SER A 1 193 ? -23.547 2.436 -3.195 1 94.12 193 SER A O 1
ATOM 1547 N N . CYS A 1 194 ? -21.938 1.252 -4.16 1 88.44 194 CYS A N 1
ATOM 1548 C CA . CYS A 1 194 ? -22.781 0.271 -4.824 1 88.44 194 CYS A CA 1
ATOM 1549 C C . CYS A 1 194 ? -23.609 0.922 -5.934 1 88.44 194 CYS A C 1
ATOM 1551 O O . CYS A 1 194 ? -24.578 0.335 -6.426 1 88.44 194 CYS A O 1
ATOM 1553 N N . CYS A 1 195 ? -23.328 2.238 -6.254 1 91.5 195 CYS A N 1
ATOM 1554 C CA . CYS A 1 195 ? -23.922 2.9 -7.406 1 91.5 195 CYS A CA 1
ATOM 1555 C C . CYS A 1 195 ? -23.031 2.764 -8.633 1 91.5 195 CYS A C 1
ATOM 1557 O O . CYS A 1 195 ? -22.312 3.695 -8.984 1 91.5 195 CYS A O 1
ATOM 1559 N N . HIS A 1 196 ? -23.234 1.727 -9.367 1 87.12 196 HIS A N 1
ATOM 1560 C CA . HIS A 1 196 ? -22.297 1.294 -10.398 1 87.12 196 HIS A CA 1
ATOM 1561 C C . HIS A 1 196 ? -22.375 2.199 -11.625 1 87.12 196 HIS A C 1
ATOM 1563 O O . HIS A 1 196 ? -21.469 2.186 -12.469 1 87.12 196 HIS A O 1
ATOM 1569 N N . ASP A 1 197 ? -23.375 2.977 -11.734 1 93.19 197 ASP A N 1
ATOM 1570 C CA . ASP A 1 197 ? -23.547 3.838 -12.898 1 93.19 197 ASP A CA 1
ATOM 1571 C C . ASP A 1 197 ? -22.719 5.113 -12.766 1 93.19 197 ASP A C 1
ATOM 1573 O O . ASP A 1 197 ? -22.547 5.863 -13.734 1 93.19 197 ASP A O 1
ATOM 1577 N N . LEU A 1 198 ? -22.188 5.34 -11.602 1 95.94 198 LEU A N 1
ATOM 1578 C CA . LEU A 1 198 ? -21.344 6.504 -11.352 1 95.94 198 LEU A CA 1
ATOM 1579 C C . LEU A 1 198 ? -19.875 6.18 -11.578 1 95.94 198 LEU A C 1
ATOM 1581 O O . LEU A 1 198 ? -19.484 5.012 -11.57 1 95.94 198 LEU A O 1
ATOM 1585 N N . PRO A 1 199 ? -19.062 7.191 -11.828 1 97.19 199 PRO A N 1
ATOM 1586 C CA . PRO A 1 199 ? -17.641 6.938 -12.016 1 97.19 199 PRO A CA 1
ATOM 1587 C C . PRO A 1 199 ? -16.938 6.574 -10.711 1 97.19 199 PRO A C 1
ATOM 1589 O O . PRO A 1 199 ? -17.438 6.875 -9.625 1 97.19 199 PRO A O 1
ATOM 1592 N N . ALA A 1 200 ? -15.812 5.863 -10.867 1 97.75 200 ALA A N 1
ATOM 1593 C CA . ALA A 1 200 ? -14.891 5.688 -9.75 1 97.75 200 ALA A CA 1
ATOM 1594 C C . ALA A 1 200 ? -13.906 6.852 -9.664 1 97.75 200 ALA A C 1
ATOM 1596 O O . ALA A 1 200 ? -13.68 7.555 -10.656 1 97.75 200 ALA A O 1
ATOM 1597 N N . ILE A 1 201 ? -13.352 7.082 -8.477 1 98.25 201 ILE A N 1
ATOM 1598 C CA . ILE A 1 201 ? -12.32 8.102 -8.32 1 98.25 201 ILE A CA 1
ATOM 1599 C C . ILE A 1 201 ? -11.125 7.52 -7.578 1 98.25 201 ILE A C 1
ATOM 1601 O O . ILE A 1 201 ? -11.289 6.738 -6.641 1 98.25 201 ILE A O 1
ATOM 1605 N N . ILE A 1 202 ? -9.906 7.852 -8.047 1 97.75 202 ILE A N 1
ATOM 1606 C CA . ILE A 1 202 ? -8.68 7.449 -7.371 1 97.75 202 ILE A CA 1
ATOM 1607 C C . ILE A 1 202 ? -7.934 8.688 -6.879 1 97.75 202 ILE A C 1
ATOM 1609 O O . ILE A 1 202 ? -7.816 9.68 -7.602 1 97.75 202 ILE A O 1
ATOM 1613 N N . VAL A 1 203 ? -7.477 8.648 -5.609 1 96.94 203 VAL A N 1
ATOM 1614 C CA . VAL A 1 203 ? -6.75 9.758 -5.004 1 96.94 203 VAL A CA 1
ATOM 1615 C C . VAL A 1 203 ? -5.438 9.25 -4.406 1 96.94 203 VAL A C 1
ATOM 1617 O O . VAL A 1 203 ? -5.289 8.062 -4.137 1 96.94 203 VAL A O 1
ATOM 1620 N N . GLU A 1 204 ? -4.492 10.203 -4.145 1 93.62 204 GLU A N 1
ATOM 1621 C CA . GLU A 1 204 ? -3.156 9.852 -3.67 1 93.62 204 GLU A CA 1
ATOM 1622 C C . GLU A 1 204 ? -3.068 9.953 -2.15 1 93.62 204 GLU A C 1
ATOM 1624 O O . GLU A 1 204 ? -2.514 9.062 -1.497 1 93.62 204 GLU A O 1
ATOM 1629 N N . ASN A 1 205 ? -3.633 10.969 -1.629 1 93.19 205 ASN A N 1
ATOM 1630 C CA . ASN A 1 205 ? -3.482 11.289 -0.214 1 93.19 205 ASN A CA 1
ATOM 1631 C C . ASN A 1 205 ? -4.555 10.609 0.632 1 93.19 205 ASN A C 1
ATOM 1633 O O . ASN A 1 205 ? -5.738 10.641 0.286 1 93.19 205 ASN A O 1
ATOM 1637 N N . SER A 1 206 ? -4.148 10.07 1.768 1 94.06 206 SER A N 1
ATOM 1638 C CA . SER A 1 206 ? -5.062 9.289 2.596 1 94.06 206 SER A CA 1
ATOM 1639 C C . SER A 1 206 ? -6.094 10.188 3.275 1 94.06 206 SER A C 1
ATOM 1641 O O . SER A 1 206 ? -7.254 9.797 3.428 1 94.06 206 SER A O 1
ATOM 1643 N N . ASP A 1 207 ? -5.711 11.445 3.729 1 95.06 207 ASP A N 1
ATOM 1644 C CA . ASP A 1 207 ? -6.688 12.352 4.324 1 95.06 207 ASP A CA 1
ATOM 1645 C C . ASP A 1 207 ? -7.812 12.672 3.342 1 95.06 207 ASP A C 1
ATOM 1647 O O . ASP A 1 207 ? -8.984 12.688 3.719 1 95.06 207 ASP A O 1
ATOM 1651 N N . VAL A 1 208 ? -7.379 12.867 2.146 1 96.12 208 VAL A N 1
ATOM 1652 C CA . VAL A 1 208 ? -8.352 13.211 1.113 1 96.12 208 VAL A CA 1
ATOM 1653 C C . VAL A 1 208 ? -9.219 11.992 0.803 1 96.12 208 VAL A C 1
ATOM 1655 O O . VAL A 1 208 ? -10.43 12.117 0.598 1 96.12 208 VAL A O 1
ATOM 1658 N N . TYR A 1 209 ? -8.672 10.828 0.778 1 96.56 209 TYR A N 1
ATOM 1659 C CA . TYR A 1 209 ? -9.43 9.594 0.594 1 96.56 209 TYR A CA 1
ATOM 1660 C C . TYR A 1 209 ? -10.562 9.492 1.614 1 96.56 209 TYR A C 1
ATOM 1662 O O . TYR A 1 209 ? -11.719 9.273 1.249 1 96.56 209 TYR A O 1
ATOM 1670 N N . TYR A 1 210 ? -10.219 9.727 2.871 1 94.94 210 TYR A N 1
ATOM 1671 C CA . TYR A 1 210 ? -11.219 9.617 3.93 1 94.94 210 TYR A CA 1
ATOM 1672 C C . TYR A 1 210 ? -12.273 10.711 3.801 1 94.94 210 TYR A C 1
ATOM 1674 O O . TYR A 1 210 ? -13.461 10.461 4.043 1 94.94 210 TYR A O 1
ATOM 1682 N N . ARG A 1 211 ? -11.836 11.82 3.424 1 94.69 211 ARG A N 1
ATOM 1683 C CA . ARG A 1 211 ? -12.781 12.922 3.23 1 94.69 211 ARG A CA 1
ATOM 1684 C C . ARG A 1 211 ? -13.773 12.602 2.115 1 94.69 211 ARG A C 1
ATOM 1686 O O . ARG A 1 211 ? -14.977 12.789 2.279 1 94.69 211 ARG A O 1
ATOM 1693 N N . LEU A 1 212 ? -13.234 12.094 1.014 1 97 212 LEU A N 1
ATOM 1694 C CA . LEU A 1 212 ? -14.102 11.781 -0.115 1 97 212 LEU A CA 1
ATOM 1695 C C . LEU A 1 212 ? -15.055 10.641 0.234 1 97 212 LEU A C 1
ATOM 1697 O O . LEU A 1 212 ? -16.203 10.625 -0.222 1 97 212 LEU A O 1
ATOM 1701 N N . CYS A 1 213 ? -14.586 9.688 1.031 1 96 213 CYS A N 1
ATOM 1702 C CA . CYS A 1 213 ? -15.477 8.641 1.502 1 96 213 CYS A CA 1
ATOM 1703 C C . CYS A 1 213 ? -16.641 9.219 2.303 1 96 213 CYS A C 1
ATOM 1705 O O . CYS A 1 213 ? -17.797 8.859 2.086 1 96 213 CYS A O 1
ATOM 1707 N N . GLN A 1 214 ? -16.297 10.164 3.152 1 93.75 214 GLN A N 1
ATOM 1708 C CA . GLN A 1 214 ? -17.328 10.805 3.984 1 93.75 214 GLN A CA 1
ATOM 1709 C C . GLN A 1 214 ? -18.312 11.586 3.133 1 93.75 214 GLN A C 1
ATOM 1711 O O . GLN A 1 214 ? -19.531 11.461 3.318 1 93.75 214 GLN A O 1
ATOM 1716 N N . LEU A 1 215 ? -17.812 12.336 2.26 1 95 215 LEU A N 1
ATOM 1717 C CA . LEU A 1 215 ? -18.656 13.125 1.376 1 95 215 LEU A CA 1
ATOM 1718 C C . LEU A 1 215 ? -19.562 12.227 0.551 1 95 215 LEU A C 1
ATOM 1720 O O . LEU A 1 215 ? -20.75 12.531 0.37 1 95 215 LEU A O 1
ATOM 1724 N N . ASN A 1 216 ? -19 11.094 0.084 1 96.56 216 ASN A N 1
ATOM 1725 C CA . ASN A 1 216 ? -19.719 10.18 -0.795 1 96.56 216 ASN A CA 1
ATOM 1726 C C . ASN A 1 216 ? -20.828 9.453 -0.052 1 96.56 216 ASN A C 1
ATOM 1728 O O . ASN A 1 216 ? -21.812 9.031 -0.661 1 96.56 216 ASN A O 1
ATOM 1732 N N . ARG A 1 217 ? -20.734 9.344 1.265 1 94.12 217 ARG A N 1
ATOM 1733 C CA . ARG A 1 217 ? -21.781 8.727 2.086 1 94.12 217 ARG A CA 1
ATOM 1734 C C . ARG A 1 217 ? -22.969 9.656 2.246 1 94.12 217 ARG A C 1
ATOM 1736 O O . ARG A 1 217 ? -24.109 9.195 2.367 1 94.12 217 ARG A O 1
ATOM 1743 N N . VAL A 1 218 ? -22.703 10.969 2.287 1 93.25 218 VAL A N 1
ATOM 1744 C CA . VAL A 1 218 ? -23.75 11.961 2.445 1 93.25 218 VAL A CA 1
ATOM 1745 C C . VAL A 1 218 ? -24.422 12.234 1.095 1 93.25 218 VAL A C 1
ATOM 1747 O O . VAL A 1 218 ? -25.641 12.211 0.981 1 93.25 218 VAL A O 1
ATOM 1750 N N . GLN A 1 219 ? -23.625 12.484 0.179 1 94.06 219 GLN A N 1
ATOM 1751 C CA . GLN A 1 219 ? -24.047 12.688 -1.2 1 94.06 219 GLN A CA 1
ATOM 1752 C C . GLN A 1 219 ? -23.188 11.883 -2.168 1 94.06 219 GLN A C 1
ATOM 1754 O O . GLN A 1 219 ? -22.047 12.273 -2.461 1 94.06 219 GLN A O 1
ATOM 1759 N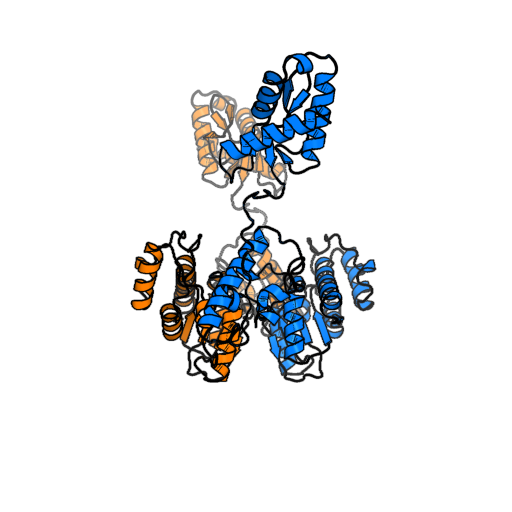 N . THR A 1 220 ? -23.797 10.812 -2.719 1 95.94 220 THR A N 1
ATOM 1760 C CA . THR A 1 220 ? -23.031 9.883 -3.547 1 95.94 220 THR A CA 1
ATOM 1761 C C . THR A 1 220 ? -22.672 10.523 -4.883 1 95.94 220 THR A C 1
ATOM 1763 O O . THR A 1 220 ? -23.547 10.93 -5.645 1 95.94 220 THR A O 1
ATOM 1766 N N . ARG A 1 221 ? -21.453 10.633 -5.109 1 96 221 ARG A N 1
ATOM 1767 C CA . ARG A 1 221 ? -20.938 11.219 -6.352 1 96 221 ARG A CA 1
ATOM 1768 C C . ARG A 1 221 ? -20.125 10.203 -7.141 1 96 221 ARG A C 1
ATOM 1770 O O . ARG A 1 221 ? -20 10.312 -8.359 1 96 221 ARG A O 1
ATOM 1777 N N . TRP A 1 222 ? -19.578 9.227 -6.461 1 98.06 222 TRP A N 1
ATOM 1778 C CA . TRP A 1 222 ? -18.703 8.242 -7.074 1 98.06 222 TRP A CA 1
ATOM 1779 C C . TRP A 1 222 ? -19.141 6.824 -6.715 1 98.06 222 TRP A C 1
ATOM 1781 O O . TRP A 1 222 ? -19.672 6.586 -5.625 1 98.06 222 TRP A O 1
ATOM 1791 N N . SER A 1 223 ? -18.953 5.895 -7.637 1 97.56 223 SER A N 1
ATOM 1792 C CA . SER A 1 223 ? -19.234 4.488 -7.387 1 97.56 223 SER A CA 1
ATOM 1793 C C . SER A 1 223 ? -18.219 3.867 -6.438 1 97.56 223 SER A C 1
ATOM 1795 O O . SER A 1 223 ? -18.578 3.031 -5.602 1 97.56 223 SER A O 1
ATOM 1797 N N . LEU A 1 224 ? -16.938 4.285 -6.66 1 97.44 224 LEU A N 1
ATOM 1798 C CA . LEU A 1 224 ? -15.812 3.842 -5.844 1 97.44 224 LEU A CA 1
ATOM 1799 C C . LEU A 1 224 ? -14.906 5.012 -5.484 1 97.44 224 LEU A C 1
ATOM 1801 O O . LEU A 1 224 ? -14.641 5.879 -6.324 1 97.44 224 LEU A O 1
ATOM 1805 N N . VAL A 1 225 ? -14.523 5.062 -4.227 1 98.06 225 VAL A N 1
ATOM 1806 C CA . VAL A 1 225 ? -13.406 5.91 -3.82 1 98.06 225 VAL A CA 1
ATOM 1807 C C . VAL A 1 225 ? -12.18 5.051 -3.547 1 98.06 225 VAL A C 1
ATOM 1809 O O . VAL A 1 225 ? -12.172 4.242 -2.617 1 98.06 225 VAL A O 1
ATOM 1812 N N . ILE A 1 226 ? -11.141 5.215 -4.395 1 97.56 226 ILE A N 1
ATOM 1813 C CA . ILE A 1 226 ? -9.977 4.336 -4.383 1 97.56 226 ILE A CA 1
ATOM 1814 C C . ILE A 1 226 ? -8.766 5.09 -3.834 1 97.56 226 ILE A C 1
ATOM 1816 O O . ILE A 1 226 ? -8.523 6.242 -4.203 1 97.56 226 ILE A O 1
ATOM 1820 N N . TYR A 1 227 ? -8.047 4.438 -2.971 1 96.5 227 TYR A N 1
ATOM 1821 C CA . TYR A 1 227 ? -6.797 4.992 -2.463 1 96.5 227 TYR A CA 1
ATOM 1822 C C . TYR A 1 227 ? -5.605 4.484 -3.271 1 96.5 227 TYR A C 1
ATOM 1824 O O . TYR A 1 227 ? -5.316 3.287 -3.273 1 96.5 227 TYR A O 1
ATOM 1832 N N . GLY A 1 228 ? -4.863 5.402 -3.859 1 91.94 228 GLY A N 1
ATOM 1833 C CA . GLY A 1 228 ? -3.764 5.043 -4.742 1 91.94 228 GLY A CA 1
ATOM 1834 C C . GLY A 1 228 ? -2.412 5.062 -4.055 1 91.94 228 GLY A C 1
ATOM 1835 O O . GLY A 1 228 ? -1.411 4.629 -4.633 1 91.94 228 GLY A O 1
ATOM 1836 N N . ALA A 1 229 ? -2.322 5.496 -2.961 1 85.38 229 ALA A N 1
ATOM 1837 C CA . ALA A 1 229 ? -1.119 5.453 -2.133 1 85.38 229 ALA A CA 1
ATOM 1838 C C . ALA A 1 229 ? -0.017 6.328 -2.721 1 85.38 229 ALA A C 1
ATOM 1840 O O . ALA A 1 229 ? 1.05 5.832 -3.09 1 85.38 229 ALA A O 1
ATOM 1841 N N . GLY A 1 230 ? -0.141 7.492 -2.787 1 78.31 230 GLY A N 1
ATOM 1842 C CA . GLY A 1 230 ? 0.874 8.453 -3.186 1 78.31 230 GLY A CA 1
ATOM 1843 C C . GLY A 1 230 ? 1.322 8.289 -4.625 1 78.31 230 GLY A C 1
ATOM 1844 O O . GLY A 1 230 ? 0.499 8.062 -5.516 1 78.31 230 GLY A O 1
ATOM 1845 N N . ASN A 1 231 ? 2.637 8.438 -4.82 1 73.88 231 ASN A N 1
ATOM 1846 C CA . ASN A 1 231 ? 3.215 8.422 -6.16 1 73.88 231 ASN A CA 1
ATOM 1847 C C . ASN A 1 231 ? 3.176 7.02 -6.766 1 73.88 231 ASN A C 1
ATOM 1849 O O . ASN A 1 231 ? 3.424 6.848 -7.961 1 73.88 231 ASN A O 1
ATOM 1853 N N . LYS A 1 232 ? 2.664 6.059 -5.984 1 74.88 232 LYS A N 1
ATOM 1854 C CA . LYS A 1 232 ? 2.592 4.68 -6.453 1 74.88 232 LYS A CA 1
ATOM 1855 C C . LYS A 1 232 ? 1.381 4.469 -7.359 1 74.88 232 LYS A C 1
ATOM 1857 O O . LYS A 1 232 ? 1.272 3.439 -8.031 1 74.88 232 LYS A O 1
ATOM 1862 N N . VAL A 1 233 ? 0.604 5.508 -7.441 1 79.75 233 VAL A N 1
ATOM 1863 C CA . VAL A 1 233 ? -0.649 5.398 -8.18 1 79.75 233 VAL A CA 1
ATOM 1864 C C . VAL A 1 233 ? -0.358 5.086 -9.648 1 79.75 233 VAL A C 1
ATOM 1866 O O . VAL A 1 233 ? -1.106 4.348 -10.297 1 79.75 233 VAL A O 1
ATOM 1869 N N . SER A 1 234 ? 0.762 5.598 -10.133 1 77.25 234 SER A N 1
ATOM 1870 C CA . SER A 1 234 ? 1.09 5.414 -11.547 1 77.25 234 SER A CA 1
ATOM 1871 C C . SER A 1 234 ? 1.333 3.945 -11.867 1 77.25 234 SER A C 1
ATOM 1873 O O . SER A 1 234 ? 1.153 3.521 -13.016 1 77.25 234 SER A O 1
ATOM 1875 N N . GLY A 1 235 ? 1.703 3.145 -10.859 1 76.69 235 GLY A N 1
ATOM 1876 C CA . GLY A 1 235 ? 1.973 1.727 -11.039 1 76.69 235 GLY A CA 1
ATOM 1877 C C . GLY A 1 235 ? 0.773 0.85 -10.734 1 76.69 235 GLY A C 1
ATOM 1878 O O . GLY A 1 235 ? 0.867 -0.379 -10.789 1 76.69 235 GLY A O 1
ATOM 1879 N N . GLN A 1 236 ? -0.35 1.579 -10.5 1 84.88 236 GLN A N 1
ATOM 1880 C CA . GLN A 1 236 ? -1.509 0.836 -10.016 1 84.88 236 GLN A CA 1
ATOM 1881 C C . GLN A 1 236 ? -2.465 0.505 -11.156 1 84.88 236 GLN A C 1
ATOM 1883 O O . GLN A 1 236 ? -3.602 0.088 -10.922 1 84.88 236 GLN A O 1
ATOM 1888 N N . ALA A 1 237 ? -2.045 0.687 -12.43 1 90.06 237 ALA A N 1
ATOM 1889 C CA . ALA A 1 237 ? -2.938 0.551 -13.57 1 90.06 237 ALA A CA 1
ATOM 1890 C C . ALA A 1 237 ? -3.578 -0.834 -13.609 1 90.06 237 ALA A C 1
ATOM 1892 O O . ALA A 1 237 ? -4.785 -0.961 -13.828 1 90.06 237 ALA A O 1
ATOM 1893 N N . GLU A 1 238 ? -2.766 -1.812 -13.344 1 88.31 238 GLU A N 1
ATOM 1894 C CA . GLU A 1 238 ? -3.291 -3.174 -13.359 1 88.31 238 GLU A CA 1
ATOM 1895 C C . GLU A 1 238 ? -4.309 -3.391 -12.242 1 88.31 238 GLU A C 1
ATOM 1897 O O . GLU A 1 238 ? -5.391 -3.932 -12.477 1 88.31 238 GLU A O 1
ATOM 1902 N N . CYS A 1 239 ? -3.973 -2.916 -11.086 1 91.06 239 CYS A N 1
ATOM 1903 C CA . CYS A 1 239 ? -4.848 -3.057 -9.922 1 91.06 239 CYS A CA 1
ATOM 1904 C C . CYS A 1 239 ? -6.172 -2.336 -10.148 1 91.06 239 CYS A C 1
ATOM 1906 O O . CYS A 1 239 ? -7.238 -2.898 -9.898 1 91.06 239 CYS A O 1
ATOM 1908 N N . VAL A 1 240 ? -6.082 -1.177 -10.641 1 94.06 240 VAL A N 1
ATOM 1909 C CA . VAL A 1 240 ? -7.262 -0.346 -10.852 1 94.06 240 VAL A CA 1
ATOM 1910 C C . VAL A 1 240 ? -8.141 -0.959 -11.938 1 94.06 240 VAL A C 1
ATOM 1912 O O . VAL A 1 240 ? -9.367 -1.022 -11.797 1 94.06 240 VAL A O 1
ATOM 1915 N N . SER A 1 241 ? -7.547 -1.401 -13 1 93.75 241 SER A N 1
ATOM 1916 C CA . SER A 1 241 ? -8.297 -1.996 -14.102 1 93.75 241 SER A CA 1
ATOM 1917 C C . SER A 1 241 ? -9.078 -3.223 -13.641 1 93.75 241 SER A C 1
ATOM 1919 O O . SER A 1 241 ? -10.258 -3.373 -13.961 1 93.75 241 SER A O 1
ATOM 1921 N N . GLN A 1 242 ? -8.438 -4.055 -12.891 1 91.81 242 GLN A N 1
ATOM 1922 C CA . GLN A 1 242 ? -9.086 -5.262 -12.398 1 91.81 242 GLN A CA 1
ATOM 1923 C C . GLN A 1 242 ? -10.219 -4.922 -11.43 1 91.81 242 GLN A C 1
ATOM 1925 O O . GLN A 1 242 ? -11.281 -5.547 -11.469 1 91.81 242 GLN A O 1
ATOM 1930 N N . LEU A 1 243 ? -9.953 -3.924 -10.609 1 93.06 243 LEU A N 1
ATOM 1931 C CA . LEU A 1 243 ? -10.984 -3.484 -9.672 1 93.06 243 LEU A CA 1
ATOM 1932 C C . LEU A 1 243 ? -12.203 -2.953 -10.414 1 93.06 243 LEU A C 1
ATOM 1934 O O . LEU A 1 243 ? -13.344 -3.307 -10.086 1 93.06 243 LEU A O 1
ATOM 1938 N N . LEU A 1 244 ? -11.969 -2.174 -11.406 1 94.5 244 LEU A N 1
ATOM 1939 C CA . LEU A 1 244 ? -13.062 -1.606 -12.195 1 94.5 244 LEU A CA 1
ATOM 1940 C C . LEU A 1 244 ? -13.859 -2.705 -12.891 1 94.5 244 LEU A C 1
ATOM 1942 O O . LEU A 1 244 ? -15.086 -2.633 -12.969 1 94.5 244 LEU A O 1
ATOM 1946 N N . GLU A 1 245 ? -13.156 -3.705 -13.352 1 92.75 245 GLU A N 1
ATOM 1947 C CA . GLU A 1 245 ? -13.812 -4.828 -14.016 1 92.75 245 GLU A CA 1
ATOM 1948 C C . GLU A 1 245 ? -14.703 -5.598 -13.039 1 92.75 245 GLU A C 1
ATOM 1950 O O . GLU A 1 245 ? -15.875 -5.848 -13.328 1 92.75 245 GLU A O 1
ATOM 1955 N N . VAL A 1 246 ? -14.195 -5.891 -11.906 1 89.12 246 VAL A N 1
ATOM 1956 C CA . VAL A 1 246 ? -14.914 -6.676 -10.914 1 89.12 246 VAL A CA 1
ATOM 1957 C C . VAL A 1 246 ? -16.141 -5.898 -10.422 1 89.12 246 VAL A C 1
ATOM 1959 O O . VAL A 1 246 ? -17.203 -6.469 -10.242 1 89.12 246 VAL A O 1
ATOM 1962 N N . GLU A 1 247 ? -15.984 -4.562 -10.273 1 92.19 247 GLU A N 1
ATOM 1963 C CA . GLU A 1 247 ? -17.047 -3.721 -9.734 1 92.19 247 GLU A CA 1
ATOM 1964 C C . GLU A 1 247 ? -17.953 -3.193 -10.852 1 92.19 247 GLU A C 1
ATOM 1966 O O . GLU A 1 247 ? -18.906 -2.467 -10.586 1 92.19 247 GLU A O 1
ATOM 1971 N N . GLN A 1 248 ? -17.594 -3.576 -12.086 1 92.94 248 GLN A N 1
ATOM 1972 C CA . GLN A 1 248 ? -18.391 -3.205 -13.258 1 92.94 248 GLN A CA 1
ATOM 1973 C C . GLN A 1 248 ? -18.531 -1.689 -13.359 1 92.94 248 GLN A C 1
ATOM 1975 O O . GLN A 1 248 ? -19.641 -1.179 -13.523 1 92.94 248 GLN A O 1
ATOM 1980 N N . VAL A 1 249 ? -17.516 -0.962 -13.141 1 93.62 249 VAL A N 1
ATOM 1981 C CA . VAL A 1 249 ? -17.469 0.489 -13.281 1 93.62 249 VAL A CA 1
ATOM 1982 C C . VAL A 1 249 ? -16.734 0.853 -14.578 1 93.62 249 VAL A C 1
ATOM 1984 O O . VAL A 1 249 ? -15.68 0.299 -14.883 1 93.62 249 VAL A O 1
ATOM 1987 N N . LYS A 1 250 ? -17.188 1.793 -15.336 1 89.69 250 LYS A N 1
ATOM 1988 C CA . LYS A 1 250 ? -16.703 2.053 -16.688 1 89.69 250 LYS A CA 1
ATOM 1989 C C . LYS A 1 250 ? -15.781 3.27 -16.719 1 89.69 250 LYS A C 1
ATOM 1991 O O . LYS A 1 250 ? -14.922 3.383 -17.594 1 89.69 250 LYS A O 1
ATOM 1996 N N . GLN A 1 251 ? -16.016 4.184 -15.797 1 93.12 251 GLN A N 1
ATOM 1997 C CA . GLN A 1 251 ? -15.289 5.449 -15.852 1 93.12 251 GLN A CA 1
ATOM 1998 C C . GLN A 1 251 ? -14.445 5.648 -14.594 1 93.12 251 GLN A C 1
ATOM 2000 O O . GLN A 1 251 ? -14.891 5.332 -13.484 1 93.12 251 GLN A O 1
ATOM 2005 N N . LEU A 1 252 ? -13.234 6.133 -14.844 1 96.94 252 LEU A N 1
ATOM 2006 C CA . LEU A 1 252 ? -12.32 6.43 -13.742 1 96.94 252 LEU A CA 1
ATOM 2007 C C . LEU A 1 252 ? -11.922 7.898 -13.75 1 96.94 252 LEU A C 1
ATOM 2009 O O . LEU A 1 252 ? -11.508 8.43 -14.781 1 96.94 252 LEU A O 1
ATOM 2013 N N . LEU A 1 253 ? -12.102 8.508 -12.617 1 98.25 253 LEU A N 1
ATOM 2014 C CA . LEU A 1 253 ? -11.648 9.875 -12.398 1 98.25 253 LEU A CA 1
ATOM 2015 C C . LEU A 1 253 ? -10.414 9.906 -11.508 1 98.25 253 LEU A C 1
ATOM 2017 O O . LEU A 1 253 ? -10.195 8.992 -10.711 1 98.25 253 LEU A O 1
ATOM 2021 N N . TYR A 1 254 ? -9.633 10.914 -11.742 1 97.94 254 TYR A N 1
ATOM 2022 C CA . TYR A 1 254 ? -8.422 11.133 -10.953 1 97.94 254 TYR A CA 1
ATOM 2023 C C . TYR A 1 254 ? -8.461 12.492 -10.258 1 97.94 254 TYR A C 1
ATOM 2025 O O . TYR A 1 254 ? -8.922 13.477 -10.828 1 97.94 254 TYR A O 1
ATOM 2033 N N . PHE A 1 255 ? -7.996 12.555 -9 1 98.19 255 PHE A N 1
ATOM 2034 C CA . PHE A 1 255 ? -7.797 13.805 -8.266 1 98.19 255 PHE A CA 1
ATOM 2035 C C . PHE A 1 255 ? -6.512 13.75 -7.449 1 98.19 255 PHE A C 1
ATOM 2037 O O . PHE A 1 255 ? -6.324 12.852 -6.633 1 98.19 255 PHE A O 1
ATOM 2044 N N . GLY A 1 256 ? -5.594 14.656 -7.703 1 97.06 256 GLY A N 1
ATOM 2045 C CA . GLY A 1 256 ? -4.309 14.75 -7.031 1 97.06 256 GLY A CA 1
ATOM 2046 C C . GLY A 1 256 ? -3.82 16.172 -6.867 1 97.06 256 GLY A C 1
ATOM 2047 O O . GLY A 1 256 ? -4.605 17.125 -6.973 1 97.06 256 GLY A O 1
ATOM 2048 N N . ASP A 1 257 ? -2.525 16.297 -6.531 1 96.44 257 ASP A N 1
ATOM 2049 C CA . ASP A 1 257 ? -1.924 17.625 -6.383 1 96.44 257 ASP A CA 1
ATOM 2050 C C . ASP A 1 257 ? -1.923 18.375 -7.711 1 96.44 257 ASP A C 1
ATOM 2052 O O . ASP A 1 257 ? -1.798 17.766 -8.773 1 96.44 257 ASP A O 1
ATOM 2056 N N . LEU A 1 258 ? -2.107 19.625 -7.617 1 97.44 258 LEU A N 1
ATOM 2057 C CA . LEU A 1 258 ? -1.962 20.438 -8.812 1 97.44 258 LEU A CA 1
ATOM 2058 C C . LEU A 1 258 ? -0.584 21.094 -8.859 1 97.44 258 LEU A C 1
ATOM 2060 O O . LEU A 1 258 ? -0.414 22.234 -8.398 1 97.44 258 LEU A O 1
ATOM 2064 N N . ASP A 1 259 ? 0.292 20.438 -9.352 1 96.31 259 ASP A N 1
ATOM 2065 C CA . ASP A 1 259 ? 1.671 20.781 -9.672 1 96.31 259 ASP A CA 1
ATOM 2066 C C . ASP A 1 259 ? 2.215 19.922 -10.805 1 96.31 259 ASP A C 1
ATOM 2068 O O . ASP A 1 259 ? 1.508 19.047 -11.32 1 96.31 259 ASP A O 1
ATOM 2072 N N . VAL A 1 260 ? 3.406 20.156 -11.234 1 94.88 260 VAL A N 1
ATOM 2073 C CA . VAL A 1 260 ? 3.936 19.438 -12.398 1 94.88 260 VAL A CA 1
ATOM 2074 C C . VAL A 1 260 ? 4.09 17.969 -12.078 1 94.88 260 VAL A C 1
ATOM 2076 O O . VAL A 1 260 ? 3.727 17.109 -12.883 1 94.88 260 VAL A O 1
ATOM 2079 N N . ALA A 1 261 ? 4.586 17.594 -10.914 1 93.62 261 ALA A N 1
ATOM 2080 C CA . ALA A 1 261 ? 4.734 16.203 -10.5 1 93.62 261 ALA A CA 1
ATOM 2081 C C . ALA A 1 261 ? 3.381 15.5 -10.445 1 93.62 261 ALA A C 1
ATOM 2083 O O . ALA A 1 261 ? 3.25 14.359 -10.898 1 93.62 261 ALA A O 1
ATOM 2084 N N . GLY A 1 262 ? 2.402 16.188 -9.875 1 94.62 262 GLY A N 1
ATOM 2085 C CA . GLY A 1 262 ? 1.06 15.633 -9.797 1 94.62 262 GLY A CA 1
ATOM 2086 C C . GLY A 1 262 ? 0.443 15.367 -11.156 1 94.62 262 GLY A C 1
ATOM 2087 O O . GLY A 1 262 ? -0.167 14.32 -11.375 1 94.62 262 GLY A O 1
ATOM 2088 N N . LEU A 1 263 ? 0.569 16.281 -12.062 1 94.88 263 LEU A N 1
ATOM 2089 C CA . LEU A 1 263 ? 0.045 16.094 -13.414 1 94.88 263 LEU A CA 1
ATOM 2090 C C . LEU A 1 263 ? 0.775 14.977 -14.141 1 94.88 263 LEU A C 1
ATOM 2092 O O . LEU A 1 263 ? 0.174 14.25 -14.93 1 94.88 263 LEU A O 1
ATOM 2096 N N . LYS A 1 264 ? 2.025 14.891 -13.898 1 94.06 264 LYS A N 1
ATOM 2097 C CA . LYS A 1 264 ? 2.807 13.805 -14.484 1 94.06 264 LYS A CA 1
ATOM 2098 C C . LYS A 1 264 ? 2.281 12.445 -14.031 1 94.06 264 LYS A C 1
ATOM 2100 O O . LYS A 1 264 ? 2.137 11.531 -14.844 1 94.06 264 LYS A O 1
ATOM 2105 N N . ILE A 1 265 ? 2.029 12.273 -12.766 1 94.19 265 ILE A N 1
ATOM 2106 C CA . ILE A 1 265 ? 1.494 11.031 -12.211 1 94.19 265 ILE A CA 1
ATOM 2107 C C . ILE A 1 265 ? 0.174 10.688 -12.898 1 94.19 265 ILE A C 1
ATOM 2109 O O . ILE A 1 265 ? -0.029 9.547 -13.328 1 94.19 265 ILE A O 1
ATOM 2113 N N . ALA A 1 266 ? -0.713 11.672 -13.039 1 95.25 266 ALA A N 1
ATOM 2114 C CA . ALA A 1 266 ? -2.006 11.469 -13.688 1 95.25 266 ALA A CA 1
ATOM 2115 C C . ALA A 1 266 ? -1.826 11.031 -15.141 1 95.25 266 ALA A C 1
ATOM 2117 O O . ALA A 1 266 ? -2.498 10.109 -15.602 1 95.25 266 ALA A O 1
ATOM 2118 N N . HIS A 1 267 ? -0.958 11.68 -15.781 1 95.25 267 HIS A N 1
ATOM 2119 C CA . HIS A 1 267 ? -0.714 11.391 -17.188 1 95.25 267 HIS A CA 1
ATOM 2120 C C . HIS A 1 267 ? -0.158 9.977 -17.375 1 95.25 267 HIS A C 1
ATOM 2122 O O . HIS A 1 267 ? -0.598 9.242 -18.266 1 95.25 267 HIS A O 1
ATOM 2128 N N . GLN A 1 268 ? 0.784 9.648 -16.562 1 93.94 268 GLN A N 1
ATOM 2129 C CA . GLN A 1 268 ? 1.382 8.32 -16.641 1 93.94 268 GLN A CA 1
ATOM 2130 C C . GLN A 1 268 ? 0.344 7.238 -16.375 1 93.94 268 GLN A C 1
ATOM 2132 O O . GLN A 1 268 ? 0.314 6.215 -17.062 1 93.94 268 GLN A O 1
ATOM 2137 N N . LEU A 1 269 ? -0.421 7.441 -15.406 1 94.62 269 LEU A N 1
ATOM 2138 C CA . LEU A 1 269 ? -1.496 6.496 -15.117 1 94.62 269 LEU A CA 1
ATOM 2139 C C . LEU A 1 269 ? -2.441 6.375 -16.312 1 94.62 269 LEU A C 1
ATOM 2141 O O . LEU A 1 269 ? -2.814 5.266 -16.703 1 94.62 269 LEU A O 1
ATOM 2145 N N . ARG A 1 270 ? -2.834 7.438 -16.906 1 95 270 ARG A N 1
ATOM 2146 C CA . ARG A 1 270 ? -3.732 7.453 -18.047 1 95 270 ARG A CA 1
ATOM 2147 C C . ARG A 1 270 ? -3.156 6.641 -19.203 1 95 270 ARG A C 1
ATOM 2149 O O . ARG A 1 270 ? -3.857 5.828 -19.812 1 95 270 ARG A O 1
ATOM 2156 N N . CYS A 1 271 ? -1.922 6.93 -19.5 1 94.5 271 CYS A N 1
ATOM 2157 C CA . CYS A 1 271 ? -1.271 6.246 -20.609 1 94.5 271 CYS A CA 1
ATOM 2158 C C . CYS A 1 271 ? -1.275 4.738 -20.406 1 94.5 271 CYS A C 1
ATOM 2160 O O . CYS A 1 271 ? -1.61 3.98 -21.312 1 94.5 271 CYS A O 1
ATOM 2162 N N . LYS A 1 272 ? -0.964 4.355 -19.25 1 92.44 272 LYS A N 1
ATOM 2163 C CA . LYS A 1 272 ? -0.925 2.93 -18.953 1 92.44 272 LYS A CA 1
ATOM 2164 C C . LYS A 1 272 ? -2.32 2.314 -19.016 1 92.44 272 LYS A C 1
ATOM 2166 O O . LYS A 1 272 ? -2.504 1.236 -19.578 1 92.44 272 LYS A O 1
ATOM 2171 N N . LEU A 1 273 ? -3.281 2.953 -18.484 1 94.31 273 LEU A N 1
ATOM 2172 C CA . LEU A 1 273 ? -4.652 2.463 -18.484 1 94.31 273 LEU A CA 1
ATOM 2173 C C . LEU A 1 273 ? -5.191 2.342 -19.906 1 94.31 273 LEU A C 1
ATOM 2175 O O . LEU A 1 273 ? -5.82 1.338 -20.25 1 94.31 273 LEU A O 1
ATOM 2179 N N . LEU A 1 274 ? -4.934 3.334 -20.641 1 93.5 274 LEU A N 1
ATOM 2180 C CA . LEU A 1 274 ? -5.43 3.355 -22.016 1 93.5 274 LEU A CA 1
ATOM 2181 C C . LEU A 1 274 ? -4.734 2.301 -22.875 1 93.5 274 LEU A C 1
ATOM 2183 O O . LEU A 1 274 ? -5.391 1.521 -23.562 1 93.5 274 LEU A O 1
ATOM 2187 N N . SER A 1 275 ? -3.449 2.24 -22.812 1 91.69 275 SER A N 1
ATOM 2188 C CA . SER A 1 275 ? -2.656 1.354 -23.656 1 91.69 275 SER A CA 1
ATOM 2189 C C . SER A 1 275 ? -2.877 -0.108 -23.297 1 91.69 275 SER A C 1
ATOM 2191 O O . SER A 1 275 ? -3.074 -0.953 -24.172 1 91.69 275 SER A O 1
ATOM 2193 N N . ASP A 1 276 ? -2.934 -0.351 -22.047 1 87.38 276 ASP A N 1
ATOM 2194 C CA . ASP A 1 276 ? -2.904 -1.742 -21.609 1 87.38 276 ASP A CA 1
ATOM 2195 C C . ASP A 1 276 ? -4.316 -2.277 -21.375 1 87.38 276 ASP A C 1
ATOM 2197 O O . ASP A 1 276 ? -4.559 -3.479 -21.5 1 87.38 276 ASP A O 1
ATOM 2201 N N . TYR A 1 277 ? -5.266 -1.386 -21.109 1 90.31 277 TYR A N 1
ATOM 2202 C CA . TYR A 1 277 ? -6.547 -1.907 -20.641 1 90.31 277 TYR A CA 1
ATOM 2203 C C . TYR A 1 277 ? -7.707 -1.21 -21.344 1 90.31 277 TYR A C 1
ATOM 2205 O O . TYR A 1 277 ? -8.867 -1.553 -21.125 1 90.31 277 TYR A O 1
ATOM 2213 N N . GLY A 1 278 ? -7.422 -0.264 -22.125 1 92.5 278 GLY A N 1
ATOM 2214 C CA . GLY A 1 278 ? -8.461 0.431 -22.859 1 92.5 278 GLY A CA 1
ATOM 2215 C C . GLY A 1 278 ? -9.359 1.279 -21.984 1 92.5 278 GLY A C 1
ATOM 2216 O O . GLY A 1 278 ? -10.516 1.526 -22.328 1 92.5 278 GLY A O 1
ATOM 2217 N N . ILE A 1 279 ? -8.945 1.682 -20.844 1 93.75 279 ILE A N 1
ATOM 2218 C CA . ILE A 1 279 ? -9.719 2.473 -19.891 1 93.75 279 ILE A CA 1
ATOM 2219 C C . ILE A 1 279 ? -9.328 3.943 -20 1 93.75 279 ILE A C 1
ATOM 2221 O O . ILE A 1 279 ? -8.133 4.273 -20 1 93.75 279 ILE A O 1
ATOM 2225 N N . SER A 1 280 ? -10.289 4.77 -20.125 1 93 280 SER A N 1
ATOM 2226 C CA . SER A 1 280 ? -10.039 6.203 -20.188 1 93 280 SER A CA 1
ATOM 2227 C C . SER A 1 280 ? -10.047 6.832 -18.797 1 93 280 SER A C 1
ATOM 2229 O O . SER A 1 280 ? -10.938 6.562 -18 1 93 280 SER A O 1
ATOM 2231 N N . LEU A 1 281 ? -9.031 7.566 -18.531 1 96.25 281 LEU A N 1
ATOM 2232 C CA . LEU A 1 281 ? -8.922 8.312 -17.281 1 96.25 281 LEU A CA 1
ATOM 2233 C C . LEU A 1 281 ? -9.148 9.797 -17.5 1 96.25 281 LEU A C 1
ATOM 2235 O O . LEU A 1 281 ? -8.625 10.367 -18.469 1 96.25 281 LEU A O 1
ATOM 2239 N N . HIS A 1 282 ? -9.984 10.453 -16.656 1 97.62 282 HIS A N 1
ATOM 2240 C CA . HIS A 1 282 ? -10.219 11.891 -16.672 1 97.62 282 HIS A CA 1
ATOM 2241 C C . HIS A 1 282 ? -9.977 12.5 -15.289 1 97.62 282 HIS A C 1
ATOM 2243 O O . HIS A 1 282 ? -9.938 11.781 -14.289 1 97.62 282 HIS A O 1
ATOM 2249 N N . LEU A 1 283 ? -9.734 13.797 -15.312 1 98.25 283 LEU A N 1
ATOM 2250 C CA . LEU A 1 283 ? -9.664 14.492 -14.031 1 98.25 283 LEU A CA 1
ATOM 2251 C C . LEU A 1 283 ? -11.062 14.742 -13.477 1 98.25 283 LEU A C 1
ATOM 2253 O O . LEU A 1 283 ? -12.008 14.961 -14.234 1 98.25 283 LEU A O 1
ATOM 2257 N N . ASP A 1 284 ? -11.195 14.633 -12.156 1 98.44 284 ASP A N 1
ATOM 2258 C CA . ASP A 1 284 ? -12.445 15.07 -11.547 1 98.44 284 ASP A CA 1
ATOM 2259 C C . ASP A 1 284 ? -12.578 16.594 -11.586 1 98.44 284 ASP A C 1
ATOM 2261 O O . ASP A 1 284 ? -11.984 17.297 -10.766 1 98.44 284 ASP A O 1
ATOM 2265 N N . GLU A 1 285 ? -13.383 17.094 -12.422 1 98.06 285 GLU A N 1
ATOM 2266 C CA . GLU A 1 285 ? -13.469 18.531 -12.672 1 98.06 285 GLU A CA 1
ATOM 2267 C C . GLU A 1 285 ? -14.031 19.266 -11.469 1 98.06 285 GLU A C 1
ATOM 2269 O O . GLU A 1 285 ? -13.609 20.391 -11.164 1 98.06 285 GLU A O 1
ATOM 2274 N N . TRP A 1 286 ? -14.953 18.656 -10.828 1 97.69 286 TRP A N 1
ATOM 2275 C CA . TRP A 1 286 ? -15.555 19.312 -9.664 1 97.69 286 TRP A CA 1
ATOM 2276 C C . TRP A 1 286 ? -14.516 19.516 -8.57 1 97.69 286 TRP A C 1
ATOM 2278 O O . TRP A 1 286 ? -14.414 20.609 -8.016 1 97.69 286 TRP A O 1
ATOM 2288 N N . LEU A 1 287 ? -13.75 18.516 -8.273 1 98.25 287 LEU A N 1
ATOM 2289 C CA . LEU A 1 287 ? -12.766 18.594 -7.199 1 98.25 287 LEU A CA 1
ATOM 2290 C C . LEU A 1 287 ? -11.656 19.578 -7.559 1 98.25 287 LEU A C 1
ATOM 2292 O O . LEU A 1 287 ? -11.203 20.344 -6.707 1 98.25 287 LEU A O 1
ATOM 2296 N N . TYR A 1 288 ? -11.211 19.578 -8.812 1 98.5 288 TYR A N 1
ATOM 2297 C CA . TYR A 1 288 ? -10.18 20.531 -9.211 1 98.5 288 TYR A CA 1
ATOM 2298 C C . TYR A 1 288 ? -10.711 21.953 -9.188 1 98.5 288 TYR A C 1
ATOM 2300 O O . TYR A 1 288 ? -9.977 22.891 -8.844 1 98.5 288 TYR A O 1
ATOM 2308 N N . ASN A 1 289 ? -11.953 22.109 -9.57 1 97.94 289 ASN A N 1
ATOM 2309 C CA . ASN A 1 289 ? -12.562 23.438 -9.453 1 97.94 289 ASN A CA 1
ATOM 2310 C C . ASN A 1 289 ? -12.586 23.906 -8 1 97.94 289 ASN A C 1
ATOM 2312 O O . ASN A 1 289 ? -12.242 25.062 -7.719 1 97.94 289 ASN A O 1
ATOM 2316 N N . GLU A 1 290 ? -12.984 23.047 -7.117 1 97.19 290 GLU A N 1
ATOM 2317 C CA . GLU A 1 290 ? -13 23.375 -5.695 1 97.19 290 GLU A CA 1
ATOM 2318 C C . GLU A 1 290 ? -11.594 23.688 -5.188 1 97.19 290 GLU A C 1
ATOM 2320 O O . GLU A 1 290 ? -11.406 24.625 -4.41 1 97.19 290 GLU A O 1
ATOM 2325 N N . LEU A 1 291 ? -10.68 22.891 -5.621 1 98 291 LEU A N 1
ATOM 2326 C CA . LEU A 1 291 ? -9.289 23.094 -5.223 1 98 291 LEU A CA 1
ATOM 2327 C C . LEU A 1 291 ? -8.797 24.469 -5.637 1 98 291 LEU A C 1
ATOM 2329 O O . LEU A 1 291 ? -8.195 25.188 -4.828 1 98 291 LEU A O 1
ATOM 2333 N N . ILE A 1 292 ? -9.078 24.859 -6.848 1 97.81 292 ILE A N 1
ATOM 2334 C CA . ILE A 1 292 ? -8.641 26.125 -7.41 1 97.81 292 ILE A CA 1
ATOM 2335 C C . ILE A 1 292 ? -9.391 27.281 -6.738 1 97.81 292 ILE A C 1
ATOM 2337 O O . ILE A 1 292 ? -8.789 28.297 -6.387 1 97.81 292 ILE A O 1
ATOM 2341 N N . LEU A 1 293 ? -10.656 27.094 -6.508 1 96.44 293 LEU A N 1
ATOM 2342 C CA . LEU A 1 293 ? -11.477 28.125 -5.875 1 96.44 293 LEU A CA 1
ATOM 2343 C C . LEU A 1 293 ? -11.016 28.391 -4.445 1 96.44 293 LEU A C 1
ATOM 2345 O O . LEU A 1 293 ? -10.969 29.531 -4 1 96.44 293 LEU A O 1
ATOM 2349 N N . ASN A 1 294 ? -10.711 27.328 -3.729 1 95.38 294 ASN A N 1
ATOM 2350 C CA . ASN A 1 294 ? -10.219 27.469 -2.359 1 95.38 294 ASN A CA 1
ATOM 2351 C C . ASN A 1 294 ? -8.883 28.203 -2.314 1 95.38 294 ASN A C 1
ATOM 2353 O O . ASN A 1 294 ? -8.609 28.938 -1.365 1 95.38 294 ASN A O 1
ATOM 2357 N N . GLY A 1 295 ? -7.977 27.938 -3.23 1 94.62 295 GLY A N 1
ATOM 2358 C CA . GLY A 1 295 ? -6.781 28.734 -3.461 1 94.62 295 GLY A CA 1
ATOM 2359 C C . GLY A 1 295 ? -5.758 28.609 -2.35 1 94.62 295 GLY A C 1
ATOM 2360 O O . GLY A 1 295 ? -5.004 29.547 -2.08 1 94.62 295 GLY A O 1
ATOM 2361 N N . LEU A 1 296 ? -5.742 27.547 -1.695 1 94.81 296 LEU A N 1
ATOM 2362 C CA . LEU A 1 296 ? -4.73 27.312 -0.669 1 94.81 296 LEU A CA 1
ATOM 2363 C C . LEU A 1 296 ? -3.408 26.875 -1.296 1 94.81 296 LEU A C 1
ATOM 2365 O O . LEU A 1 296 ? -3.086 25.688 -1.319 1 94.81 296 LEU A O 1
ATOM 2369 N N . MET A 1 297 ? -2.615 27.859 -1.64 1 95 297 MET A N 1
ATOM 2370 C CA . MET A 1 297 ? -1.383 27.609 -2.383 1 95 297 MET A CA 1
ATOM 2371 C C . MET A 1 297 ? -0.2 27.453 -1.437 1 95 297 MET A C 1
ATOM 2373 O O . MET A 1 297 ? -0.179 28.031 -0.353 1 95 297 MET A O 1
ATOM 2377 N N . THR A 1 298 ? 0.696 26.609 -1.868 1 95.31 298 THR A N 1
ATOM 2378 C CA . THR A 1 298 ? 1.959 26.422 -1.164 1 95.31 298 THR A CA 1
ATOM 2379 C C . THR A 1 298 ? 3.141 26.609 -2.113 1 95.31 298 THR A C 1
ATOM 2381 O O . THR A 1 298 ? 2.973 26.578 -3.334 1 95.31 298 THR A O 1
ATOM 2384 N N . PRO A 1 299 ? 4.281 26.938 -1.51 1 92.5 299 PRO A N 1
ATOM 2385 C CA . PRO A 1 299 ? 5.457 26.953 -2.383 1 92.5 299 PRO A CA 1
ATOM 2386 C C . PRO A 1 299 ? 5.676 25.641 -3.123 1 92.5 299 PRO A C 1
ATOM 2388 O O . PRO A 1 299 ? 5.375 24.578 -2.586 1 92.5 299 PRO A O 1
ATOM 2391 N N . GLU A 1 300 ? 6.176 25.766 -4.273 1 88.69 300 GLU A N 1
ATOM 2392 C CA . GLU A 1 300 ? 6.262 24.594 -5.152 1 88.69 300 GLU A CA 1
ATOM 2393 C C . GLU A 1 300 ? 7.328 23.609 -4.668 1 88.69 300 GLU A C 1
ATOM 2395 O O . GLU A 1 300 ? 7.23 22.406 -4.914 1 88.69 300 GLU A O 1
ATOM 2400 N N . GLY A 1 301 ? 8.398 24.172 -3.984 1 86.44 301 GLY A N 1
ATOM 2401 C CA . GLY A 1 301 ? 9.531 23.297 -3.695 1 86.44 301 GLY A CA 1
ATOM 2402 C C . GLY A 1 301 ? 10.125 22.656 -4.934 1 86.44 301 GLY A C 1
ATOM 2403 O O . GLY A 1 301 ? 10.508 23.359 -5.879 1 86.44 301 GLY A O 1
ATOM 2404 N N . ASN A 1 302 ? 10.109 21.266 -4.926 1 84.5 302 ASN A N 1
ATOM 2405 C CA . ASN A 1 302 ? 10.617 20.531 -6.086 1 84.5 302 ASN A CA 1
ATOM 2406 C C . ASN A 1 302 ? 9.484 19.984 -6.941 1 84.5 302 ASN A C 1
ATOM 2408 O O . ASN A 1 302 ? 9.727 19.312 -7.949 1 84.5 302 ASN A O 1
ATOM 2412 N N . ALA A 1 303 ? 8.336 20.25 -6.57 1 86.81 303 ALA A N 1
ATOM 2413 C CA . ALA A 1 303 ? 7.172 19.641 -7.207 1 86.81 303 ALA A CA 1
ATOM 2414 C C . ALA A 1 303 ? 7.07 20.062 -8.672 1 86.81 303 ALA A C 1
ATOM 2416 O O . ALA A 1 303 ? 6.566 19.297 -9.5 1 86.81 303 ALA A O 1
ATOM 2417 N N . ASN A 1 304 ? 7.598 21.234 -9.039 1 86 304 ASN A N 1
ATOM 2418 C CA . ASN A 1 304 ? 7.48 21.75 -10.398 1 86 304 ASN A CA 1
ATOM 2419 C C . ASN A 1 304 ? 8.789 21.594 -11.164 1 86 304 ASN A C 1
ATOM 2421 O O . ASN A 1 304 ? 8.898 22.062 -12.305 1 86 304 ASN A O 1
ATOM 2425 N N . ASN A 1 305 ? 9.703 20.891 -10.539 1 83.88 305 ASN A N 1
ATOM 2426 C CA . ASN A 1 305 ? 11.008 20.734 -11.172 1 83.88 305 ASN A CA 1
ATOM 2427 C C . ASN A 1 305 ? 11.039 19.516 -12.094 1 83.88 305 ASN A C 1
ATOM 2429 O O . ASN A 1 305 ? 12.016 19.312 -12.82 1 83.88 305 ASN A O 1
ATOM 2433 N N . GLU A 1 306 ? 9.977 18.828 -12.109 1 82.19 306 GLU A N 1
ATOM 2434 C CA . GLU A 1 306 ? 9.922 17.641 -12.961 1 82.19 306 GLU A CA 1
ATOM 2435 C C . GLU A 1 306 ? 10.062 18.016 -14.438 1 82.19 306 GLU A C 1
ATOM 2437 O O . GLU A 1 306 ? 9.516 19.031 -14.875 1 82.19 306 GLU A O 1
ATOM 2442 N N . ARG A 1 307 ? 10.977 17.266 -15.141 1 83.81 307 ARG A N 1
ATOM 2443 C CA . ARG A 1 307 ? 11.062 17.438 -16.594 1 83.81 307 ARG A CA 1
ATOM 2444 C C . ARG A 1 307 ? 9.844 16.828 -17.281 1 83.81 307 ARG A C 1
ATOM 2446 O O . ARG A 1 307 ? 9.891 15.688 -17.75 1 83.81 307 ARG A O 1
ATOM 2453 N N . PHE A 1 308 ? 8.828 17.531 -17.203 1 89.19 308 PHE A N 1
ATOM 2454 C CA . PHE A 1 308 ? 7.562 17.094 -17.781 1 89.19 308 PHE A CA 1
ATOM 2455 C C . PHE A 1 308 ? 6.82 18.266 -18.391 1 89.19 308 PHE A C 1
ATOM 2457 O O . PHE A 1 308 ? 6.473 19.234 -17.703 1 89.19 308 PHE A O 1
ATOM 2464 N N . ASP A 1 309 ? 6.652 18.156 -19.734 1 90.81 309 ASP A N 1
ATOM 2465 C CA . ASP A 1 309 ? 5.93 19.203 -20.453 1 90.81 309 ASP A CA 1
ATOM 2466 C C . ASP A 1 309 ? 4.426 18.938 -20.438 1 90.81 309 ASP A C 1
ATOM 2468 O O . ASP A 1 309 ? 3.887 18.312 -21.359 1 90.81 309 ASP A O 1
ATOM 2472 N N . PHE A 1 310 ? 3.791 19.484 -19.469 1 89.62 310 PHE A N 1
ATOM 2473 C CA . PHE A 1 310 ? 2.373 19.188 -19.297 1 89.62 310 PHE A CA 1
ATOM 2474 C C . PHE A 1 310 ? 1.54 19.844 -20.391 1 89.62 310 PHE A C 1
ATOM 2476 O O . PHE A 1 310 ? 0.458 19.359 -20.719 1 89.62 310 PHE A O 1
ATOM 2483 N N . GLU A 1 311 ? 1.992 20.922 -20.984 1 89.19 311 GLU A N 1
ATOM 2484 C CA . GLU A 1 311 ? 1.237 21.594 -22.031 1 89.19 311 GLU A CA 1
ATOM 2485 C C . GLU A 1 311 ? 1.102 20.703 -23.266 1 89.19 311 GLU A C 1
ATOM 2487 O O . GLU A 1 311 ? 0.051 20.688 -23.906 1 89.19 311 GLU A O 1
ATOM 2492 N N . LEU A 1 312 ? 2.113 20.016 -23.484 1 88.81 312 LEU A N 1
ATOM 2493 C CA . LEU A 1 312 ? 2.117 19.141 -24.641 1 88.81 312 LEU A CA 1
ATOM 2494 C C . LEU A 1 312 ? 1.48 17.797 -24.328 1 88.81 312 LEU A C 1
ATOM 2496 O O . LEU A 1 312 ? 0.721 17.25 -25.141 1 88.81 312 LEU A O 1
ATOM 2500 N N . GLN A 1 313 ? 1.699 17.281 -23.172 1 91.62 313 GLN A N 1
ATOM 2501 C CA . GLN A 1 313 ? 1.343 15.906 -22.859 1 91.62 313 GLN A CA 1
ATOM 2502 C C . GLN A 1 313 ? -0.037 15.82 -22.203 1 91.62 313 GLN A C 1
ATOM 2504 O O . GLN A 1 313 ? -0.671 14.766 -22.219 1 91.62 313 GLN A O 1
ATOM 2509 N N . CYS A 1 314 ? -0.534 16.938 -21.703 1 93.25 314 CYS A N 1
ATOM 2510 C CA . CYS A 1 314 ? -1.754 16.891 -20.906 1 93.25 314 CYS A CA 1
ATOM 2511 C C . CYS A 1 314 ? -2.887 17.641 -21.594 1 93.25 314 CYS A C 1
ATOM 2513 O O . CYS A 1 314 ? -3.742 18.219 -20.922 1 93.25 314 CYS A O 1
ATOM 2515 N N . ARG A 1 315 ? -2.916 17.625 -22.875 1 92.75 315 ARG A N 1
ATOM 2516 C CA . ARG A 1 315 ? -3.967 18.281 -23.641 1 92.75 315 ARG A CA 1
ATOM 2517 C C . ARG A 1 315 ? -5.324 17.641 -23.375 1 92.75 315 ARG A C 1
ATOM 2519 O O . ARG A 1 315 ? -6.367 18.25 -23.609 1 92.75 315 ARG A O 1
ATOM 2526 N N . TRP A 1 316 ? -5.297 16.438 -22.906 1 95.12 316 TRP A N 1
ATOM 2527 C CA . TRP A 1 316 ? -6.523 15.703 -22.594 1 95.12 316 TRP A CA 1
ATOM 2528 C C . TRP A 1 316 ? -7.195 16.25 -21.344 1 95.12 316 TRP A C 1
ATOM 2530 O O . TRP A 1 316 ? -8.367 15.961 -21.078 1 95.12 316 TRP A O 1
ATOM 2540 N N . MET A 1 317 ? -6.504 17.062 -20.562 1 97 317 MET A N 1
ATOM 2541 C CA . MET A 1 317 ? -7.023 17.609 -19.328 1 97 317 MET A CA 1
ATOM 2542 C C . MET A 1 317 ? -7.871 18.859 -19.594 1 97 317 MET A C 1
ATOM 2544 O O . MET A 1 317 ? -7.707 19.516 -20.609 1 97 317 MET A O 1
ATOM 2548 N N . PRO A 1 318 ? -8.805 19.156 -18.625 1 97.06 318 PRO A N 1
ATOM 2549 C CA . PRO A 1 318 ? -9.625 20.359 -18.797 1 97.06 318 PRO A CA 1
ATOM 2550 C C . PRO A 1 318 ? -8.781 21.625 -18.891 1 97.06 318 PRO A C 1
ATOM 2552 O O . PRO A 1 318 ? -7.785 21.781 -18.188 1 97.06 318 PRO A O 1
ATOM 2555 N N . GLN A 1 319 ? -9.234 22.562 -19.672 1 96.44 319 GLN A N 1
ATOM 2556 C CA . GLN A 1 319 ? -8.484 23.781 -19.953 1 96.44 319 GLN A CA 1
ATOM 2557 C C . GLN A 1 319 ? -8.289 24.609 -18.688 1 96.44 319 GLN A C 1
ATOM 2559 O O . GLN A 1 319 ? -7.246 25.234 -18.516 1 96.44 319 GLN A O 1
ATOM 2564 N N . PHE A 1 320 ? -9.312 24.672 -17.891 1 97.12 320 PHE A N 1
ATOM 2565 C CA . PHE A 1 320 ? -9.195 25.5 -16.703 1 97.12 320 PHE A CA 1
ATOM 2566 C C . PHE A 1 320 ? -8.094 25 -15.789 1 97.12 320 PHE A C 1
ATOM 2568 O O . PHE A 1 320 ? -7.453 25.781 -15.078 1 97.12 320 PHE A O 1
ATOM 2575 N N . VAL A 1 321 ? -7.852 23.688 -15.789 1 97.75 321 VAL A N 1
ATOM 2576 C CA . VAL A 1 321 ? -6.777 23.109 -14.984 1 97.75 321 VAL A CA 1
ATOM 2577 C C . VAL A 1 321 ? -5.422 23.516 -15.562 1 97.75 321 VAL A C 1
ATOM 2579 O O . VAL A 1 321 ? -4.523 23.922 -14.828 1 97.75 321 VAL A O 1
ATOM 2582 N N . LEU A 1 322 ? -5.277 23.453 -16.844 1 96.62 322 LEU A N 1
ATOM 2583 C CA . LEU A 1 322 ? -4.027 23.781 -17.516 1 96.62 322 LEU A CA 1
ATOM 2584 C C . LEU A 1 322 ? -3.709 25.266 -17.359 1 96.62 322 LEU A C 1
ATOM 2586 O O . LEU A 1 322 ? -2.551 25.641 -17.156 1 96.62 322 LEU A O 1
ATOM 2590 N N . ARG A 1 323 ? -4.727 26.078 -17.422 1 96.62 323 ARG A N 1
ATOM 2591 C CA . ARG A 1 323 ? -4.539 27.5 -17.219 1 96.62 323 ARG A CA 1
ATOM 2592 C C . ARG A 1 323 ? -4.039 27.797 -15.812 1 96.62 323 ARG A C 1
ATOM 2594 O O . ARG A 1 323 ? -3.105 28.578 -15.633 1 96.62 323 ARG A O 1
ATOM 2601 N N . GLU A 1 324 ? -4.691 27.172 -14.906 1 97.31 324 GLU A N 1
ATOM 2602 C CA . GLU A 1 324 ? -4.27 27.375 -13.523 1 97.31 324 GLU A CA 1
ATOM 2603 C C . GLU A 1 324 ? -2.838 26.891 -13.305 1 97.31 324 GLU A C 1
ATOM 2605 O O . GLU A 1 324 ? -2.064 27.516 -12.586 1 97.31 324 GLU A O 1
ATOM 2610 N N . MET A 1 325 ? -2.502 25.781 -13.914 1 96.25 325 MET A N 1
ATOM 2611 C CA . MET A 1 325 ? -1.157 25.234 -13.773 1 96.25 325 MET A CA 1
ATOM 2612 C C . MET A 1 325 ? -0.109 26.219 -14.266 1 96.25 325 MET A C 1
ATOM 2614 O O . MET A 1 325 ? 0.94 26.375 -13.641 1 96.25 325 MET A O 1
ATOM 2618 N N . LYS A 1 326 ? -0.371 26.891 -15.344 1 95.38 326 LYS A N 1
ATOM 2619 C CA . LYS A 1 326 ? 0.536 27.891 -15.875 1 95.38 326 LYS A CA 1
ATOM 2620 C C . LYS A 1 326 ? 0.723 29.047 -14.883 1 95.38 326 LYS A C 1
ATOM 2622 O O . LYS A 1 326 ? 1.843 29.516 -14.672 1 95.38 326 LYS A O 1
ATOM 2627 N N . THR A 1 327 ? -0.368 29.453 -14.281 1 96.06 327 THR A N 1
ATOM 2628 C CA . THR A 1 327 ? -0.326 30.516 -13.281 1 96.06 327 THR A CA 1
ATOM 2629 C C . THR A 1 327 ? 0.508 30.094 -12.078 1 96.06 327 THR A C 1
ATOM 2631 O O . THR A 1 327 ? 1.336 30.875 -11.586 1 96.06 327 THR A O 1
ATOM 2634 N N . LEU A 1 328 ? 0.309 28.891 -11.68 1 96.56 328 LEU A N 1
ATOM 2635 C CA . LEU A 1 328 ? 1.035 28.375 -10.531 1 96.56 328 LEU A CA 1
ATOM 2636 C C . LEU A 1 328 ? 2.529 28.281 -10.82 1 96.56 328 LEU A C 1
ATOM 2638 O O . LEU A 1 328 ? 3.354 28.641 -9.977 1 96.56 328 LEU A O 1
ATOM 2642 N N . LEU A 1 329 ? 2.859 27.859 -11.984 1 93.88 329 LEU A N 1
ATOM 2643 C CA . LEU A 1 329 ? 4.258 27.75 -12.383 1 93.88 329 LEU A CA 1
ATOM 2644 C C . LEU A 1 329 ? 4.934 29.125 -12.383 1 93.88 329 LEU A C 1
ATOM 2646 O O . LEU A 1 329 ? 6.051 29.266 -11.891 1 93.88 329 LEU A O 1
ATOM 2650 N N . ALA A 1 330 ? 4.266 30.062 -12.914 1 93.75 330 ALA A N 1
ATOM 2651 C CA . ALA A 1 330 ? 4.793 31.422 -13 1 93.75 330 ALA A CA 1
ATOM 2652 C C . ALA A 1 330 ? 5.023 32 -11.609 1 93.75 330 ALA A C 1
ATOM 2654 O O . ALA A 1 330 ? 5.953 32.812 -11.414 1 93.75 330 ALA A O 1
ATOM 2655 N N . ASN A 1 331 ? 4.211 31.641 -10.688 1 94.81 331 ASN A N 1
ATOM 2656 C CA . ASN A 1 331 ? 4.281 32.188 -9.336 1 94.81 331 ASN A CA 1
ATOM 2657 C C . ASN A 1 331 ? 5.051 31.266 -8.398 1 94.81 331 ASN A C 1
ATOM 2659 O O . ASN A 1 331 ? 5.094 31.5 -7.188 1 94.81 331 ASN A O 1
ATOM 2663 N N . HIS A 1 332 ? 5.559 30.203 -8.93 1 94.62 332 HIS A N 1
ATOM 2664 C CA . HIS A 1 332 ? 6.332 29.234 -8.148 1 94.62 332 HIS A CA 1
ATOM 2665 C C . HIS A 1 332 ? 5.52 28.688 -6.98 1 94.62 332 HIS A C 1
ATOM 2667 O O . HIS A 1 332 ? 6 28.672 -5.844 1 94.62 332 HIS A O 1
ATOM 2673 N N . ARG A 1 333 ? 4.305 28.281 -7.359 1 96.5 333 ARG A N 1
ATOM 2674 C CA . ARG A 1 333 ? 3.369 27.781 -6.359 1 96.5 333 ARG A CA 1
ATOM 2675 C C . ARG A 1 333 ? 2.764 26.453 -6.797 1 96.5 333 ARG A C 1
ATOM 2677 O O . ARG A 1 333 ? 3 25.984 -7.918 1 96.5 333 ARG A O 1
ATOM 2684 N N . ARG A 1 334 ? 2.125 25.781 -5.91 1 97.25 334 ARG A N 1
ATOM 2685 C CA . ARG A 1 334 ? 1.353 24.578 -6.168 1 97.25 334 ARG A CA 1
ATOM 2686 C C . ARG A 1 334 ? 0.086 24.547 -5.316 1 97.25 334 ARG A C 1
ATOM 2688 O O . ARG A 1 334 ? -0.059 25.328 -4.379 1 97.25 334 ARG A O 1
ATOM 2695 N N . LEU A 1 335 ? -0.847 23.734 -5.66 1 97.81 335 LEU A N 1
ATOM 2696 C CA . LEU A 1 335 ? -2.049 23.484 -4.875 1 97.81 335 LEU A CA 1
ATOM 2697 C C . LEU A 1 335 ? -2.082 22.031 -4.387 1 97.81 335 LEU A C 1
ATOM 2699 O O . LEU A 1 335 ? -2.314 21.109 -5.176 1 97.81 335 LEU A O 1
ATOM 2703 N N . PRO A 1 336 ? -1.889 21.844 -3.074 1 97.44 336 PRO A N 1
ATOM 2704 C CA . PRO A 1 336 ? -1.946 20.484 -2.531 1 97.44 336 PRO A CA 1
ATOM 2705 C C . PRO A 1 336 ? -3.354 19.891 -2.57 1 97.44 336 PRO A C 1
ATOM 2707 O O . PRO A 1 336 ? -4.336 20.609 -2.398 1 97.44 336 PRO A O 1
ATOM 2710 N N . GLN A 1 337 ? -3.457 18.562 -2.736 1 97.12 337 GLN A N 1
ATOM 2711 C CA . GLN A 1 337 ? -4.727 17.844 -2.793 1 97.12 337 GLN A CA 1
ATOM 2712 C C . GLN A 1 337 ? -5.57 18.125 -1.551 1 97.12 337 GLN A C 1
ATOM 2714 O O . GLN A 1 337 ? -6.797 18.172 -1.627 1 97.12 337 GLN A O 1
ATOM 2719 N N . GLU A 1 338 ? -4.922 18.375 -0.427 1 96.38 338 GLU A N 1
ATOM 2720 C CA . GLU A 1 338 ? -5.566 18.625 0.858 1 96.38 338 GLU A CA 1
ATOM 2721 C C . GLU A 1 338 ? -6.336 19.953 0.844 1 96.38 338 GLU A C 1
ATOM 2723 O O . GLU A 1 338 ? -7.094 20.234 1.771 1 96.38 338 GLU A O 1
ATOM 2728 N N . GLY A 1 339 ? -6.219 20.688 -0.18 1 96.69 339 GLY A N 1
ATOM 2729 C CA . GLY A 1 339 ? -6.844 22 -0.284 1 96.69 339 GLY A CA 1
ATOM 2730 C C . GLY A 1 339 ? -8.359 21.938 -0.363 1 96.69 339 GLY A C 1
ATOM 2731 O O . GLY A 1 339 ? -9.039 22.953 -0.25 1 96.69 339 GLY A O 1
ATOM 2732 N N . VAL A 1 340 ? -8.891 20.734 -0.476 1 95.88 340 VAL A N 1
ATOM 2733 C CA . VAL A 1 340 ? -10.336 20.578 -0.538 1 95.88 340 VAL A CA 1
ATOM 2734 C C . VAL A 1 340 ? -10.883 20.25 0.848 1 95.88 340 VAL A C 1
ATOM 2736 O O . VAL A 1 340 ? -11.992 19.734 0.975 1 95.88 340 VAL A O 1
ATOM 2739 N N . ALA A 1 341 ? -10.172 20.516 1.843 1 92.56 341 ALA A N 1
ATOM 2740 C CA . ALA A 1 341 ? -10.492 20.156 3.223 1 92.56 341 ALA A CA 1
ATOM 2741 C C . ALA A 1 341 ? -11.797 20.812 3.67 1 92.56 341 ALA A C 1
ATOM 2743 O O . ALA A 1 341 ? -12.445 20.328 4.605 1 92.56 341 ALA A O 1
ATOM 2744 N N . SER A 1 342 ? -12.203 21.891 3.088 1 89.56 342 SER A N 1
ATOM 2745 C CA . SER A 1 342 ? -13.398 22.609 3.484 1 89.56 342 SER A CA 1
ATOM 2746 C C . SER A 1 342 ? -14.664 21.891 3.01 1 89.56 342 SER A C 1
ATOM 2748 O O . SER A 1 342 ? -15.766 22.219 3.455 1 89.56 342 SER A O 1
ATOM 2750 N N . LEU A 1 343 ? -14.5 20.984 2.125 1 90.19 343 LEU A N 1
ATOM 2751 C CA . LEU A 1 343 ? -15.664 20.281 1.6 1 90.19 343 LEU A CA 1
ATOM 2752 C C . LEU A 1 343 ? -16.344 19.453 2.691 1 90.19 343 LEU A C 1
ATOM 2754 O O . LEU A 1 343 ? -15.672 18.672 3.389 1 90.19 343 LEU A O 1
ATOM 2758 N N . GLY A 1 344 ? -17.562 19.625 2.867 1 79.12 344 GLY A N 1
ATOM 2759 C CA . GLY A 1 344 ? -18.344 18.844 3.822 1 79.12 344 GLY A CA 1
ATOM 2760 C C . GLY A 1 344 ? -18.344 19.438 5.219 1 79.12 344 GLY A C 1
ATOM 2761 O O . GLY A 1 344 ? -19 18.922 6.121 1 79.12 344 GLY A O 1
ATOM 2762 N N . LEU A 1 345 ? -17.406 20.438 5.371 1 74.5 345 LEU A N 1
ATOM 2763 C CA . LEU A 1 345 ? -17.406 21.094 6.672 1 74.5 345 LEU A CA 1
ATOM 2764 C C . LEU A 1 345 ? -18.578 22.047 6.801 1 74.5 345 LEU A C 1
ATOM 2766 O O . LEU A 1 345 ? -18.969 22.703 5.832 1 74.5 345 LEU A O 1
ATOM 2770 N N . VAL A 1 346 ? -19.562 21.625 7.688 1 52.31 346 VAL A N 1
ATOM 2771 C CA . VAL A 1 346 ? -20.641 22.578 7.98 1 52.31 346 VAL A CA 1
ATOM 2772 C C . VAL A 1 346 ? -20.062 23.812 8.656 1 52.31 346 VAL A C 1
ATOM 2774 O O . VAL A 1 346 ? -19.531 23.734 9.766 1 52.31 346 VAL A O 1
ATOM 2777 N N . ILE A 1 347 ? -19.422 24.578 7.875 1 43.16 347 ILE A N 1
ATOM 2778 C CA . ILE A 1 347 ? -18.984 25.828 8.484 1 43.16 347 ILE A CA 1
ATOM 2779 C C . ILE A 1 347 ? -20.188 26.719 8.789 1 43.16 347 ILE A C 1
ATOM 2781 O O . ILE A 1 347 ? -21.125 26.797 7.984 1 43.16 347 ILE A O 1
ATOM 2785 N N . MET B 1 1 ? 41.031 30.703 33.688 1 67.31 1 MET B N 1
ATOM 2786 C CA . MET B 1 1 ? 39.688 31.203 33.469 1 67.31 1 MET B CA 1
ATOM 2787 C C . MET B 1 1 ? 39.688 32.438 32.562 1 67.31 1 MET B C 1
ATOM 2789 O O . MET B 1 1 ? 38.781 32.594 31.734 1 67.31 1 MET B O 1
ATOM 2793 N N . ILE B 1 2 ? 40.812 33.031 32.469 1 83.44 2 ILE B N 1
ATOM 2794 C CA . ILE B 1 2 ? 40.875 34.312 31.766 1 83.44 2 ILE B CA 1
ATOM 2795 C C . ILE B 1 2 ? 40.938 34.094 30.266 1 83.44 2 ILE B C 1
ATOM 2797 O O . ILE B 1 2 ? 40.25 34.781 29.484 1 83.44 2 ILE B O 1
ATOM 2801 N N . TRP B 1 3 ? 41.812 33.094 29.859 1 89.19 3 TRP B N 1
ATOM 2802 C CA . TRP B 1 3 ? 41.938 32.812 28.438 1 89.19 3 TRP B CA 1
ATOM 2803 C C . TRP B 1 3 ? 40.625 32.344 27.844 1 89.19 3 TRP B C 1
ATOM 2805 O O . TRP B 1 3 ? 40.281 32.656 26.703 1 89.19 3 TRP B O 1
ATOM 2815 N N . LEU B 1 4 ? 39.844 31.672 28.656 1 88 4 LEU B N 1
ATOM 2816 C CA . LEU B 1 4 ? 38.531 31.219 28.203 1 88 4 LEU B CA 1
ATOM 2817 C C . LEU B 1 4 ? 37.625 32.406 27.906 1 88 4 LEU B C 1
ATOM 2819 O O . LEU B 1 4 ? 36.969 32.438 26.859 1 88 4 LEU B O 1
ATOM 2823 N N . SER B 1 5 ? 37.5 33.312 28.766 1 87.62 5 SER B N 1
ATOM 2824 C CA . SER B 1 5 ? 36.688 34.5 28.578 1 87.62 5 SER B CA 1
ATOM 2825 C C . SER B 1 5 ? 37.125 35.281 27.344 1 87.62 5 SER B C 1
ATOM 2827 O O . SER B 1 5 ? 36.25 35.781 26.594 1 87.62 5 SER B O 1
ATOM 2829 N N . ARG B 1 6 ? 38.344 35.344 27.125 1 89.75 6 ARG B N 1
ATOM 2830 C CA . ARG B 1 6 ? 38.906 36.094 25.984 1 89.75 6 ARG B CA 1
ATOM 2831 C C . ARG B 1 6 ? 38.562 35.406 24.672 1 89.75 6 ARG B C 1
ATOM 2833 O O . ARG B 1 6 ? 38.188 36.062 23.688 1 89.75 6 ARG B O 1
ATOM 2840 N N . LEU B 1 7 ? 38.719 34.031 24.703 1 90.19 7 LEU B N 1
ATOM 2841 C CA . LEU B 1 7 ? 38.406 33.281 23.516 1 90.19 7 LEU B CA 1
ATOM 2842 C C . LEU B 1 7 ? 36.906 33.375 23.203 1 90.19 7 LEU B C 1
ATOM 2844 O O . LEU B 1 7 ? 36.531 33.562 22.047 1 90.19 7 LEU B O 1
ATOM 2848 N N . GLU B 1 8 ? 36.125 33.25 24.219 1 87.81 8 GLU B N 1
ATOM 2849 C CA . GLU B 1 8 ? 34.656 33.281 24.047 1 87.81 8 GLU B CA 1
ATOM 2850 C C . GLU B 1 8 ? 34.188 34.656 23.531 1 87.81 8 GLU B C 1
ATOM 2852 O O . GLU B 1 8 ? 33.375 34.719 22.625 1 87.81 8 GLU B O 1
ATOM 2857 N N . SER B 1 9 ? 34.656 35.719 24.078 1 86.25 9 SER B N 1
ATOM 2858 C CA . SER B 1 9 ? 34.312 37.062 23.672 1 86.25 9 SER B CA 1
ATOM 2859 C C . SER B 1 9 ? 34.719 37.344 22.234 1 86.25 9 SER B C 1
ATOM 2861 O O . SER B 1 9 ? 33.969 37.906 21.453 1 86.25 9 SER B O 1
ATOM 2863 N N . THR B 1 10 ? 35.938 36.906 21.891 1 89.62 10 THR B N 1
ATOM 2864 C CA . THR B 1 10 ? 36.438 37.156 20.531 1 89.62 10 THR B CA 1
ATOM 2865 C C . THR B 1 10 ? 35.688 36.312 19.516 1 89.62 10 THR B C 1
ATOM 2867 O O . THR B 1 10 ? 35.344 36.781 18.422 1 89.62 10 THR B O 1
ATOM 2870 N N . ALA B 1 11 ? 35.406 35.062 19.922 1 88.5 11 ALA B N 1
ATOM 2871 C CA . ALA B 1 11 ? 34.625 34.219 19.031 1 88.5 11 ALA B CA 1
ATOM 2872 C C . ALA B 1 11 ? 33.25 34.781 18.781 1 88.5 11 ALA B C 1
ATOM 2874 O O . ALA B 1 11 ? 32.75 34.781 17.656 1 88.5 11 ALA B O 1
ATOM 2875 N N . THR B 1 12 ? 32.625 35.281 19.797 1 83.12 12 THR B N 1
ATOM 2876 C CA . THR B 1 12 ? 31.312 35.875 19.688 1 83.12 12 THR B CA 1
ATOM 2877 C C . THR B 1 12 ? 31.359 37.156 18.844 1 83.12 12 THR B C 1
ATOM 2879 O O . THR B 1 12 ? 30.453 37.406 18.031 1 83.12 12 THR B O 1
ATOM 2882 N N . LYS B 1 13 ? 32.344 37.938 19 1 82.81 13 LYS B N 1
ATOM 2883 C CA . LYS B 1 13 ? 32.562 39.125 18.188 1 82.81 13 LYS B CA 1
ATOM 2884 C C . LYS B 1 13 ? 32.719 38.781 16.719 1 82.81 13 LYS B C 1
ATOM 2886 O O . LYS B 1 13 ? 32.125 39.438 15.859 1 82.81 13 LYS B O 1
ATOM 2891 N N . HIS B 1 14 ? 33.5 37.75 16.422 1 85.5 14 HIS B N 1
ATOM 2892 C CA . HIS B 1 14 ? 33.656 37.312 15.039 1 85.5 14 HIS B CA 1
ATOM 2893 C C . HIS B 1 14 ? 32.344 36.781 14.461 1 85.5 14 HIS B C 1
ATOM 2895 O O . HIS B 1 14 ? 32.031 37.062 13.297 1 85.5 14 HIS B O 1
ATOM 2901 N N . ARG B 1 15 ? 31.672 36.125 15.305 1 80.25 15 ARG B N 1
ATOM 2902 C CA . ARG B 1 15 ? 30.359 35.625 14.891 1 80.25 15 ARG B CA 1
ATOM 2903 C C . ARG B 1 15 ? 29.422 36.781 14.531 1 80.25 15 ARG B C 1
ATOM 2905 O O . ARG B 1 15 ? 28.75 36.75 13.492 1 80.25 15 ARG B O 1
ATOM 2912 N N . LEU B 1 16 ? 29.281 37.781 15.297 1 73.5 16 LEU B N 1
ATOM 2913 C CA . LEU B 1 16 ? 28.391 38.906 15.133 1 73.5 16 LEU B CA 1
ATOM 2914 C C . LEU B 1 16 ? 28.844 39.812 13.992 1 73.5 16 LEU B C 1
ATOM 2916 O O . LEU B 1 16 ? 28.016 40.469 13.344 1 73.5 16 LEU B O 1
ATOM 2920 N N . ALA B 1 17 ? 30.109 39.844 13.664 1 74.19 17 ALA B N 1
ATOM 2921 C CA . ALA B 1 17 ? 30.656 40.688 12.602 1 74.19 17 ALA B CA 1
ATOM 2922 C C . ALA B 1 17 ? 30.281 40.125 11.227 1 74.19 17 ALA B C 1
ATOM 2924 O O . ALA B 1 17 ? 30.109 40.906 10.273 1 74.19 17 ALA B O 1
ATOM 2925 N N . VAL B 1 18 ? 30.281 38.844 11.102 1 68.19 18 VAL B N 1
ATOM 2926 C CA . VAL B 1 18 ? 29.938 38.25 9.82 1 68.19 18 VAL B CA 1
ATOM 2927 C C . VAL B 1 18 ? 28.422 38.344 9.594 1 68.19 18 VAL B C 1
ATOM 2929 O O . VAL B 1 18 ? 27.969 38.469 8.445 1 68.19 18 VAL B O 1
ATOM 2932 N N . GLY B 1 19 ? 27.547 38.562 10.609 1 62.44 19 GLY B N 1
ATOM 2933 C CA . GLY B 1 19 ? 26.094 38.688 10.617 1 62.44 19 GLY B CA 1
ATOM 2934 C C . GLY B 1 19 ? 25.438 37.969 11.773 1 62.44 19 GLY B C 1
ATOM 2935 O O . GLY B 1 19 ? 25.984 37 12.297 1 62.44 19 GLY B O 1
ATOM 2936 N N . LYS B 1 20 ? 24.406 38.531 12.422 1 56.72 20 LYS B N 1
ATOM 2937 C CA . LYS B 1 20 ? 23.703 38.031 13.602 1 56.72 20 LYS B CA 1
ATOM 2938 C C . LYS B 1 20 ? 23.328 36.562 13.445 1 56.72 20 LYS B C 1
ATOM 2940 O O . LYS B 1 20 ? 23.234 35.844 14.438 1 56.72 20 LYS B O 1
ATOM 2945 N N . ALA B 1 21 ? 23.234 36.094 12.297 1 57.81 21 ALA B N 1
ATOM 2946 C CA . ALA B 1 21 ? 22.812 34.719 12 1 57.81 21 ALA B CA 1
ATOM 2947 C C . ALA B 1 21 ? 24.031 33.812 11.805 1 57.81 21 ALA B C 1
ATOM 2949 O O . ALA B 1 21 ? 23.875 32.594 11.688 1 57.81 21 ALA B O 1
ATOM 2950 N N . ALA B 1 22 ? 25.25 34.281 11.922 1 63.34 22 ALA B N 1
ATOM 2951 C CA . ALA B 1 22 ? 26.422 33.469 11.641 1 63.34 22 ALA B CA 1
ATOM 2952 C C . ALA B 1 22 ? 26.781 32.594 12.844 1 63.34 22 ALA B C 1
ATOM 2954 O O . ALA B 1 22 ? 26.891 33.094 13.969 1 63.34 22 ALA B O 1
ATOM 2955 N N . ARG B 1 23 ? 26.828 31.266 12.688 1 75.94 23 ARG B N 1
ATOM 2956 C CA . ARG B 1 23 ? 27.109 30.312 13.766 1 75.94 23 ARG B CA 1
ATOM 2957 C C . ARG B 1 23 ? 28.531 29.781 13.656 1 75.94 23 ARG B C 1
ATOM 2959 O O . ARG B 1 23 ? 29.031 29.125 14.578 1 75.94 23 ARG B O 1
ATOM 2966 N N . THR B 1 24 ? 29.188 30.156 12.586 1 84 24 THR B N 1
ATOM 2967 C CA . THR B 1 24 ? 30.5 29.547 12.391 1 84 24 THR B CA 1
ATOM 2968 C C . THR B 1 24 ? 31.594 30.609 12.344 1 84 24 THR B C 1
ATOM 2970 O O . THR B 1 24 ? 31.438 31.641 11.664 1 84 24 THR B O 1
ATOM 2973 N N . VAL B 1 25 ? 32.594 30.5 13.094 1 89.94 25 VAL B N 1
ATOM 2974 C CA . VAL B 1 25 ? 33.719 31.406 13.078 1 89.94 25 VAL B CA 1
ATOM 2975 C C . VAL B 1 25 ? 35.031 30.625 12.867 1 89.94 25 VAL B C 1
ATOM 2977 O O . VAL B 1 25 ? 35.156 29.5 13.359 1 89.94 25 VAL B O 1
ATOM 2980 N N . LYS B 1 26 ? 35.875 31.203 12.133 1 88.44 26 LYS B N 1
ATOM 2981 C CA . LYS B 1 26 ? 37.188 30.578 11.914 1 88.44 26 LYS B CA 1
ATOM 2982 C C . LYS B 1 26 ? 38 30.547 13.195 1 88.44 26 LYS B C 1
ATOM 2984 O O . LYS B 1 26 ? 38.25 31.578 13.82 1 88.44 26 LYS B O 1
ATOM 2989 N N . ALA B 1 27 ? 38.5 29.422 13.578 1 93.94 27 ALA B N 1
ATOM 2990 C CA . ALA B 1 27 ? 39.188 29.234 14.844 1 93.94 27 ALA B CA 1
ATOM 2991 C C . ALA B 1 27 ? 40.531 29.969 14.844 1 93.94 27 ALA B C 1
ATOM 2993 O O . ALA B 1 27 ? 40.938 30.578 15.844 1 93.94 27 ALA B O 1
ATOM 2994 N N . ASN B 1 28 ? 41.219 29.906 13.719 1 92.69 28 ASN B N 1
ATOM 2995 C CA . ASN B 1 28 ? 42.531 30.547 13.625 1 92.69 28 ASN B CA 1
ATOM 2996 C C . ASN B 1 28 ? 42.438 32.062 13.75 1 92.69 28 ASN B C 1
ATOM 2998 O O . ASN B 1 28 ? 43.25 32.688 14.398 1 92.69 28 ASN B O 1
ATOM 3002 N N . ALA B 1 29 ? 41.344 32.594 13.148 1 91.25 29 ALA B N 1
ATOM 3003 C CA . ALA B 1 29 ? 41.125 34.031 13.227 1 91.25 29 ALA B CA 1
ATOM 3004 C C . ALA B 1 29 ? 40.875 34.469 14.664 1 91.25 29 ALA B C 1
ATOM 3006 O O . ALA B 1 29 ? 41.375 35.531 15.102 1 91.25 29 ALA B O 1
ATOM 3007 N N . VAL B 1 30 ? 40.094 33.75 15.328 1 92.31 30 VAL B N 1
ATOM 3008 C CA . VAL B 1 30 ? 39.75 34.031 16.719 1 92.31 30 VAL B CA 1
ATOM 3009 C C . VAL B 1 30 ? 41.031 33.969 17.578 1 92.31 30 VAL B C 1
ATOM 3011 O O . VAL B 1 30 ? 41.281 34.875 18.359 1 92.31 30 VAL B O 1
ATOM 3014 N N . LEU B 1 31 ? 41.812 32.938 17.422 1 93.19 31 LEU B N 1
ATOM 3015 C CA . LEU B 1 31 ? 43.031 32.781 18.234 1 93.19 31 LEU B CA 1
ATOM 3016 C C . LEU B 1 31 ? 44.031 33.875 17.922 1 93.19 31 LEU B C 1
ATOM 3018 O O . LEU B 1 31 ? 44.656 34.406 18.828 1 93.19 31 LEU B O 1
ATOM 3022 N N . ASP B 1 32 ? 44.156 34.188 16.672 1 91.88 32 ASP B N 1
ATOM 3023 C CA . ASP B 1 32 ? 45.125 35.219 16.266 1 91.88 32 ASP B CA 1
ATOM 3024 C C . ASP B 1 32 ? 44.781 36.562 16.922 1 91.88 32 ASP B C 1
ATOM 3026 O O . ASP B 1 32 ? 45.688 37.281 17.391 1 91.88 32 ASP B O 1
ATOM 3030 N N . GLU B 1 33 ? 43.531 36.844 16.938 1 91.5 33 GLU B N 1
ATOM 3031 C CA . GLU B 1 33 ? 43.094 38.094 17.547 1 91.5 33 GLU B CA 1
ATOM 3032 C C . GLU B 1 33 ? 43.375 38.094 19.047 1 91.5 33 GLU B C 1
ATOM 3034 O O . GLU B 1 33 ? 43.812 39.094 19.609 1 91.5 33 GLU B O 1
ATOM 3039 N N . VAL B 1 34 ? 43.094 37.031 19.688 1 92.25 34 VAL B N 1
ATOM 3040 C CA . VAL B 1 34 ? 43.344 36.906 21.109 1 92.25 34 VAL B CA 1
ATOM 3041 C C . VAL B 1 34 ? 44.812 37.031 21.422 1 92.25 34 VAL B C 1
ATOM 3043 O O . VAL B 1 34 ? 45.219 37.75 22.344 1 92.25 34 VAL B O 1
ATOM 3046 N N . LEU B 1 35 ? 45.625 36.406 20.578 1 91.38 35 LEU B N 1
ATOM 3047 C CA . LEU B 1 35 ? 47.062 36.406 20.781 1 91.38 35 LEU B CA 1
ATOM 3048 C C . LEU B 1 35 ? 47.656 37.812 20.531 1 91.38 35 LEU B C 1
ATOM 3050 O O . LEU B 1 35 ? 48.562 38.25 21.234 1 91.38 35 LEU B O 1
ATOM 3054 N N . ARG B 1 36 ? 47.094 38.5 19.562 1 89.5 36 ARG B N 1
ATOM 3055 C CA . ARG B 1 36 ? 47.531 39.844 19.266 1 89.5 36 ARG B CA 1
ATOM 3056 C C . ARG B 1 36 ? 47.125 40.812 20.375 1 89.5 36 ARG B C 1
ATOM 3058 O O . ARG B 1 36 ? 47.938 41.688 20.75 1 89.5 36 ARG B O 1
ATOM 3065 N N . ALA B 1 37 ? 45.969 40.719 20.875 1 88 37 ALA B N 1
ATOM 3066 C CA . ALA B 1 37 ? 45.438 41.594 21.906 1 88 37 ALA B CA 1
ATOM 3067 C C . ALA B 1 37 ? 46.125 41.375 23.234 1 88 37 ALA B C 1
ATOM 3069 O O . ALA B 1 37 ? 46.281 42.312 24.031 1 88 37 ALA B O 1
ATOM 3070 N N . HIS B 1 38 ? 46.562 40.188 23.453 1 89.31 38 HIS B N 1
ATOM 3071 C CA . HIS B 1 38 ? 47.188 39.844 24.719 1 89.31 38 HIS B CA 1
ATOM 3072 C C . HIS B 1 38 ? 48.562 39.219 24.484 1 89.31 38 HIS B C 1
ATOM 3074 O O . HIS B 1 38 ? 48.844 38.125 24.984 1 89.31 38 HIS B O 1
ATOM 3080 N N . ASN B 1 39 ? 49.344 39.906 23.797 1 87.81 39 ASN B N 1
ATOM 3081 C CA . ASN B 1 39 ? 50.625 39.438 23.312 1 87.81 39 ASN B CA 1
ATOM 3082 C C . ASN B 1 39 ? 51.594 39.219 24.469 1 87.81 39 ASN B C 1
ATOM 3084 O O . ASN B 1 39 ? 52.375 38.25 24.453 1 87.81 39 ASN B O 1
ATOM 3088 N N . GLN B 1 40 ? 51.656 40.031 25.453 1 86.38 40 GLN B N 1
ATOM 3089 C CA . GLN B 1 40 ? 52.594 39.906 26.578 1 86.38 40 GLN B CA 1
ATOM 3090 C C . GLN B 1 40 ? 52.312 38.656 27.359 1 86.38 40 GLN B C 1
ATOM 3092 O O . GLN B 1 40 ? 53.281 37.938 27.719 1 86.38 40 GLN B O 1
ATOM 3097 N N . GLU B 1 41 ? 51.031 38.281 27.547 1 85.81 41 GLU B N 1
ATOM 3098 C CA . GLU B 1 41 ? 50.688 37.094 28.281 1 85.81 41 GLU B CA 1
ATOM 3099 C C . GLU B 1 41 ? 50.875 35.844 27.422 1 85.81 41 GLU B C 1
ATOM 3101 O O . GLU B 1 41 ? 51.125 34.75 27.953 1 85.81 41 GLU B O 1
ATOM 3106 N N . ALA B 1 42 ? 50.719 36.031 26.172 1 85.38 42 ALA B N 1
ATOM 3107 C CA . ALA B 1 42 ? 50.844 34.938 25.234 1 85.38 42 ALA B CA 1
ATOM 3108 C C . ALA B 1 42 ? 52.312 34.438 25.172 1 85.38 42 ALA B C 1
ATOM 3110 O O . ALA B 1 42 ? 52.562 33.312 24.766 1 85.38 42 ALA B O 1
ATOM 3111 N N . LEU B 1 43 ? 53.219 35.219 25.672 1 84.06 43 LEU B N 1
ATOM 3112 C CA . LEU B 1 43 ? 54.625 34.875 25.609 1 84.06 43 LEU B CA 1
ATOM 3113 C C . LEU B 1 43 ? 55.031 33.969 26.766 1 84.06 43 LEU B C 1
ATOM 3115 O O . LEU B 1 43 ? 56.062 33.344 26.734 1 84.06 43 LEU B O 1
ATOM 3119 N N . SER B 1 44 ? 54.188 33.812 27.719 1 86.88 44 SER B N 1
ATOM 3120 C CA . SER B 1 44 ? 54.438 32.938 28.859 1 86.88 44 SER B CA 1
ATOM 3121 C C . SER B 1 44 ? 54.562 31.484 28.406 1 86.88 44 SER B C 1
ATOM 3123 O O . SER B 1 44 ? 53.906 31.078 27.422 1 86.88 44 SER B O 1
ATOM 3125 N N . GLN B 1 45 ? 55.375 30.703 29.031 1 85.56 45 GLN B N 1
ATOM 3126 C CA . GLN B 1 45 ? 55.625 29.312 28.703 1 85.56 45 GLN B CA 1
ATOM 3127 C C . GLN B 1 45 ? 54.406 28.453 28.922 1 85.56 45 GLN B C 1
ATOM 3129 O O . GLN B 1 45 ? 54.219 27.422 28.266 1 85.56 45 GLN B O 1
ATOM 3134 N N . GLU B 1 46 ? 53.531 28.906 29.766 1 86.12 46 GLU B N 1
ATOM 3135 C CA . GLU B 1 46 ? 52.344 28.125 30.109 1 86.12 46 GLU B CA 1
ATOM 3136 C C . GLU B 1 46 ? 51.156 28.484 29.203 1 86.12 46 GLU B C 1
ATOM 3138 O O . GLU B 1 46 ? 50.125 27.812 29.234 1 86.12 46 GLU B O 1
ATOM 3143 N N . ALA B 1 47 ? 51.344 29.422 28.359 1 87.31 47 ALA B N 1
ATOM 3144 C CA . ALA B 1 47 ? 50.25 29.984 27.594 1 87.31 47 ALA B CA 1
ATOM 3145 C C . ALA B 1 47 ? 49.656 28.953 26.656 1 87.31 47 ALA B C 1
ATOM 3147 O O . ALA B 1 47 ? 48.406 28.812 26.562 1 87.31 47 ALA B O 1
ATOM 3148 N N . PRO B 1 48 ? 50.469 28.188 26.016 1 89.44 48 PRO B N 1
ATOM 3149 C CA . PRO B 1 48 ? 49.875 27.203 25.094 1 89.44 48 PRO B CA 1
ATOM 3150 C C . PRO B 1 48 ? 49 26.188 25.828 1 89.44 48 PRO B C 1
ATOM 3152 O O . PRO B 1 48 ? 47.906 25.828 25.328 1 89.44 48 PRO B O 1
ATOM 3155 N N . ASP B 1 49 ? 49.406 25.75 26.906 1 87.62 49 ASP B N 1
ATOM 3156 C CA . ASP B 1 49 ? 48.625 24.797 27.672 1 87.62 49 ASP B CA 1
ATOM 3157 C C . ASP B 1 49 ? 47.344 25.438 28.188 1 87.62 49 ASP B C 1
ATOM 3159 O O . ASP B 1 49 ? 46.281 24.812 28.156 1 87.62 49 ASP B O 1
ATOM 3163 N N . LEU B 1 50 ? 47.438 26.594 28.672 1 88.19 50 LEU B N 1
ATOM 3164 C CA . LEU B 1 50 ? 46.281 27.312 29.172 1 88.19 50 LEU B CA 1
ATOM 3165 C C . LEU B 1 50 ? 45.281 27.594 28.047 1 88.19 50 LEU B C 1
ATOM 3167 O O . LEU B 1 50 ? 44.094 27.484 28.234 1 88.19 50 LEU B O 1
ATOM 3171 N N . LEU B 1 51 ? 45.781 27.906 26.922 1 89.88 51 LEU B N 1
ATOM 3172 C CA . LEU B 1 51 ? 44.938 28.156 25.766 1 89.88 51 LEU B CA 1
ATOM 3173 C C . LEU B 1 51 ? 44.281 26.875 25.281 1 89.88 51 LEU B C 1
ATOM 3175 O O . LEU B 1 51 ? 43.094 26.875 24.891 1 89.88 51 LEU B O 1
ATOM 3179 N N . SER B 1 52 ? 45.031 25.828 25.25 1 89.75 52 SER B N 1
ATOM 3180 C CA . SER B 1 52 ? 44.438 24.531 24.891 1 89.75 52 SER B CA 1
ATOM 3181 C C . SER B 1 52 ? 43.312 24.156 25.859 1 89.75 52 SER B C 1
ATOM 3183 O O . SER B 1 52 ? 42.281 23.641 25.422 1 89.75 52 SER B O 1
ATOM 3185 N N . GLN B 1 53 ? 43.531 24.422 27.078 1 88.19 53 GLN B N 1
ATOM 3186 C CA . GLN B 1 53 ? 42.5 24.188 28.062 1 88.19 53 GLN B CA 1
ATOM 3187 C C . GLN B 1 53 ? 41.312 25.109 27.828 1 88.19 53 GLN B C 1
ATOM 3189 O O . GLN B 1 53 ? 40.156 24.672 27.953 1 88.19 53 GLN B O 1
ATOM 3194 N N . ALA B 1 54 ? 41.531 26.281 27.5 1 89.56 54 ALA B N 1
ATOM 3195 C CA . ALA B 1 54 ? 40.469 27.234 27.219 1 89.56 54 ALA B CA 1
ATOM 3196 C C . ALA B 1 54 ? 39.656 26.797 26.016 1 89.56 54 ALA B C 1
ATOM 3198 O O . ALA B 1 54 ? 38.406 26.922 26.016 1 89.56 54 ALA B O 1
ATOM 3199 N N . VAL B 1 55 ? 40.25 26.297 24.984 1 90.81 55 VAL B N 1
ATOM 3200 C CA . VAL B 1 55 ? 39.531 25.797 23.812 1 90.81 55 VAL B CA 1
ATOM 3201 C C . VAL B 1 55 ? 38.656 24.609 24.203 1 90.81 55 VAL B C 1
ATOM 3203 O O . VAL B 1 55 ? 37.5 24.516 23.797 1 90.81 55 VAL B O 1
ATOM 3206 N N . THR B 1 56 ? 39.25 23.734 25 1 87.94 56 THR B N 1
ATOM 3207 C CA . THR B 1 56 ? 38.469 22.594 25.469 1 87.94 56 THR B CA 1
ATOM 3208 C C . THR B 1 56 ? 37.281 23.047 26.281 1 87.94 56 THR B C 1
ATOM 3210 O O . THR B 1 56 ? 36.156 22.516 26.125 1 87.94 56 THR B O 1
ATOM 3213 N N . LEU B 1 57 ? 37.438 24.031 27.094 1 86.25 57 LEU B N 1
ATOM 3214 C CA . LEU B 1 57 ? 36.344 24.547 27.906 1 86.25 57 LEU B CA 1
ATOM 3215 C C . LEU B 1 57 ? 35.312 25.281 27.047 1 86.25 57 LEU B C 1
ATOM 3217 O O . LEU B 1 57 ? 34.125 25.188 27.297 1 86.25 57 LEU B O 1
ATOM 3221 N N . LEU B 1 58 ? 35.688 25.984 26.078 1 87.69 58 LEU B N 1
ATOM 3222 C CA . LEU B 1 58 ? 34.812 26.641 25.125 1 87.69 58 LEU B CA 1
ATOM 3223 C C . LEU B 1 58 ? 33.875 25.641 24.453 1 87.69 58 LEU B C 1
ATOM 3225 O O . LEU B 1 58 ? 32.688 25.906 24.266 1 87.69 58 LEU B O 1
ATOM 3229 N N . LEU B 1 59 ? 34.469 24.484 24.188 1 87.19 59 LEU B N 1
ATOM 3230 C CA . LEU B 1 59 ? 33.719 23.453 23.469 1 87.19 59 LEU B CA 1
ATOM 3231 C C . LEU B 1 59 ? 32.812 22.688 24.406 1 87.19 59 LEU B C 1
ATOM 3233 O O . LEU B 1 59 ? 31.906 21.984 23.953 1 87.19 59 LEU B O 1
ATOM 3237 N N . GLU B 1 60 ? 32.969 22.844 25.625 1 82.81 60 GLU B N 1
ATOM 3238 C CA . GLU B 1 60 ? 32.062 22.266 26.625 1 82.81 60 GLU B CA 1
ATOM 3239 C C . GLU B 1 60 ? 30.875 23.188 26.891 1 82.81 60 GLU B C 1
ATOM 3241 O O . GLU B 1 60 ? 29.891 22.781 27.5 1 82.81 60 GLU B O 1
ATOM 3246 N N . ARG B 1 61 ? 30.906 24.359 26.344 1 79.81 61 ARG B N 1
ATOM 3247 C CA . ARG B 1 61 ? 29.828 25.328 26.516 1 79.81 61 ARG B CA 1
ATOM 3248 C C . ARG B 1 61 ? 29 25.453 25.234 1 79.81 61 ARG B C 1
ATOM 3250 O O . ARG B 1 61 ? 28.562 24.438 24.672 1 79.81 61 ARG B O 1
ATOM 3257 N N . ASP B 1 62 ? 28.906 26.734 24.641 1 77.69 62 ASP B N 1
ATOM 3258 C CA . ASP B 1 62 ? 27.953 27 23.562 1 77.69 62 ASP B CA 1
ATOM 3259 C C . ASP B 1 62 ? 28.625 26.859 22.203 1 77.69 62 ASP B C 1
ATOM 3261 O O . ASP B 1 62 ? 28.062 27.297 21.188 1 77.69 62 ASP B O 1
ATOM 3265 N N . TRP B 1 63 ? 29.766 26.281 22.188 1 85.38 63 TRP B N 1
ATOM 3266 C CA . TRP B 1 63 ? 30.453 26.188 20.906 1 85.38 63 TRP B CA 1
ATOM 3267 C C . TRP B 1 63 ? 30.812 24.734 20.594 1 85.38 63 TRP B C 1
ATOM 3269 O O . TRP B 1 63 ? 31.078 23.938 21.5 1 85.38 63 TRP B O 1
ATOM 3279 N N . ARG B 1 64 ? 30.75 24.406 19.344 1 88.56 64 ARG B N 1
ATOM 3280 C CA . ARG B 1 64 ? 31.172 23.109 18.844 1 88.56 64 ARG B CA 1
ATOM 3281 C C . ARG B 1 64 ? 32.344 23.25 17.875 1 88.56 64 ARG B C 1
ATOM 3283 O O . ARG B 1 64 ? 32.375 24.188 17.078 1 88.56 64 ARG B O 1
ATOM 3290 N N . ALA B 1 65 ? 33.281 22.266 17.891 1 90.62 65 ALA B N 1
ATOM 3291 C CA . ALA B 1 65 ? 34.406 22.266 16.969 1 90.62 65 ALA B CA 1
ATOM 3292 C C . ALA B 1 65 ? 34.062 21.547 15.68 1 90.62 65 ALA B C 1
ATOM 3294 O O . ALA B 1 65 ? 33.312 20.562 15.688 1 90.62 65 ALA B O 1
ATOM 3295 N N . GLN B 1 66 ? 34.469 22.219 14.562 1 87.19 66 GLN B N 1
ATOM 3296 C CA . GLN B 1 66 ? 34.438 21.547 13.266 1 87.19 66 GLN B CA 1
ATOM 3297 C C . GLN B 1 66 ? 35.812 21.484 12.609 1 87.19 66 GLN B C 1
ATOM 3299 O O . GLN B 1 66 ? 36.375 22.531 12.273 1 87.19 66 GLN B O 1
ATOM 3304 N N . PRO B 1 67 ? 36.344 20.266 12.516 1 86 67 PRO B N 1
ATOM 3305 C CA . PRO B 1 67 ? 35.812 18.953 12.852 1 86 67 PRO B CA 1
ATOM 3306 C C . PRO B 1 67 ? 35.719 18.719 14.352 1 86 67 PRO B C 1
ATOM 3308 O O . PRO B 1 67 ? 36.469 19.312 15.125 1 86 67 PRO B O 1
ATOM 3311 N N . LYS B 1 68 ? 34.781 17.688 14.836 1 86.62 68 LYS B N 1
ATOM 3312 C CA . LYS B 1 68 ? 34.438 17.453 16.25 1 86.62 68 LYS B CA 1
ATOM 3313 C C . LYS B 1 68 ? 35.594 16.734 16.953 1 86.62 68 LYS B C 1
ATOM 3315 O O . LYS B 1 68 ? 35.844 17 18.125 1 86.62 68 LYS B O 1
ATOM 3320 N N . HIS B 1 69 ? 36.375 15.953 16.281 1 86.69 69 HIS B N 1
ATOM 3321 C CA . HIS B 1 69 ? 37.375 15.102 16.906 1 86.69 69 HIS B CA 1
ATOM 3322 C C . HIS B 1 69 ? 38.719 15.805 16.953 1 86.69 69 HIS B C 1
ATOM 3324 O O . HIS B 1 69 ? 39.219 16.312 15.938 1 86.69 69 HIS B O 1
ATOM 3330 N N . LYS B 1 70 ? 39.344 15.797 18.062 1 86.62 70 LYS B N 1
ATOM 3331 C CA . LYS B 1 70 ? 40.594 16.484 18.328 1 86.62 70 LYS B CA 1
ATOM 3332 C C . LYS B 1 70 ? 41.719 15.953 17.453 1 86.62 70 LYS B C 1
ATOM 3334 O O . LYS B 1 70 ? 42.625 16.688 17.078 1 86.62 70 LYS B O 1
ATOM 3339 N N . ALA B 1 71 ? 41.688 14.656 17.109 1 85.44 71 ALA B N 1
ATOM 3340 C CA . ALA B 1 71 ? 42.719 14.008 16.312 1 85.44 71 ALA B CA 1
ATOM 3341 C C . ALA B 1 71 ? 42.781 14.617 14.914 1 85.44 71 ALA B C 1
ATOM 3343 O O . ALA B 1 71 ? 43.812 14.547 14.25 1 85.44 71 ALA B O 1
ATOM 3344 N N . SER B 1 72 ? 41.719 15.336 14.547 1 84.69 72 SER B N 1
ATOM 3345 C CA . SER B 1 72 ? 41.656 15.906 13.203 1 84.69 72 SER B CA 1
ATOM 3346 C C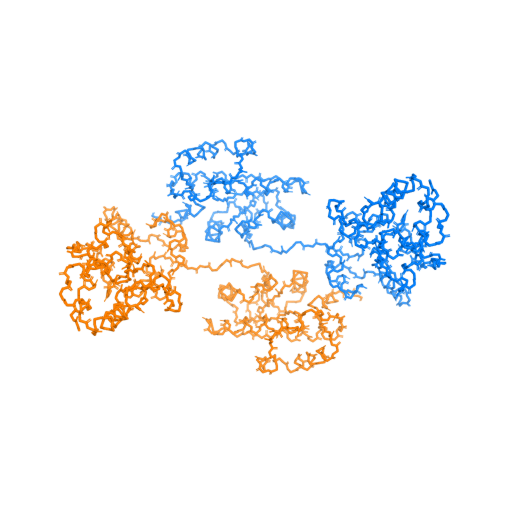 . SER B 1 72 ? 42 17.391 13.219 1 84.69 72 SER B C 1
ATOM 3348 O O . SER B 1 72 ? 41.906 18.062 12.188 1 84.69 72 SER B O 1
ATOM 3350 N N . TRP B 1 73 ? 42.344 17.844 14.344 1 89.75 73 TRP B N 1
ATOM 3351 C CA . TRP B 1 73 ? 42.688 19.266 14.453 1 89.75 73 TRP B CA 1
ATOM 3352 C C . TRP B 1 73 ? 44.062 19.531 13.891 1 89.75 73 TRP B C 1
ATOM 3354 O O . TRP B 1 73 ? 44.938 18.656 13.891 1 89.75 73 TRP B O 1
ATOM 3364 N N . GLN B 1 74 ? 44.25 20.703 13.414 1 87.56 74 GLN B N 1
ATOM 3365 C CA . GLN B 1 74 ? 45.531 21.094 12.828 1 87.56 74 GLN B CA 1
ATOM 3366 C C . GLN B 1 74 ? 46.406 21.828 13.852 1 87.56 74 GLN B C 1
ATOM 3368 O O . GLN B 1 74 ? 45.906 22.609 14.656 1 87.56 74 GLN B O 1
ATOM 3373 N N . ARG B 1 75 ? 47.625 21.5 13.805 1 86 75 ARG B N 1
ATOM 3374 C CA . ARG B 1 75 ? 48.562 22.234 14.633 1 86 75 ARG B CA 1
ATOM 3375 C C . ARG B 1 75 ? 48.656 23.688 14.188 1 86 75 ARG B C 1
ATOM 3377 O O . ARG B 1 75 ? 48.719 23.969 12.984 1 86 75 ARG B O 1
ATOM 3384 N N . TYR B 1 76 ? 48.5 24.672 15.086 1 87.69 76 TYR B N 1
ATOM 3385 C CA . TYR B 1 76 ? 48.406 26.062 14.656 1 87.69 76 TYR B CA 1
ATOM 3386 C C . TYR B 1 76 ? 49.438 26.922 15.406 1 87.69 76 TYR B C 1
ATOM 3388 O O . TYR B 1 76 ? 50.219 27.656 14.789 1 87.69 76 TYR B O 1
ATOM 3396 N N . TRP B 1 77 ? 49.531 26.953 16.75 1 87.12 77 TRP B N 1
ATOM 3397 C CA . TRP B 1 77 ? 50.344 27.875 17.516 1 87.12 77 TRP B CA 1
ATOM 3398 C C . TRP B 1 77 ? 51.031 27.156 18.672 1 87.12 77 TRP B C 1
ATOM 3400 O O . TRP B 1 77 ? 50.375 26.625 19.562 1 87.12 77 TRP B O 1
ATOM 3410 N N . ARG B 1 78 ? 52.312 27.109 18.703 1 89.06 78 ARG B N 1
ATOM 3411 C CA . ARG B 1 78 ? 53.219 26.594 19.734 1 89.06 78 ARG B CA 1
ATOM 3412 C C . ARG B 1 78 ? 52.75 25.219 20.219 1 89.06 78 ARG B C 1
ATOM 3414 O O . ARG B 1 78 ? 52.656 24.984 21.422 1 89.06 78 ARG B O 1
ATOM 3421 N N . GLY B 1 79 ? 52.438 24.312 19.188 1 83.62 79 GLY B N 1
ATOM 3422 C CA . GLY B 1 79 ? 52.094 22.922 19.5 1 83.62 79 GLY B CA 1
ATOM 3423 C C . GLY B 1 79 ? 50.625 22.719 19.797 1 83.62 79 GLY B C 1
ATOM 3424 O O . GLY B 1 79 ? 50.188 21.578 19.969 1 83.62 79 GLY B O 1
ATOM 3425 N N . MET B 1 80 ? 49.875 23.781 19.906 1 86.31 80 MET B N 1
ATOM 3426 C CA . MET B 1 80 ? 48.438 23.641 20.141 1 86.31 80 MET B CA 1
ATOM 3427 C C . MET B 1 80 ? 47.719 23.25 18.859 1 86.31 80 MET B C 1
ATOM 3429 O O . MET B 1 80 ? 48.094 23.688 17.766 1 86.31 80 MET B O 1
ATOM 3433 N N . SER B 1 81 ? 46.812 22.406 18.984 1 89.62 81 SER B N 1
ATOM 3434 C CA . SER B 1 81 ? 45.938 22.031 17.875 1 89.62 81 SER B CA 1
ATOM 3435 C C . SER B 1 81 ? 44.625 22.781 17.922 1 89.62 81 SER B C 1
ATOM 3437 O O . SER B 1 81 ? 44.062 22.984 19 1 89.62 81 SER B O 1
ATOM 3439 N N . LEU B 1 82 ? 44.188 23.219 16.75 1 91.44 82 LEU B N 1
ATOM 3440 C CA . LEU B 1 82 ? 42.938 23.953 16.625 1 91.44 82 LEU B CA 1
ATOM 3441 C C . LEU B 1 82 ? 42.031 23.312 15.578 1 91.44 82 LEU B C 1
ATOM 3443 O O . LEU B 1 82 ? 42.5 22.781 14.57 1 91.44 82 LEU B O 1
ATOM 3447 N N . PRO B 1 83 ? 40.719 23.328 15.891 1 91.31 83 PRO B N 1
ATOM 3448 C CA . PRO B 1 83 ? 39.781 23 14.812 1 91.31 83 PRO B CA 1
ATOM 3449 C C . PRO B 1 83 ? 39.781 24.047 13.695 1 91.31 83 PRO B C 1
ATOM 3451 O O . PRO B 1 83 ? 40.312 25.125 13.859 1 91.31 83 PRO B O 1
ATOM 3454 N N . SER B 1 84 ? 39.156 23.703 12.586 1 91.25 84 SER B N 1
ATOM 3455 C CA . SER B 1 84 ? 39.062 24.656 11.484 1 91.25 84 SER B CA 1
ATOM 3456 C C . SER B 1 84 ? 38.125 25.812 11.82 1 91.25 84 SER B C 1
ATOM 3458 O O . SER B 1 84 ? 38.406 26.969 11.539 1 91.25 84 SER B O 1
ATOM 3460 N N . THR B 1 85 ? 36.938 25.438 12.414 1 90.88 85 THR B N 1
ATOM 3461 C CA . THR B 1 85 ? 35.938 26.453 12.75 1 90.88 85 THR B CA 1
ATOM 3462 C C . THR B 1 85 ? 35.312 26.141 14.102 1 90.88 85 THR B C 1
ATOM 3464 O O . THR B 1 85 ? 35.281 24.984 14.547 1 90.88 85 THR B O 1
ATOM 3467 N N . PHE B 1 86 ? 34.969 27.141 14.828 1 89.12 86 PHE B N 1
ATOM 3468 C CA . PHE B 1 86 ? 34.062 27.047 15.969 1 89.12 86 PHE B CA 1
ATOM 3469 C C . PHE B 1 86 ? 32.625 27.328 15.539 1 89.12 86 PHE B C 1
ATOM 3471 O O . PHE B 1 86 ? 32.375 28.297 14.836 1 89.12 86 PHE B O 1
ATOM 3478 N N . VAL B 1 87 ? 31.734 26.484 15.82 1 85.38 87 VAL B N 1
ATOM 3479 C CA . VAL B 1 87 ? 30.312 26.656 15.523 1 85.38 87 VAL B CA 1
ATOM 3480 C C . VAL B 1 87 ? 29.547 26.969 16.812 1 85.38 87 VAL B C 1
ATOM 3482 O O . VAL B 1 87 ? 29.609 26.188 17.766 1 85.38 87 VAL B O 1
ATOM 3485 N N . TYR B 1 88 ? 28.953 28.031 16.875 1 76.44 88 TYR B N 1
ATOM 3486 C CA . TYR B 1 88 ? 28.203 28.453 18.047 1 76.44 88 TYR B CA 1
ATOM 3487 C C . TYR B 1 88 ? 26.906 27.641 18.188 1 76.44 88 TYR B C 1
ATOM 3489 O O . TYR B 1 88 ? 26.109 27.578 17.266 1 76.44 88 TYR B O 1
ATOM 3497 N N . GLU B 1 89 ? 26.828 26.891 19.125 1 72 89 GLU B N 1
ATOM 3498 C CA . GLU B 1 89 ? 25.641 26.078 19.375 1 72 89 GLU B CA 1
ATOM 3499 C C . GLU B 1 89 ? 24.781 26.688 20.484 1 72 89 GLU B C 1
ATOM 3501 O O . GLU B 1 89 ? 23.703 26.172 20.812 1 72 89 GLU B O 1
ATOM 3506 N N . GLY B 1 90 ? 25.297 27.594 21.234 1 60.59 90 GLY B N 1
ATOM 3507 C CA . GLY B 1 90 ? 24.578 28.203 22.328 1 60.59 90 GLY B CA 1
ATOM 3508 C C . GLY B 1 90 ? 23.328 28.938 21.891 1 60.59 90 GLY B C 1
ATOM 3509 O O . GLY B 1 90 ? 23.094 29.109 20.688 1 60.59 90 GLY B O 1
ATOM 3510 N N . ALA B 1 91 ? 22.25 29.203 22.781 1 49.91 91 ALA B N 1
ATOM 3511 C CA . ALA B 1 91 ? 21.062 30.031 22.516 1 49.91 91 ALA B CA 1
ATOM 3512 C C . ALA B 1 91 ? 21.469 31.422 22.062 1 49.91 91 ALA B C 1
ATOM 3514 O O . ALA B 1 91 ? 22.375 32.031 22.625 1 49.91 91 ALA B O 1
ATOM 3515 N N . ILE B 1 92 ? 21.75 31.781 20.875 1 45.38 92 ILE B N 1
ATOM 3516 C CA . ILE B 1 92 ? 21.828 33.219 20.594 1 45.38 92 ILE B CA 1
ATOM 3517 C C . ILE B 1 92 ? 20.969 33.969 21.609 1 45.38 92 ILE B C 1
ATOM 3519 O O . ILE B 1 92 ? 19.75 33.781 21.656 1 45.38 92 ILE B O 1
ATOM 3523 N N . VAL B 1 93 ? 21.484 34.281 22.672 1 38.78 93 VAL B N 1
ATOM 3524 C CA . VAL B 1 93 ? 20.641 35.219 23.438 1 38.78 93 VAL B CA 1
ATOM 3525 C C . VAL B 1 93 ? 20.297 36.438 22.578 1 38.78 93 VAL B C 1
ATOM 3527 O O . VAL B 1 93 ? 21.172 37.188 22.156 1 38.78 93 VAL B O 1
ATOM 3530 N N . PRO B 1 94 ? 19.484 36.438 21.516 1 36.62 94 PRO B N 1
ATOM 3531 C CA . PRO B 1 94 ? 19.094 37.781 21.078 1 36.62 94 PRO B CA 1
ATOM 3532 C C . PRO B 1 94 ? 19.016 38.781 22.219 1 36.62 94 PRO B C 1
ATOM 3534 O O . PRO B 1 94 ? 18.438 38.5 23.266 1 36.62 94 PRO B O 1
ATOM 3537 N N . THR B 1 95 ? 20.062 39.375 22.75 1 36 95 THR B N 1
ATOM 3538 C CA . THR B 1 95 ? 19.781 40.562 23.562 1 36 95 THR B CA 1
ATOM 3539 C C . THR B 1 95 ? 18.516 41.25 23.094 1 36 95 THR B C 1
ATOM 3541 O O . THR B 1 95 ? 18.219 42.375 23.5 1 36 95 THR B O 1
ATOM 3544 N N . LYS B 1 96 ? 18.344 41.156 21.719 1 39.69 96 LYS B N 1
ATOM 3545 C CA . LYS B 1 96 ? 17.125 41.906 21.438 1 39.69 96 LYS B CA 1
ATOM 3546 C C . LYS B 1 96 ? 16.031 41.594 22.453 1 39.69 96 LYS B C 1
ATOM 3548 O O . LYS B 1 96 ? 16.016 40.5 23.031 1 39.69 96 LYS B O 1
ATOM 3553 N N . THR B 1 97 ? 15.445 42.594 23.047 1 35.88 97 THR B N 1
ATOM 3554 C CA . THR B 1 97 ? 14.078 42.594 23.562 1 35.88 97 THR B CA 1
ATOM 3555 C C . THR B 1 97 ? 13.25 41.469 22.938 1 35.88 97 THR B C 1
ATOM 3557 O O . THR B 1 97 ? 13.008 41.469 21.734 1 35.88 97 THR B O 1
ATOM 3560 N N . THR B 1 98 ? 13.625 40.219 23.125 1 40 98 THR B N 1
ATOM 3561 C CA . THR B 1 98 ? 12.633 39.219 22.766 1 40 98 THR B CA 1
ATOM 3562 C C . THR B 1 98 ? 11.258 39.844 22.609 1 40 98 THR B C 1
ATOM 3564 O O . THR B 1 98 ? 10.656 40.281 23.594 1 40 98 THR B O 1
ATOM 3567 N N . SER B 1 99 ? 11.18 40.719 21.844 1 45.06 99 SER B N 1
ATOM 3568 C CA . SER B 1 99 ? 9.82 41.219 21.609 1 45.06 99 SER B CA 1
ATOM 3569 C C . SER B 1 99 ? 8.789 40.156 21.969 1 45.06 99 SER B C 1
ATOM 3571 O O . SER B 1 99 ? 8.859 39 21.484 1 45.06 99 SER B O 1
ATOM 3573 N N . GLU B 1 100 ? 8.469 39.969 23.266 1 61.53 100 GLU B N 1
ATOM 3574 C CA . GLU B 1 100 ? 7.406 39.156 23.844 1 61.53 100 GLU B CA 1
ATOM 3575 C C . GLU B 1 100 ? 6.309 38.875 22.828 1 61.53 100 GLU B C 1
ATOM 3577 O O . GLU B 1 100 ? 5.695 39.812 22.297 1 61.53 100 GLU B O 1
ATOM 3582 N N . ILE B 1 101 ? 6.535 37.938 21.906 1 78.19 101 ILE B N 1
ATOM 3583 C CA . ILE B 1 101 ? 5.426 37.562 21.031 1 78.19 101 ILE B CA 1
ATOM 3584 C C . ILE B 1 101 ? 4.121 37.562 21.828 1 78.19 101 ILE B C 1
ATOM 3586 O O . ILE B 1 101 ? 4.039 37 22.906 1 78.19 101 ILE B O 1
ATOM 3590 N N . ALA B 1 102 ? 3.33 38.531 21.516 1 89.69 102 ALA B N 1
ATOM 3591 C CA . ALA B 1 102 ? 1.979 38.469 22.062 1 89.69 102 ALA B CA 1
ATOM 3592 C C . ALA B 1 102 ? 1.225 37.25 21.578 1 89.69 102 ALA B C 1
ATOM 3594 O O . ALA B 1 102 ? 0.671 37.25 20.469 1 89.69 102 ALA B O 1
ATOM 3595 N N . TRP B 1 103 ? 1.293 36.312 22.406 1 93.44 103 TRP B N 1
ATOM 3596 C CA . TRP B 1 103 ? 0.604 35.062 22.062 1 93.44 103 TRP B CA 1
ATOM 3597 C C . TRP B 1 103 ? -0.906 35.219 22.188 1 93.44 103 TRP B C 1
ATOM 3599 O O . TRP B 1 103 ? -1.39 35.875 23.125 1 93.44 103 TRP B O 1
ATOM 3609 N N . HIS B 1 104 ? -1.612 34.656 21.219 1 95.62 104 HIS B N 1
ATOM 3610 C CA . HIS B 1 104 ? -3.057 34.531 21.375 1 95.62 104 HIS B CA 1
ATOM 3611 C C . HIS B 1 104 ? -3.414 33.844 22.688 1 95.62 104 HIS B C 1
ATOM 3613 O O . HIS B 1 104 ? -2.752 32.875 23.094 1 95.62 104 HIS B O 1
ATOM 3619 N N . PRO B 1 105 ? -4.457 34.312 23.406 1 94.62 105 PRO B N 1
ATOM 3620 C CA . PRO B 1 105 ? -4.801 33.75 24.719 1 94.62 105 PRO B CA 1
ATOM 3621 C C . PRO B 1 105 ? -4.945 32.25 24.703 1 94.62 105 PRO B C 1
ATOM 3623 O O . PRO B 1 105 ? -4.516 31.562 25.656 1 94.62 105 PRO B O 1
ATOM 3626 N N . TRP B 1 106 ? -5.527 31.719 23.625 1 95.94 106 TRP B N 1
ATOM 3627 C CA . TRP B 1 106 ? -5.711 30.266 23.484 1 95.94 106 TRP B CA 1
ATOM 3628 C C . TRP B 1 106 ? -4.363 29.547 23.469 1 95.94 106 TRP B C 1
ATOM 3630 O O . TRP B 1 106 ? -4.227 28.469 24.047 1 95.94 106 TRP B O 1
ATOM 3640 N N . LEU B 1 107 ? -3.367 30.094 22.891 1 95.44 107 LEU B N 1
ATOM 3641 C CA . LEU B 1 107 ? -2.039 29.5 22.75 1 95.44 107 LEU B CA 1
ATOM 3642 C C . LEU B 1 107 ? -1.176 29.812 23.969 1 95.44 107 LEU B C 1
ATOM 3644 O O . LEU B 1 107 ? -0.393 28.969 24.406 1 95.44 107 LEU B O 1
ATOM 3648 N N . ALA B 1 108 ? -1.332 30.969 24.562 1 93.5 108 ALA B N 1
ATOM 3649 C CA . ALA B 1 108 ? -0.548 31.422 25.703 1 93.5 108 ALA B CA 1
ATOM 3650 C C . ALA B 1 108 ? -0.701 30.469 26.891 1 93.5 108 ALA B C 1
ATOM 3652 O O . ALA B 1 108 ? 0.271 30.172 27.578 1 93.5 108 ALA B O 1
ATOM 3653 N N . ARG B 1 109 ? -1.901 30 27.078 1 93.62 109 ARG B N 1
ATOM 3654 C CA . ARG B 1 109 ? -2.191 29.109 28.188 1 93.62 109 ARG B CA 1
ATOM 3655 C C . ARG B 1 109 ? -1.509 27.766 28.016 1 93.62 109 ARG B C 1
ATOM 3657 O O . ARG B 1 109 ? -1.374 27 28.969 1 93.62 109 ARG B O 1
ATOM 3664 N N . ARG B 1 110 ? -1.048 27.5 26.828 1 93.88 110 ARG B N 1
ATOM 3665 C CA . ARG B 1 110 ? -0.524 26.188 26.516 1 93.88 110 ARG B CA 1
ATOM 3666 C C . ARG B 1 110 ? 1 26.188 26.469 1 93.88 110 ARG B C 1
ATOM 3668 O O . ARG B 1 110 ? 1.631 25.141 26.391 1 93.88 110 ARG B O 1
ATOM 3675 N N . ILE B 1 111 ? 1.606 27.328 26.469 1 92.5 111 ILE B N 1
ATOM 3676 C CA . ILE B 1 111 ? 3.059 27.469 26.5 1 92.5 111 ILE B CA 1
ATOM 3677 C C . ILE B 1 111 ? 3.547 27.5 27.938 1 92.5 111 ILE B C 1
ATOM 3679 O O . ILE B 1 111 ? 3.191 28.406 28.703 1 92.5 111 ILE B O 1
ATOM 3683 N N . THR B 1 112 ? 4.344 26.531 28.312 1 89.94 112 THR B N 1
ATOM 3684 C CA . THR B 1 112 ? 4.68 26.359 29.719 1 89.94 112 THR B CA 1
ATOM 3685 C C . THR B 1 112 ? 6.168 26.594 29.953 1 89.94 112 THR B C 1
ATOM 3687 O O . THR B 1 112 ? 6.637 26.562 31.094 1 89.94 112 THR B O 1
ATOM 3690 N N . GLY B 1 113 ? 6.969 26.797 28.875 1 89.38 113 GLY B N 1
ATOM 3691 C CA . GLY B 1 113 ? 8.398 27 29.078 1 89.38 113 GLY B CA 1
ATOM 3692 C C . GLY B 1 113 ? 9.086 27.578 27.859 1 89.38 113 GLY B C 1
ATOM 3693 O O . GLY B 1 113 ? 8.445 28.203 27.016 1 89.38 113 GLY B O 1
ATOM 3694 N N . GLN B 1 114 ? 10.398 27.406 27.891 1 88 114 GLN B N 1
ATOM 3695 C CA . GLN B 1 114 ? 11.203 27.969 26.797 1 88 114 GLN B CA 1
ATOM 3696 C C . GLN B 1 114 ? 11.07 27.125 25.531 1 88 114 GLN B C 1
ATOM 3698 O O . GLN B 1 114 ? 11.078 25.906 25.594 1 88 114 GLN B O 1
ATOM 3703 N N . LEU B 1 115 ? 10.922 27.859 24.484 1 90.06 115 LEU B N 1
ATOM 3704 C CA . LEU B 1 115 ? 10.703 27.219 23.203 1 90.06 115 LEU B CA 1
ATOM 3705 C C . LEU B 1 115 ? 11.984 27.203 22.375 1 90.06 115 LEU B C 1
ATOM 3707 O O . LEU B 1 115 ? 12.758 28.156 22.406 1 90.06 115 LEU B O 1
ATOM 3711 N N . THR B 1 116 ? 12.219 26.094 21.719 1 88.81 116 THR B N 1
ATOM 3712 C CA . THR B 1 116 ? 13.273 26.062 20.703 1 88.81 116 THR B CA 1
ATOM 3713 C C . THR B 1 116 ? 12.891 26.906 19.484 1 88.81 116 THR B C 1
ATOM 3715 O O . THR B 1 116 ? 11.711 27.172 19.266 1 88.81 116 THR B O 1
ATOM 3718 N N . GLN B 1 117 ? 13.859 27.312 18.688 1 88 117 GLN B N 1
ATOM 3719 C CA . GLN B 1 117 ? 13.625 28.234 17.578 1 88 117 GLN B CA 1
ATOM 3720 C C . GLN B 1 117 ? 12.672 27.625 16.547 1 88 117 GLN B C 1
ATOM 3722 O O . GLN B 1 117 ? 11.734 28.281 16.109 1 88 117 GLN B O 1
ATOM 3727 N N . PRO B 1 118 ? 12.852 26.359 16.25 1 88.69 118 PRO B N 1
ATOM 3728 C CA . PRO B 1 118 ? 11.93 25.797 15.258 1 88.69 118 PRO B CA 1
ATOM 3729 C C . PRO B 1 118 ? 10.492 25.719 15.766 1 88.69 118 PRO B C 1
ATOM 3731 O O . PRO B 1 118 ? 9.547 25.953 15.008 1 88.69 118 PRO B O 1
ATOM 3734 N N . ILE B 1 119 ? 10.391 25.406 16.984 1 90.5 119 ILE B N 1
ATOM 3735 C CA . ILE B 1 119 ? 9.055 25.312 17.578 1 90.5 119 ILE B CA 1
ATOM 3736 C C . ILE B 1 119 ? 8.445 26.719 17.688 1 90.5 119 ILE B C 1
ATOM 3738 O O . ILE B 1 119 ? 7.254 26.891 17.422 1 90.5 119 ILE B O 1
ATOM 3742 N N . LYS B 1 120 ? 9.219 27.625 18.047 1 90.81 120 LYS B N 1
ATOM 3743 C CA . LYS B 1 120 ? 8.766 29.016 18.141 1 90.81 120 LYS B CA 1
ATOM 3744 C C . LYS B 1 120 ? 8.242 29.516 16.812 1 90.81 120 LYS B C 1
ATOM 3746 O O . LYS B 1 120 ? 7.188 30.156 16.75 1 90.81 120 LYS B O 1
ATOM 3751 N N . ALA B 1 121 ? 8.914 29.203 15.82 1 91.44 121 ALA B N 1
ATOM 3752 C CA . ALA B 1 121 ? 8.508 29.625 14.484 1 91.44 121 ALA B CA 1
ATOM 3753 C C . ALA B 1 121 ? 7.16 29 14.102 1 91.44 121 ALA B C 1
ATOM 3755 O O . ALA B 1 121 ? 6.301 29.688 13.539 1 91.44 121 ALA B O 1
ATOM 3756 N N . ARG B 1 122 ? 7.004 27.766 14.414 1 92.56 122 ARG B N 1
ATOM 3757 C CA . ARG B 1 122 ? 5.754 27.062 14.125 1 92.56 122 ARG B CA 1
ATOM 3758 C C . ARG B 1 122 ? 4.605 27.656 14.945 1 92.56 122 ARG B C 1
ATOM 3760 O O . ARG B 1 122 ? 3.512 27.875 14.414 1 92.56 122 ARG B O 1
ATOM 3767 N N . LEU B 1 123 ? 4.895 27.953 16.141 1 93.88 123 LEU B N 1
ATOM 3768 C CA . LEU B 1 123 ? 3.863 28.5 17.016 1 93.88 123 LEU B CA 1
ATOM 3769 C C . LEU B 1 123 ? 3.502 29.922 16.609 1 93.88 123 LEU B C 1
ATOM 3771 O O . LEU B 1 123 ? 2.357 30.344 16.781 1 93.88 123 LEU B O 1
ATOM 3775 N N . GLN B 1 124 ? 4.43 30.547 16.078 1 94.44 124 GLN B N 1
ATOM 3776 C CA . GLN B 1 124 ? 4.141 31.891 15.578 1 94.44 124 GLN B CA 1
ATOM 3777 C C . GLN B 1 124 ? 3.166 31.844 14.406 1 94.44 124 GLN B C 1
ATOM 3779 O O . GLN B 1 124 ? 2.273 32.688 14.297 1 94.44 124 GLN B O 1
ATOM 3784 N N . GLN B 1 125 ? 3.354 30.891 13.57 1 95 125 GLN B N 1
ATOM 3785 C CA . GLN B 1 125 ? 2.416 30.703 12.469 1 95 125 GLN B CA 1
ATOM 3786 C C . GLN B 1 125 ? 1.021 30.359 12.984 1 95 125 GLN B C 1
ATOM 3788 O O . GLN B 1 125 ? 0.026 30.906 12.5 1 95 125 GLN B O 1
ATOM 3793 N N . LEU B 1 126 ? 1.011 29.469 13.914 1 96.25 126 LEU B N 1
ATOM 3794 C CA . LEU B 1 126 ? -0.26 29.141 14.547 1 96.25 126 LEU B CA 1
ATOM 3795 C C . LEU B 1 126 ? -0.886 30.359 15.203 1 96.25 126 LEU B C 1
ATOM 3797 O O . LEU B 1 126 ? -2.096 30.578 15.094 1 96.25 126 LEU B O 1
ATOM 3801 N N . ASN B 1 127 ? -0.048 31.141 15.828 1 95.88 127 ASN B N 1
ATOM 3802 C CA . ASN B 1 127 ? -0.489 32.375 16.484 1 95.88 127 ASN B CA 1
ATOM 3803 C C . ASN B 1 127 ? -1.165 33.312 15.508 1 95.88 127 ASN B C 1
ATOM 3805 O O . ASN B 1 127 ? -2.234 33.844 15.797 1 95.88 127 ASN B O 1
ATOM 3809 N N . THR B 1 128 ? -0.555 33.438 14.398 1 95.25 128 THR B N 1
ATOM 3810 C CA . THR B 1 128 ? -1.098 34.312 13.352 1 95.25 128 THR B CA 1
ATOM 3811 C C . THR B 1 128 ? -2.457 33.781 12.883 1 95.25 128 THR B C 1
ATOM 3813 O O . THR B 1 128 ? -3.395 34.562 12.711 1 95.25 128 THR B O 1
ATOM 3816 N N . TYR B 1 129 ? -2.533 32.562 12.656 1 96.19 129 TYR B N 1
ATOM 3817 C CA . TYR B 1 129 ? -3.789 31.938 12.266 1 96.19 129 TYR B CA 1
ATOM 3818 C C . TYR B 1 129 ? -4.871 32.188 13.305 1 96.19 129 TYR B C 1
ATOM 3820 O O . TYR B 1 129 ? -6 32.562 12.961 1 96.19 129 TYR B O 1
ATOM 3828 N N . LEU B 1 130 ? -4.547 32.031 14.578 1 96.88 130 LEU B N 1
ATOM 3829 C CA . LEU B 1 130 ? -5.512 32.188 15.664 1 96.88 130 LEU B CA 1
ATOM 3830 C C . LEU B 1 130 ? -6.051 33.594 15.719 1 96.88 130 LEU B C 1
ATOM 3832 O O . LEU B 1 130 ? -7.258 33.812 15.883 1 96.88 130 LEU B O 1
ATOM 3836 N N . PHE B 1 131 ? -5.219 34.5 15.539 1 95.56 131 PHE B N 1
ATOM 3837 C CA . PHE B 1 131 ? -5.668 35.875 15.57 1 95.56 131 PHE B CA 1
ATOM 3838 C C . PHE B 1 131 ? -6.574 36.188 14.375 1 95.56 131 PHE B C 1
ATOM 3840 O O . PHE B 1 131 ? -7.562 36.906 14.508 1 95.56 131 PHE B O 1
ATOM 3847 N N . ARG B 1 132 ? -6.23 35.656 13.234 1 94.62 132 ARG B N 1
ATOM 3848 C CA . ARG B 1 132 ? -7.059 35.844 12.055 1 94.62 132 ARG B CA 1
ATOM 3849 C C . ARG B 1 132 ? -8.461 35.25 12.266 1 94.62 132 ARG B C 1
ATOM 3851 O O . ARG B 1 132 ? -9.453 35.875 11.883 1 94.62 132 ARG B O 1
ATOM 3858 N N . GLN B 1 133 ? -8.477 34.125 12.875 1 93.94 133 GLN B N 1
ATOM 3859 C CA . GLN B 1 133 ? -9.758 33.469 13.148 1 93.94 133 GLN B CA 1
ATOM 3860 C C . GLN B 1 133 ? -10.578 34.281 14.133 1 93.94 133 GLN B C 1
ATOM 3862 O O . GLN B 1 133 ? -11.781 34.5 13.938 1 93.94 133 GLN B O 1
ATOM 3867 N N . THR B 1 134 ? -9.945 34.781 15.125 1 92.88 134 THR B N 1
ATOM 3868 C CA . THR B 1 134 ? -10.625 35.531 16.156 1 92.88 134 THR B CA 1
ATOM 3869 C C . THR B 1 134 ? -11.109 36.875 15.609 1 92.88 134 THR B C 1
ATOM 3871 O O . THR B 1 134 ? -12.219 37.312 15.922 1 92.88 134 THR B O 1
ATOM 3874 N N . GLU B 1 135 ? -10.359 37.469 14.836 1 92.38 135 GLU B N 1
ATOM 3875 C CA . GLU B 1 135 ? -10.742 38.75 14.227 1 92.38 135 GLU B CA 1
ATOM 3876 C C . GLU B 1 135 ? -11.945 38.562 13.312 1 92.38 135 GLU B C 1
ATOM 3878 O O . GLU B 1 135 ? -12.773 39.469 13.195 1 92.38 135 GLU B O 1
ATOM 3883 N N . GLY B 1 136 ? -12.031 37.5 12.719 1 91.69 136 GLY B N 1
ATOM 3884 C CA . GLY B 1 136 ? -13.141 37.219 11.812 1 91.69 136 GLY B CA 1
ATOM 3885 C C . GLY B 1 136 ? -14.328 36.594 12.5 1 91.69 136 GLY B C 1
ATOM 3886 O O . GLY B 1 136 ? -15.289 36.188 11.836 1 91.69 136 GLY B O 1
ATOM 3887 N N . ASP B 1 137 ? -14.328 36.406 13.758 1 91.19 137 ASP B N 1
ATOM 3888 C CA . ASP B 1 137 ? -15.383 35.812 14.562 1 91.19 137 ASP B CA 1
ATOM 3889 C C . ASP B 1 137 ? -15.695 34.375 14.062 1 91.19 137 ASP B C 1
ATOM 3891 O O . ASP B 1 137 ? -16.859 34.031 13.883 1 91.19 137 ASP B O 1
ATOM 3895 N N . LYS B 1 138 ? -14.625 33.75 13.711 1 90.56 138 LYS B N 1
ATOM 3896 C CA . LYS B 1 138 ? -14.75 32.375 13.234 1 90.56 138 LYS B CA 1
ATOM 3897 C C . LYS B 1 138 ? -14.258 31.391 14.281 1 90.56 138 LYS B C 1
ATOM 3899 O O . LYS B 1 138 ? -13.508 31.766 15.188 1 90.56 138 LYS B O 1
ATOM 3904 N N . SER B 1 139 ? -14.711 30.156 14.164 1 92.12 139 SER B N 1
ATOM 3905 C CA . SER B 1 139 ? -14.18 29.078 15.008 1 92.12 139 SER B CA 1
ATOM 3906 C C . SER B 1 139 ? -12.68 28.906 14.805 1 92.12 139 SER B C 1
ATOM 3908 O O . SER B 1 139 ? -12.188 29.016 13.68 1 92.12 139 SER B O 1
ATOM 3910 N N . LEU B 1 140 ? -11.945 28.703 15.852 1 94.56 140 LEU B N 1
ATOM 3911 C CA . LEU B 1 140 ? -10.5 28.547 15.758 1 94.56 140 LEU B CA 1
ATOM 3912 C C . LEU B 1 140 ? -10.133 27.359 14.883 1 94.56 140 LEU B C 1
ATOM 3914 O O . LEU B 1 140 ? -9.211 27.438 14.07 1 94.56 140 LEU B O 1
ATOM 3918 N N . PHE B 1 141 ? -10.883 26.328 15.086 1 95.19 141 PHE B N 1
ATOM 3919 C CA . PHE B 1 141 ? -10.633 25.109 14.328 1 95.19 141 PHE B CA 1
ATOM 3920 C C . PHE B 1 141 ? -11.945 24.469 13.883 1 95.19 141 PHE B C 1
ATOM 3922 O O . PHE B 1 141 ? -12.406 23.5 14.5 1 95.19 141 PHE B O 1
ATOM 3929 N N . PRO B 1 142 ? -12.406 24.953 12.828 1 91.56 142 PRO B N 1
ATOM 3930 C CA . PRO B 1 142 ? -13.695 24.422 12.367 1 91.56 142 PRO B CA 1
ATOM 3931 C C . PRO B 1 142 ? -13.617 22.969 11.914 1 91.56 142 PRO B C 1
ATOM 3933 O O . PRO B 1 142 ? -12.781 22.625 11.078 1 91.56 142 PRO B O 1
ATOM 3936 N N . GLY B 1 143 ? -14.477 22.203 12.562 1 90.06 143 GLY B N 1
ATOM 3937 C CA . GLY B 1 143 ? -14.617 20.812 12.164 1 90.06 143 GLY B CA 1
ATOM 3938 C C . GLY B 1 143 ? -13.445 19.953 12.586 1 90.06 143 GLY B C 1
ATOM 3939 O O . GLY B 1 143 ? -12.453 20.453 13.117 1 90.06 143 GLY B O 1
ATOM 3940 N N . LEU B 1 144 ? -13.555 18.672 12.422 1 92.44 144 LEU B N 1
ATOM 3941 C CA . LEU B 1 144 ? -12.5 17.688 12.633 1 92.44 144 LEU B CA 1
ATOM 3942 C C . LEU B 1 144 ? -11.883 17.266 11.297 1 92.44 144 LEU B C 1
ATOM 3944 O O . LEU B 1 144 ? -12.594 16.797 10.406 1 92.44 144 LEU B O 1
ATOM 3948 N N . LEU B 1 145 ? -10.602 17.531 11.195 1 94.56 145 LEU B N 1
ATOM 3949 C CA . LEU B 1 145 ? -9.938 17.281 9.922 1 94.56 145 LEU B CA 1
ATOM 3950 C C . LEU B 1 145 ? -8.719 16.375 10.109 1 94.56 145 LEU B C 1
ATOM 3952 O O . LEU B 1 145 ? -8.195 16.25 11.219 1 94.56 145 LEU B O 1
ATOM 3956 N N . GLY B 1 146 ? -8.297 15.727 9.016 1 94.44 146 GLY B N 1
ATOM 3957 C CA . GLY B 1 146 ? -6.996 15.078 9.039 1 94.44 146 GLY B CA 1
ATOM 3958 C C . GLY B 1 146 ? -5.855 16.047 9.32 1 94.44 146 GLY B C 1
ATOM 3959 O O . GLY B 1 146 ? -5.945 17.234 9 1 94.44 146 GLY B O 1
ATOM 3960 N N . HIS B 1 147 ? -4.816 15.492 9.828 1 95.19 147 HIS B N 1
ATOM 3961 C CA . HIS B 1 147 ? -3.75 16.375 10.289 1 95.19 147 HIS B CA 1
ATOM 3962 C C . HIS B 1 147 ? -3.09 17.094 9.125 1 95.19 147 HIS B C 1
ATOM 3964 O O . HIS B 1 147 ? -2.629 18.234 9.266 1 95.19 147 HIS B O 1
ATOM 3970 N N . ARG B 1 148 ? -3.068 16.484 7.949 1 95.62 148 ARG B N 1
ATOM 3971 C CA . ARG B 1 148 ? -2.438 17.156 6.824 1 95.62 148 ARG B CA 1
ATOM 3972 C C . ARG B 1 148 ? -3.352 18.234 6.254 1 95.62 148 ARG B C 1
ATOM 3974 O O . ARG B 1 148 ? -2.879 19.281 5.789 1 95.62 148 ARG B O 1
ATOM 3981 N N . GLU B 1 149 ? -4.602 17.984 6.312 1 96.06 149 GLU B N 1
ATOM 3982 C CA . GLU B 1 149 ? -5.57 19 5.918 1 96.06 149 GLU B CA 1
ATOM 3983 C C . GLU B 1 149 ? -5.523 20.203 6.852 1 96.06 149 GLU B C 1
ATOM 3985 O O . GLU B 1 149 ? -5.465 21.359 6.398 1 96.06 149 GLU B O 1
ATOM 3990 N N . ARG B 1 150 ? -5.531 19.938 8.102 1 95.81 150 ARG B N 1
ATOM 3991 C CA . ARG B 1 150 ? -5.457 21 9.102 1 95.81 150 ARG B CA 1
ATOM 3992 C C . ARG B 1 150 ? -4.141 21.766 9 1 95.81 150 ARG B C 1
ATOM 3994 O O . ARG B 1 150 ? -4.117 22.984 9.117 1 95.81 150 ARG B O 1
ATOM 4001 N N . SER B 1 151 ? -3.121 20.969 8.742 1 96.12 151 SER B N 1
ATOM 4002 C CA . SER B 1 151 ? -1.805 21.578 8.57 1 96.12 151 SER B CA 1
ATOM 4003 C C . SER B 1 151 ? -1.808 22.609 7.445 1 96.12 151 SER B C 1
ATOM 4005 O O . SER B 1 151 ? -1.253 23.703 7.59 1 96.12 151 SER B O 1
ATOM 4007 N N . LEU B 1 152 ? -2.393 22.25 6.414 1 96.25 152 LEU B N 1
ATOM 4008 C CA . LEU B 1 152 ? -2.449 23.141 5.262 1 96.25 152 LEU B CA 1
ATOM 4009 C C . LEU B 1 152 ? -3.223 24.406 5.598 1 96.25 152 LEU B C 1
ATOM 4011 O O . LEU B 1 152 ? -2.795 25.516 5.25 1 96.25 152 LEU B O 1
ATOM 4015 N N . LEU B 1 153 ? -4.309 24.297 6.312 1 94.12 153 LEU B N 1
ATOM 4016 C CA . LEU B 1 153 ? -5.172 25.422 6.652 1 94.12 153 LEU B CA 1
ATOM 4017 C C . LEU B 1 153 ? -4.469 26.391 7.605 1 94.12 153 LEU B C 1
ATOM 4019 O O . LEU B 1 153 ? -4.613 27.609 7.492 1 94.12 153 LEU B O 1
ATOM 4023 N N . ILE B 1 154 ? -3.666 25.844 8.453 1 95.19 154 ILE B N 1
ATOM 4024 C CA . ILE B 1 154 ? -3.059 26.656 9.5 1 95.19 154 ILE B CA 1
ATOM 4025 C C . ILE B 1 154 ? -1.719 27.203 9.016 1 95.19 154 ILE B C 1
ATOM 4027 O O . ILE B 1 154 ? -1.441 28.406 9.164 1 95.19 154 ILE B O 1
ATOM 4031 N N . PHE B 1 155 ? -0.908 26.328 8.406 1 94.62 155 PHE B N 1
ATOM 4032 C CA . PHE B 1 155 ? 0.496 26.656 8.203 1 94.62 155 PHE B CA 1
ATOM 4033 C C . PHE B 1 155 ? 0.782 26.906 6.727 1 94.62 155 PHE B C 1
ATOM 4035 O O . PHE B 1 155 ? 1.87 27.375 6.371 1 94.62 155 PHE B O 1
ATOM 4042 N N . GLY B 1 156 ? -0.164 26.578 5.898 1 92.88 156 GLY B N 1
ATOM 4043 C CA . GLY B 1 156 ? 0.124 26.641 4.477 1 92.88 156 GLY B CA 1
ATOM 4044 C C . GLY B 1 156 ? 1.101 25.578 4.016 1 92.88 156 GLY B C 1
ATOM 4045 O O . GLY B 1 156 ? 1.809 25.766 3.023 1 92.88 156 GLY B O 1
ATOM 4046 N N . ASP B 1 157 ? 1.188 24.609 4.785 1 93.69 157 ASP B N 1
ATOM 4047 C CA . ASP B 1 157 ? 2.051 23.453 4.562 1 93.69 157 ASP B CA 1
ATOM 4048 C C . ASP B 1 157 ? 1.405 22.172 5.094 1 93.69 157 ASP B C 1
ATOM 4050 O O . ASP B 1 157 ? 1.279 21.984 6.305 1 93.69 157 ASP B O 1
ATOM 4054 N N . GLU B 1 158 ? 1.099 21.328 4.184 1 94.81 158 GLU B N 1
ATOM 4055 C CA . GLU B 1 158 ? 0.349 20.141 4.574 1 94.81 158 GLU B CA 1
ATOM 4056 C C . GLU B 1 158 ? 1.21 19.188 5.406 1 94.81 158 GLU B C 1
ATOM 4058 O O . GLU B 1 158 ? 0.691 18.297 6.066 1 94.81 158 GLU B O 1
ATOM 4063 N N . LYS B 1 159 ? 2.533 19.406 5.48 1 91.38 159 LYS B N 1
ATOM 4064 C CA . LYS B 1 159 ? 3.418 18.484 6.191 1 91.38 159 LYS B CA 1
ATOM 4065 C C . LYS B 1 159 ? 3.865 19.078 7.527 1 91.38 159 LYS B C 1
ATOM 4067 O O . LYS B 1 159 ? 4.625 18.453 8.266 1 91.38 159 LYS B O 1
ATOM 4072 N N . ALA B 1 160 ? 3.357 20.219 7.914 1 92.44 160 ALA B N 1
ATOM 4073 C CA . ALA B 1 160 ? 3.854 20.969 9.07 1 92.44 160 ALA B CA 1
ATOM 4074 C C . ALA B 1 160 ? 3.643 20.188 10.359 1 92.44 160 ALA B C 1
ATOM 4076 O O . ALA B 1 160 ? 4.469 20.266 11.273 1 92.44 160 ALA B O 1
ATOM 4077 N N . LEU B 1 161 ? 2.582 19.422 10.445 1 92.94 161 LEU B N 1
ATOM 4078 C CA . LEU B 1 161 ? 2.248 18.734 11.688 1 92.94 161 LEU B CA 1
ATOM 4079 C C . LEU B 1 161 ? 2.697 17.281 11.648 1 92.94 161 LEU B C 1
ATOM 4081 O O . LEU B 1 161 ? 2.441 16.516 12.586 1 92.94 161 LEU B O 1
ATOM 4085 N N . ASP B 1 162 ? 3.344 16.875 10.602 1 89.75 162 ASP B N 1
ATOM 4086 C CA . ASP B 1 162 ? 3.787 15.484 10.477 1 89.75 162 ASP B CA 1
ATOM 4087 C C . ASP B 1 162 ? 4.73 15.102 11.617 1 89.75 162 ASP B C 1
ATOM 4089 O O . ASP B 1 162 ? 4.711 13.969 12.094 1 89.75 162 ASP B O 1
ATOM 4093 N N . SER B 1 163 ? 5.52 16.078 12.055 1 85.44 163 SER B N 1
ATOM 4094 C CA . SER B 1 163 ? 6.566 15.797 13.023 1 85.44 163 SER B CA 1
ATOM 4095 C C . SER B 1 163 ? 6.086 16.062 14.445 1 85.44 163 SER B C 1
ATOM 4097 O O . SER B 1 163 ? 6.852 15.93 15.406 1 85.44 163 SER B O 1
ATOM 4099 N N . LEU B 1 164 ? 4.852 16.516 14.594 1 89.94 164 LEU B N 1
ATOM 4100 C CA . LEU B 1 164 ? 4.312 16.75 15.93 1 89.94 164 LEU B CA 1
ATOM 4101 C C . LEU B 1 164 ? 4.184 15.438 16.703 1 89.94 164 LEU B C 1
ATOM 4103 O O . LEU B 1 164 ? 3.484 14.523 16.266 1 89.94 164 LEU B O 1
ATOM 4107 N N . PRO B 1 165 ? 4.906 15.359 17.812 1 86.25 165 PRO B N 1
ATOM 4108 C CA . PRO B 1 165 ? 4.762 14.156 18.641 1 86.25 165 PRO B CA 1
ATOM 4109 C C . PRO B 1 165 ? 3.354 14 19.219 1 86.25 165 PRO B C 1
ATOM 4111 O O . PRO B 1 165 ? 2.633 14.992 19.359 1 86.25 165 PRO B O 1
ATOM 4114 N N . PRO B 1 166 ? 2.965 12.797 19.578 1 81.38 166 PRO B N 1
ATOM 4115 C CA . PRO B 1 166 ? 1.62 12.555 20.109 1 81.38 166 PRO B CA 1
ATOM 4116 C C . PRO B 1 166 ? 1.328 13.352 21.375 1 81.38 166 PRO B C 1
ATOM 4118 O O . PRO B 1 166 ? 0.202 13.812 21.578 1 81.38 166 PRO B O 1
ATOM 4121 N N . ASP B 1 167 ? 2.352 13.609 22.188 1 83.88 167 ASP B N 1
ATOM 4122 C CA . ASP B 1 167 ? 2.156 14.32 23.438 1 83.88 167 ASP B CA 1
ATOM 4123 C C . ASP B 1 167 ? 2.479 15.805 23.297 1 83.88 167 ASP B C 1
ATOM 4125 O O . ASP B 1 167 ? 2.459 16.547 24.281 1 83.88 167 ASP B O 1
ATOM 4129 N N . GLY B 1 168 ? 2.738 16.219 22.078 1 85.81 168 GLY B N 1
ATOM 4130 C CA . GLY B 1 168 ? 3.049 17.609 21.828 1 85.81 168 GLY B CA 1
ATOM 4131 C C . GLY B 1 168 ? 4.531 17.922 21.922 1 85.81 168 GLY B C 1
ATOM 4132 O O . GLY B 1 168 ? 5.34 17.031 22.188 1 85.81 168 GLY B O 1
ATOM 4133 N N . TRP B 1 169 ? 4.855 19.188 21.641 1 88.94 169 TRP B N 1
ATOM 4134 C CA . TRP B 1 169 ? 6.23 19.672 21.75 1 88.94 169 TRP B CA 1
ATOM 4135 C C . TRP B 1 169 ? 6.613 19.891 23.203 1 88.94 169 TRP B C 1
ATOM 4137 O O . TRP B 1 169 ? 5.746 20.109 24.062 1 88.94 169 TRP B O 1
ATOM 4147 N N . LYS B 1 170 ? 7.926 19.812 23.391 1 87.12 170 LYS B N 1
ATOM 4148 C CA . LYS B 1 170 ? 8.414 20.109 24.734 1 87.12 170 LYS B CA 1
ATOM 4149 C C . LYS B 1 170 ? 7.992 21.516 25.188 1 87.12 170 LYS B C 1
ATOM 4151 O O . LYS B 1 170 ? 8.109 22.469 24.422 1 87.12 170 LYS B O 1
ATOM 4156 N N . HIS B 1 171 ? 7.324 21.672 26.375 1 90.5 171 HIS B N 1
ATOM 4157 C CA . HIS B 1 171 ? 6.906 22.906 27.016 1 90.5 171 HIS B CA 1
ATOM 4158 C C . HIS B 1 171 ? 5.691 23.516 26.312 1 90.5 171 HIS B C 1
ATOM 4160 O O . HIS B 1 171 ? 5.426 24.719 26.438 1 90.5 171 HIS B O 1
ATOM 4166 N N . VAL B 1 172 ? 5.105 22.781 25.453 1 92.75 172 VAL B N 1
ATOM 4167 C CA . VAL B 1 172 ? 3.873 23.219 24.812 1 92.75 172 VAL B CA 1
ATOM 4168 C C . VAL B 1 172 ? 2.793 22.141 24.969 1 92.75 172 VAL B C 1
ATOM 4170 O O . VAL B 1 172 ? 2.914 21.047 24.438 1 92.75 172 VAL B O 1
ATOM 4173 N N . ALA B 1 173 ? 1.803 22.406 25.734 1 91.31 173 ALA B N 1
ATOM 4174 C CA . ALA B 1 173 ? 0.677 21.5 25.922 1 91.31 173 ALA B CA 1
ATOM 4175 C C . ALA B 1 173 ? -0.308 21.578 24.766 1 91.31 173 ALA B C 1
ATOM 4177 O O . ALA B 1 173 ? -1.386 22.172 24.906 1 91.31 173 ALA B O 1
ATOM 4178 N N . LEU B 1 174 ? 0.096 21.094 23.641 1 93.44 174 LEU B N 1
ATOM 4179 C CA . LEU B 1 174 ? -0.693 21.172 22.422 1 93.44 174 LEU B CA 1
ATOM 4180 C C . LEU B 1 174 ? -0.676 19.859 21.656 1 93.44 174 LEU B C 1
ATOM 4182 O O . LEU B 1 174 ? 0.393 19.328 21.359 1 93.44 174 LEU B O 1
ATOM 4186 N N . THR B 1 175 ? -1.856 19.281 21.438 1 94 175 THR B N 1
ATOM 4187 C CA . THR B 1 175 ? -1.996 18.047 20.672 1 94 175 THR B CA 1
ATOM 4188 C C . THR B 1 175 ? -2.783 18.297 19.375 1 94 175 THR B C 1
ATOM 4190 O O . THR B 1 175 ? -3.342 19.375 19.188 1 94 175 THR B O 1
ATOM 4193 N N . LEU B 1 176 ? -2.824 17.297 18.547 1 95.12 176 LEU B N 1
ATOM 4194 C CA . LEU B 1 176 ? -3.627 17.391 17.344 1 95.12 176 LEU B CA 1
ATOM 4195 C C . LEU B 1 176 ? -5.098 17.609 17.672 1 95.12 176 LEU B C 1
ATOM 4197 O O . LEU B 1 176 ? -5.773 18.422 17.031 1 95.12 176 LEU B O 1
ATOM 4201 N N . ALA B 1 177 ? -5.512 16.938 18.672 1 93.94 177 ALA B N 1
ATOM 4202 C CA . ALA B 1 177 ? -6.91 17.031 19.078 1 93.94 177 ALA B CA 1
ATOM 4203 C C . ALA B 1 177 ? -7.27 18.453 19.5 1 93.94 177 ALA B C 1
ATOM 4205 O O . ALA B 1 177 ? -8.375 18.938 19.203 1 93.94 177 ALA B O 1
ATOM 4206 N N . ASP B 1 178 ? -6.34 19.141 20.078 1 95.19 178 ASP B N 1
ATOM 4207 C CA . ASP B 1 178 ? -6.57 20.516 20.5 1 95.19 178 ASP B CA 1
ATOM 4208 C C . ASP B 1 178 ? -6.824 21.422 19.297 1 95.19 178 ASP B C 1
ATOM 4210 O O . ASP B 1 178 ? -7.488 22.453 19.422 1 95.19 178 ASP B O 1
ATOM 4214 N N . MET B 1 179 ? -6.355 21.016 18.188 1 95.69 179 MET B N 1
ATOM 4215 C CA . MET B 1 179 ? -6.48 21.844 16.984 1 95.69 179 MET B CA 1
ATOM 4216 C C . MET B 1 179 ? -7.562 21.297 16.062 1 95.69 179 MET B C 1
ATOM 4218 O O . MET B 1 179 ? -7.594 21.625 14.867 1 95.69 179 MET B O 1
ATOM 4222 N N . GLY B 1 180 ? -8.312 20.406 16.547 1 93.94 180 GLY B N 1
ATOM 4223 C CA . GLY B 1 180 ? -9.352 19.828 15.711 1 93.94 180 GLY B CA 1
ATOM 4224 C C . GLY B 1 180 ? -8.805 18.953 14.602 1 93.94 180 GLY B C 1
ATOM 4225 O O . GLY B 1 180 ? -9.352 18.922 13.5 1 93.94 180 GLY B O 1
ATOM 4226 N N . ALA B 1 181 ? -7.703 18.328 14.875 1 94.94 181 ALA B N 1
ATOM 4227 C CA . ALA B 1 181 ? -7.047 17.484 13.891 1 94.94 181 ALA B CA 1
ATOM 4228 C C . ALA B 1 181 ? -6.816 16.078 14.453 1 94.94 181 ALA B C 1
ATOM 4230 O O . ALA B 1 181 ? -6.809 15.883 15.664 1 94.94 181 ALA B O 1
ATOM 4231 N N . PHE B 1 182 ? -6.762 15.156 13.609 1 91.56 182 PHE B N 1
ATOM 4232 C CA . PHE B 1 182 ? -6.441 13.797 14.008 1 91.56 182 PHE B CA 1
ATOM 4233 C C . PHE B 1 182 ? -5.598 13.102 12.938 1 91.56 182 PHE B C 1
ATOM 4235 O O . PHE B 1 182 ? -5.57 13.539 11.781 1 91.56 182 PHE B O 1
ATOM 4242 N N . ARG B 1 183 ? -4.852 12.18 13.383 1 89.56 183 ARG B N 1
ATOM 4243 C CA . ARG B 1 183 ? -4.039 11.367 12.484 1 89.56 183 ARG B CA 1
ATOM 4244 C C . ARG B 1 183 ? -4.715 10.031 12.188 1 89.56 183 ARG B C 1
ATOM 4246 O O . ARG B 1 183 ? -5.199 9.359 13.094 1 89.56 183 ARG B O 1
ATOM 4253 N N . ARG B 1 184 ? -4.844 9.797 10.922 1 87.44 184 ARG B N 1
ATOM 4254 C CA . ARG B 1 184 ? -5.379 8.508 10.5 1 87.44 184 ARG B CA 1
ATOM 4255 C C . ARG B 1 184 ? -4.41 7.789 9.57 1 87.44 184 ARG B C 1
ATOM 4257 O O . ARG B 1 184 ? -3.898 8.391 8.617 1 87.44 184 ARG B O 1
ATOM 4264 N N . ALA B 1 185 ? -4.148 6.508 9.984 1 89.38 185 ALA B N 1
ATOM 4265 C CA . ALA B 1 185 ? -3.281 5.703 9.125 1 89.38 185 ALA B CA 1
ATOM 4266 C C . ALA B 1 185 ? -3.939 5.441 7.773 1 89.38 185 ALA B C 1
ATOM 4268 O O . ALA B 1 185 ? -5.164 5.367 7.676 1 89.38 185 ALA B O 1
ATOM 4269 N N . PRO B 1 186 ? -3.088 5.355 6.742 1 91.5 186 PRO B N 1
ATOM 4270 C CA . PRO B 1 186 ? -3.654 5.027 5.43 1 91.5 186 PRO B CA 1
ATOM 4271 C C . PRO B 1 186 ? -4.492 3.754 5.453 1 91.5 186 PRO B C 1
ATOM 4273 O O . PRO B 1 186 ? -4.242 2.859 6.262 1 91.5 186 PRO B O 1
ATOM 4276 N N . PRO B 1 187 ? -5.465 3.711 4.609 1 92.88 187 PRO B N 1
ATOM 4277 C CA . PRO B 1 187 ? -6.34 2.535 4.602 1 92.88 187 PRO B CA 1
ATOM 4278 C C . PRO B 1 187 ? -5.641 1.281 4.086 1 92.88 187 PRO B C 1
ATOM 4280 O O . PRO B 1 187 ? -4.754 1.371 3.236 1 92.88 187 PRO B O 1
ATOM 4283 N N . LEU B 1 188 ? -6.098 0.117 4.605 1 93.38 188 LEU B N 1
ATOM 4284 C CA . LEU B 1 188 ? -5.652 -1.194 4.145 1 93.38 188 LEU B CA 1
ATOM 4285 C C . LEU B 1 188 ? -6.742 -1.881 3.326 1 93.38 188 LEU B C 1
ATOM 4287 O O . LEU B 1 188 ? -7.93 -1.732 3.619 1 93.38 188 LEU B O 1
ATOM 4291 N N . PRO B 1 189 ? -6.277 -2.621 2.318 1 94.19 189 PRO B N 1
ATOM 4292 C CA . PRO B 1 189 ? -7.281 -3.461 1.664 1 94.19 189 PRO B CA 1
ATOM 4293 C C . PRO B 1 189 ? -7.801 -4.574 2.57 1 94.19 189 PRO B C 1
ATOM 4295 O O . PRO B 1 189 ? -7.02 -5.207 3.287 1 94.19 189 PRO B O 1
ATOM 4298 N N . TYR B 1 190 ? -9.078 -4.746 2.602 1 95.75 190 TYR B N 1
ATOM 4299 C CA . TYR B 1 190 ? -9.672 -5.82 3.389 1 95.75 190 TYR B CA 1
ATOM 4300 C C . TYR B 1 190 ? -11.047 -6.203 2.846 1 95.75 190 TYR B C 1
ATOM 4302 O O . TYR B 1 190 ? -11.633 -5.461 2.053 1 95.75 190 TYR B O 1
ATOM 4310 N N . GLU B 1 191 ? -11.484 -7.41 3.16 1 95.44 191 GLU B N 1
ATOM 4311 C CA . GLU B 1 191 ? -12.859 -7.863 2.934 1 95.44 191 GLU B CA 1
ATOM 4312 C C . GLU B 1 191 ? -13.539 -8.234 4.246 1 95.44 191 GLU B C 1
ATOM 4314 O O . GLU B 1 191 ? -12.969 -8.953 5.07 1 95.44 191 GLU B O 1
ATOM 4319 N N . SER B 1 192 ? -14.734 -7.656 4.422 1 95.12 192 SER B N 1
ATOM 4320 C CA . SER B 1 192 ? -15.469 -7.883 5.66 1 95.12 192 SER B CA 1
ATOM 4321 C C . SER B 1 192 ? -16.578 -8.914 5.465 1 95.12 192 SER B C 1
ATOM 4323 O O . SER B 1 192 ? -17.25 -8.922 4.434 1 95.12 192 SER B O 1
ATOM 4325 N N . SER B 1 193 ? -16.75 -9.828 6.426 1 94.12 193 SER B N 1
ATOM 4326 C CA . SER B 1 193 ? -17.875 -10.758 6.441 1 94.12 193 SER B CA 1
ATOM 4327 C C . SER B 1 193 ? -19.047 -10.211 7.25 1 94.12 193 SER B C 1
ATOM 4329 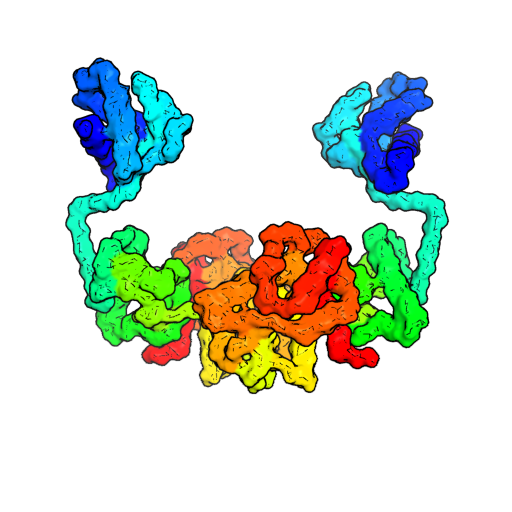O O . SER B 1 193 ? -20.125 -10.805 7.273 1 94.12 193 SER B O 1
ATOM 4331 N N . CYS B 1 194 ? -18.844 -9.125 7.945 1 88.44 194 CYS B N 1
ATOM 4332 C CA . CYS B 1 194 ? -19.828 -8.469 8.805 1 88.44 194 CYS B CA 1
ATOM 4333 C C . CYS B 1 194 ? -20.125 -9.312 10.031 1 88.44 194 CYS B C 1
ATOM 4335 O O . CYS B 1 194 ? -21.125 -9.07 10.734 1 88.44 194 CYS B O 1
ATOM 4337 N N . CYS B 1 195 ? -19.359 -10.438 10.242 1 91.5 195 CYS B N 1
ATOM 4338 C CA . CYS B 1 195 ? -19.453 -11.219 11.469 1 91.5 195 CYS B CA 1
ATOM 4339 C C . CYS B 1 195 ? -18.422 -10.742 12.492 1 91.5 195 CYS B C 1
ATOM 4341 O O . CYS B 1 195 ? -17.375 -11.367 12.648 1 91.5 195 CYS B O 1
ATOM 4343 N N . HIS B 1 196 ? -18.797 -9.812 13.281 1 87.38 196 HIS B N 1
ATOM 4344 C CA . HIS B 1 196 ? -17.875 -9.055 14.117 1 87.38 196 HIS B CA 1
ATOM 4345 C C . HIS B 1 196 ? -17.391 -9.883 15.297 1 87.38 196 HIS B C 1
ATOM 4347 O O . HIS B 1 196 ? -16.391 -9.539 15.938 1 87.38 196 HIS B O 1
ATOM 4353 N N . ASP B 1 197 ? -18.016 -10.945 15.578 1 93.19 197 ASP B N 1
ATOM 4354 C CA . ASP B 1 197 ? -17.641 -11.766 16.734 1 93.19 197 ASP B CA 1
ATOM 4355 C C . ASP B 1 197 ? -16.484 -12.703 16.391 1 93.19 197 ASP B C 1
ATOM 4357 O O . ASP B 1 197 ? -15.891 -13.312 17.266 1 93.19 197 ASP B O 1
ATOM 4361 N N . LEU B 1 198 ? -16.172 -12.773 15.141 1 95.94 198 LEU B N 1
ATOM 4362 C CA . LEU B 1 198 ? -15.062 -13.602 14.68 1 95.94 198 LEU B CA 1
ATOM 4363 C C . LEU B 1 198 ? -13.766 -12.797 14.617 1 95.94 198 LEU B C 1
ATOM 4365 O O . LEU B 1 198 ? -13.797 -11.57 14.562 1 95.94 198 LEU B O 1
ATOM 4369 N N . PRO B 1 199 ? -12.641 -13.469 14.656 1 97.19 199 PRO B N 1
ATOM 4370 C CA . PRO B 1 199 ? -11.375 -12.742 14.547 1 97.19 199 PRO B CA 1
ATOM 4371 C C . PRO B 1 199 ? -11.109 -12.211 13.141 1 97.19 199 PRO B C 1
ATOM 4373 O O . PRO B 1 199 ? -11.695 -12.703 12.172 1 97.19 199 PRO B O 1
ATOM 4376 N N . ALA B 1 200 ? -10.281 -11.164 13.094 1 97.75 200 ALA B N 1
ATOM 4377 C CA . ALA B 1 200 ? -9.719 -10.734 11.812 1 97.75 200 ALA B CA 1
ATOM 4378 C C . ALA B 1 200 ? -8.445 -11.5 11.484 1 97.75 200 ALA B C 1
ATOM 4380 O O . ALA B 1 200 ? -7.801 -12.055 12.383 1 97.75 200 ALA B O 1
ATOM 4381 N N . ILE B 1 201 ? -8.102 -11.57 10.211 1 98.25 201 ILE B N 1
ATOM 4382 C CA . ILE B 1 201 ? -6.844 -12.195 9.805 1 98.25 201 ILE B CA 1
ATOM 4383 C C . ILE B 1 201 ? -6.094 -11.273 8.852 1 98.25 201 ILE B C 1
ATOM 4385 O O . ILE B 1 201 ? -6.703 -10.625 7.996 1 98.25 201 ILE B O 1
ATOM 4389 N N . ILE B 1 202 ? -4.77 -11.164 9.047 1 97.75 202 ILE B N 1
ATOM 4390 C CA . ILE B 1 202 ? -3.918 -10.398 8.141 1 97.75 202 ILE B CA 1
ATOM 4391 C C . ILE B 1 202 ? -2.916 -11.336 7.465 1 97.75 202 ILE B C 1
ATOM 4393 O O . ILE B 1 202 ? -2.328 -12.203 8.117 1 97.75 202 ILE B O 1
ATOM 4397 N N . VAL B 1 203 ? -2.777 -11.188 6.141 1 96.94 203 VAL B N 1
ATOM 4398 C CA . VAL B 1 203 ? -1.863 -12.016 5.359 1 96.94 203 VAL B CA 1
ATOM 4399 C C . VAL B 1 203 ? -0.946 -11.125 4.523 1 96.94 203 VAL B C 1
ATOM 4401 O O . VAL B 1 203 ? -1.268 -9.961 4.266 1 96.94 203 VAL B O 1
ATOM 4404 N N . GLU B 1 204 ? 0.188 -11.711 4.043 1 93.5 204 GLU B N 1
ATOM 4405 C CA . GLU B 1 204 ? 1.2 -10.945 3.314 1 93.5 204 GLU B CA 1
ATOM 4406 C C . GLU B 1 204 ? 1 -11.062 1.807 1 93.5 204 GLU B C 1
ATOM 4408 O O . GLU B 1 204 ? 1.077 -10.062 1.086 1 93.5 204 GLU B O 1
ATOM 4413 N N . ASN B 1 205 ? 0.723 -12.227 1.363 1 93.12 205 ASN B N 1
ATOM 4414 C CA . ASN B 1 205 ? 0.68 -12.523 -0.063 1 93.12 205 ASN B CA 1
ATOM 4415 C C . ASN B 1 205 ? -0.708 -12.281 -0.646 1 93.12 205 ASN B C 1
ATOM 4417 O O . ASN B 1 205 ? -1.713 -12.695 -0.066 1 93.12 205 ASN B O 1
ATOM 4421 N N . SER B 1 206 ? -0.749 -11.68 -1.815 1 94 206 SER B N 1
ATOM 4422 C CA . SER B 1 206 ? -2.02 -11.281 -2.41 1 94 206 SER B CA 1
ATOM 4423 C C . SER B 1 206 ? -2.809 -12.492 -2.895 1 94 206 SER B C 1
ATOM 4425 O O . SER B 1 206 ? -4.035 -12.523 -2.791 1 94 206 SER B O 1
ATOM 4427 N N . ASP B 1 207 ? -2.129 -13.555 -3.461 1 95 207 ASP B N 1
ATOM 4428 C CA . ASP B 1 207 ? -2.848 -14.75 -3.877 1 95 207 ASP B CA 1
ATOM 4429 C C . ASP B 1 207 ? -3.57 -15.398 -2.697 1 95 207 ASP B C 1
ATOM 4431 O O . ASP B 1 207 ? -4.719 -15.828 -2.824 1 95 207 ASP B O 1
ATOM 4435 N N . VAL B 1 208 ? -2.863 -15.398 -1.629 1 96.19 208 VAL B N 1
ATOM 4436 C CA . VAL B 1 208 ? -3.432 -16.016 -0.429 1 96.19 208 VAL B CA 1
ATOM 4437 C C . VAL B 1 208 ? -4.574 -15.141 0.096 1 96.19 208 VAL B C 1
ATOM 4439 O O . VAL B 1 208 ? -5.602 -15.664 0.539 1 96.19 208 VAL B O 1
ATOM 4442 N N . TYR B 1 209 ? -4.449 -13.859 0.049 1 96.62 209 TYR B N 1
ATOM 4443 C CA . TYR B 1 209 ? -5.523 -12.945 0.429 1 96.62 209 TYR B CA 1
ATOM 4444 C C . TYR B 1 209 ? -6.805 -13.266 -0.334 1 96.62 209 TYR B C 1
ATOM 4446 O O . TYR B 1 209 ? -7.867 -13.43 0.268 1 96.62 209 TYR B O 1
ATOM 4454 N N . TYR B 1 210 ? -6.672 -13.422 -1.634 1 94.94 210 TYR B N 1
ATOM 4455 C CA . TYR B 1 210 ? -7.848 -13.688 -2.461 1 94.94 210 TYR B CA 1
ATOM 4456 C C . TYR B 1 210 ? -8.43 -15.062 -2.156 1 94.94 210 TYR B C 1
ATOM 4458 O O . TYR B 1 210 ? -9.648 -15.234 -2.143 1 94.94 210 TYR B O 1
ATOM 4466 N N . ARG B 1 211 ? -7.578 -15.953 -1.919 1 94.69 211 ARG B N 1
ATOM 4467 C CA . ARG B 1 211 ? -8.039 -17.297 -1.575 1 94.69 211 ARG B CA 1
ATOM 4468 C C . ARG B 1 211 ? -8.828 -17.281 -0.271 1 94.69 211 ARG B C 1
ATOM 4470 O O . ARG B 1 211 ? -9.914 -17.875 -0.19 1 94.69 211 ARG B O 1
ATOM 4477 N N . LEU B 1 212 ? -8.273 -16.594 0.712 1 97 212 LEU B N 1
ATOM 4478 C CA . LEU B 1 212 ? -8.945 -16.547 2.006 1 97 212 LEU B CA 1
ATOM 4479 C C . LEU B 1 212 ? -10.273 -15.797 1.901 1 97 212 LEU B C 1
ATOM 4481 O O . LEU B 1 212 ? -11.242 -16.141 2.582 1 97 212 LEU B O 1
ATOM 4485 N N . CYS B 1 213 ? -10.32 -14.773 1.06 1 96 213 CYS B N 1
ATOM 4486 C CA . CYS B 1 213 ? -11.586 -14.102 0.819 1 96 213 CYS B CA 1
ATOM 4487 C C . CYS B 1 213 ? -12.625 -15.062 0.251 1 96 213 CYS B C 1
ATOM 4489 O O . CYS B 1 213 ? -13.766 -15.102 0.713 1 96 213 CYS B O 1
ATOM 4491 N N . GLN B 1 214 ? -12.18 -15.875 -0.684 1 93.62 214 GLN B N 1
ATOM 4492 C CA . GLN B 1 214 ? -13.07 -16.844 -1.312 1 93.62 214 GLN B CA 1
ATOM 4493 C C . GLN B 1 214 ? -13.555 -17.875 -0.304 1 93.62 214 GLN B C 1
ATOM 4495 O O . GLN B 1 214 ? -14.75 -18.172 -0.23 1 93.62 214 GLN B O 1
ATOM 4500 N N . LEU B 1 215 ? -12.648 -18.391 0.417 1 95 215 LEU B N 1
ATOM 4501 C CA . LEU B 1 215 ? -12.992 -19.391 1.427 1 95 215 LEU B CA 1
ATOM 4502 C C . LEU B 1 215 ? -13.961 -18.812 2.453 1 95 215 LEU B C 1
ATOM 4504 O O . LEU B 1 215 ? -14.914 -19.484 2.861 1 95 215 LEU B O 1
ATOM 4508 N N . ASN B 1 216 ? -13.703 -17.547 2.836 1 96.62 216 ASN B N 1
ATOM 4509 C CA . ASN B 1 216 ? -14.5 -16.891 3.877 1 96.62 216 ASN B CA 1
ATOM 4510 C C . ASN B 1 216 ? -15.914 -16.594 3.402 1 96.62 216 ASN B C 1
ATOM 4512 O O . ASN B 1 216 ? -16.844 -16.5 4.215 1 96.62 216 ASN B O 1
ATOM 4516 N N . ARG B 1 217 ? -16.141 -16.516 2.096 1 94.06 217 ARG B N 1
ATOM 4517 C CA . ARG B 1 217 ? -17.469 -16.297 1.524 1 94.06 217 ARG B CA 1
ATOM 4518 C C . ARG B 1 217 ? -18.297 -17.578 1.581 1 94.06 217 ARG B C 1
ATOM 4520 O O . ARG B 1 217 ? -19.531 -17.531 1.705 1 94.06 217 ARG B O 1
ATOM 4527 N N . VAL B 1 218 ? -17.625 -18.734 1.454 1 93.25 218 VAL B N 1
ATOM 4528 C CA . VAL B 1 218 ? -18.281 -20.031 1.484 1 93.25 218 VAL B CA 1
ATOM 4529 C C . VAL B 1 218 ? -18.531 -20.453 2.932 1 93.25 218 VAL B C 1
ATOM 4531 O O . VAL B 1 218 ? -19.656 -20.812 3.297 1 93.25 218 VAL B O 1
ATOM 4534 N N . GLN B 1 219 ? -17.531 -20.391 3.646 1 94.06 219 GLN B N 1
ATOM 4535 C CA . GLN B 1 219 ? -17.578 -20.672 5.078 1 94.06 219 GLN B CA 1
ATOM 4536 C C . GLN B 1 219 ? -16.844 -19.594 5.871 1 94.06 219 GLN B C 1
ATOM 4538 O O . GLN B 1 219 ? -15.609 -19.578 5.914 1 94.06 219 GLN B O 1
ATOM 4543 N N . THR B 1 220 ? -17.641 -18.766 6.578 1 95.94 220 THR B N 1
ATOM 4544 C CA . THR B 1 220 ? -17.078 -17.609 7.266 1 95.94 220 THR B CA 1
ATOM 4545 C C . THR B 1 220 ? -16.266 -18.047 8.477 1 95.94 220 THR B C 1
ATOM 4547 O O . THR B 1 220 ? -16.781 -18.703 9.383 1 95.94 220 THR B O 1
ATOM 4550 N N . ARG B 1 221 ? -15.055 -17.734 8.438 1 96 221 ARG B N 1
ATOM 4551 C CA . ARG B 1 221 ? -14.141 -18.078 9.523 1 96 221 ARG B CA 1
ATOM 4552 C C . ARG B 1 221 ? -13.562 -16.828 10.164 1 96 221 ARG B C 1
ATOM 4554 O O . ARG B 1 221 ? -13.172 -16.844 11.336 1 96 221 ARG B O 1
ATOM 4561 N N . TRP B 1 222 ? -13.523 -15.75 9.43 1 98.06 222 TRP B N 1
ATOM 4562 C CA . TRP B 1 222 ? -12.922 -14.5 9.883 1 98.06 222 TRP B CA 1
ATOM 4563 C C . TRP B 1 222 ? -13.875 -13.328 9.68 1 98.06 222 TRP B C 1
ATOM 4565 O O . TRP B 1 222 ? -14.664 -13.32 8.727 1 98.06 222 TRP B O 1
ATOM 4575 N N . SER B 1 223 ? -13.812 -12.352 10.578 1 97.62 223 SER B N 1
ATOM 4576 C CA . SER B 1 223 ? -14.609 -11.133 10.445 1 97.62 223 SER B CA 1
ATOM 4577 C C . SER B 1 223 ? -14.078 -10.25 9.328 1 97.62 223 SER B C 1
ATOM 4579 O O . SER B 1 223 ? -14.852 -9.609 8.609 1 97.62 223 SER B O 1
ATOM 4581 N N . LEU B 1 224 ? -12.719 -10.203 9.258 1 97.5 224 LEU B N 1
ATOM 4582 C CA . LEU B 1 224 ? -12 -9.438 8.242 1 97.5 224 LEU B CA 1
ATOM 4583 C C . LEU B 1 224 ? -10.844 -10.25 7.664 1 97.5 224 LEU B C 1
ATOM 4585 O O . LEU B 1 224 ? -10.141 -10.945 8.398 1 97.5 224 LEU B O 1
ATOM 4589 N N . VAL B 1 225 ? -10.742 -10.219 6.363 1 98.06 225 VAL B N 1
ATOM 4590 C CA . VAL B 1 225 ? -9.516 -10.664 5.707 1 98.06 225 VAL B CA 1
ATOM 4591 C C . VAL B 1 225 ? -8.727 -9.445 5.215 1 98.06 225 VAL B C 1
ATOM 4593 O O . VAL B 1 225 ? -9.188 -8.719 4.332 1 98.06 225 VAL B O 1
ATOM 4596 N N . ILE B 1 226 ? -7.539 -9.219 5.824 1 97.56 226 ILE B N 1
ATOM 4597 C CA . ILE B 1 226 ? -6.766 -8.008 5.605 1 97.56 226 ILE B CA 1
ATOM 4598 C C . ILE B 1 226 ? -5.516 -8.328 4.793 1 97.56 226 ILE B C 1
ATOM 4600 O O . ILE B 1 226 ? -4.832 -9.32 5.062 1 97.56 226 ILE B O 1
ATOM 4604 N N . TYR B 1 227 ? -5.254 -7.508 3.826 1 96.5 227 TYR B N 1
ATOM 4605 C CA . TYR B 1 227 ? -4.023 -7.629 3.051 1 96.5 227 TYR B CA 1
ATOM 4606 C C . TYR B 1 227 ? -2.93 -6.734 3.619 1 96.5 227 TYR B C 1
ATOM 4608 O O . TYR B 1 227 ? -3.057 -5.508 3.611 1 96.5 227 TYR B O 1
ATOM 4616 N N . GLY B 1 228 ? -1.819 -7.328 4.004 1 92 228 GLY B N 1
ATOM 4617 C CA . GLY B 1 228 ? -0.745 -6.598 4.656 1 92 228 GLY B CA 1
ATOM 4618 C C . GLY B 1 228 ? 0.363 -6.188 3.705 1 92 228 GLY B C 1
ATOM 4619 O O . GLY B 1 228 ? 1.261 -5.43 4.078 1 92 228 GLY B O 1
ATOM 4620 N N . ALA B 1 229 ? 0.376 -6.602 2.598 1 85.31 229 ALA B N 1
ATOM 4621 C CA . ALA B 1 229 ? 1.296 -6.188 1.54 1 85.31 229 ALA B CA 1
ATOM 4622 C C . ALA B 1 229 ? 2.725 -6.621 1.854 1 85.31 229 ALA B C 1
ATOM 4624 O O . ALA B 1 229 ? 3.617 -5.785 2.006 1 85.31 229 ALA B O 1
ATOM 4625 N N . GLY B 1 230 ? 3.008 -7.75 1.906 1 78.19 230 GLY B N 1
ATOM 4626 C CA . GLY B 1 230 ? 4.344 -8.305 2.051 1 78.19 230 GLY B CA 1
ATOM 4627 C C . GLY B 1 230 ? 5 -7.945 3.371 1 78.19 230 GLY B C 1
ATOM 4628 O O . GLY B 1 230 ? 4.355 -7.977 4.422 1 78.19 230 GLY B O 1
ATOM 4629 N N . ASN B 1 231 ? 6.297 -7.629 3.285 1 73.44 231 ASN B N 1
ATOM 4630 C CA . ASN B 1 231 ? 7.102 -7.363 4.473 1 73.44 231 ASN B CA 1
ATOM 4631 C C . ASN B 1 231 ? 6.723 -6.035 5.125 1 73.44 231 ASN B C 1
ATOM 4633 O O . ASN B 1 231 ? 7.145 -5.746 6.242 1 73.44 231 ASN B O 1
ATOM 4637 N N . LYS B 1 232 ? 5.758 -5.34 4.496 1 74.88 232 LYS B N 1
ATOM 4638 C CA . LYS B 1 232 ? 5.328 -4.047 5.02 1 74.88 232 LYS B CA 1
ATOM 4639 C C . LYS B 1 232 ? 4.328 -4.219 6.16 1 74.88 232 LYS B C 1
ATOM 4641 O O . LYS B 1 232 ? 4.02 -3.266 6.875 1 74.88 232 LYS B O 1
ATOM 4646 N N . VAL B 1 233 ? 3.98 -5.461 6.367 1 79.62 233 VAL B N 1
ATOM 4647 C CA . VAL B 1 233 ? 2.939 -5.75 7.348 1 79.62 233 VAL B CA 1
ATOM 4648 C C . VAL B 1 233 ? 3.4 -5.312 8.734 1 79.62 233 VAL B C 1
ATOM 4650 O O . VAL B 1 233 ? 2.598 -4.84 9.547 1 79.62 233 VAL B O 1
ATOM 4653 N N . SER B 1 234 ? 4.699 -5.398 8.977 1 77.25 234 SER B N 1
ATOM 4654 C CA . SER B 1 234 ? 5.23 -5.074 10.297 1 77.25 234 SER B CA 1
ATOM 4655 C C . SER B 1 234 ? 5.031 -3.596 10.617 1 77.25 234 SER B C 1
ATOM 4657 O O . SER B 1 234 ? 4.957 -3.217 11.789 1 77.25 234 SER B O 1
ATOM 4659 N N . GLY B 1 235 ? 4.906 -2.754 9.578 1 76.75 235 GLY B N 1
ATOM 4660 C CA . GLY B 1 235 ? 4.715 -1.321 9.75 1 76.75 235 GLY B CA 1
ATOM 4661 C C . GLY B 1 235 ? 3.258 -0.905 9.727 1 76.75 235 GLY B C 1
ATOM 4662 O O . GLY B 1 235 ? 2.945 0.285 9.805 1 76.75 235 GLY B O 1
ATOM 4663 N N . GLN B 1 236 ? 2.418 -1.981 9.703 1 84.94 236 GLN B N 1
ATOM 4664 C CA . GLN B 1 236 ? 1.005 -1.684 9.5 1 84.94 236 GLN B CA 1
ATOM 4665 C C . GLN B 1 236 ? 0.252 -1.651 10.828 1 84.94 236 GLN B C 1
ATOM 4667 O O . GLN B 1 236 ? -0.98 -1.653 10.852 1 84.94 236 GLN B O 1
ATOM 4672 N N . ALA B 1 237 ? 0.961 -1.628 11.969 1 90.25 237 ALA B N 1
ATOM 4673 C CA . ALA B 1 237 ? 0.331 -1.757 13.281 1 90.25 237 ALA B CA 1
ATOM 4674 C C . ALA B 1 237 ? -0.713 -0.665 13.5 1 90.25 237 ALA B C 1
ATOM 4676 O O . ALA B 1 237 ? -1.822 -0.941 13.961 1 90.25 237 ALA B O 1
ATOM 4677 N N . GLU B 1 238 ? -0.349 0.519 13.102 1 88.38 238 GLU B N 1
ATOM 4678 C CA . GLU B 1 238 ? -1.283 1.628 13.281 1 88.38 238 GLU B CA 1
ATOM 4679 C C . GLU B 1 238 ? -2.52 1.452 12.406 1 88.38 238 GLU B C 1
ATOM 4681 O O . GLU B 1 238 ? -3.648 1.61 12.875 1 88.38 238 GLU B O 1
ATOM 4686 N N . CYS B 1 239 ? -2.291 1.071 11.18 1 91.12 239 CYS B N 1
ATOM 4687 C CA . CYS B 1 239 ? -3.379 0.871 10.234 1 91.12 239 CYS B CA 1
ATOM 4688 C C . CYS B 1 239 ? -4.312 -0.242 10.695 1 91.12 239 CYS B C 1
ATOM 4690 O O . CYS B 1 239 ? -5.531 -0.077 10.695 1 91.12 239 CYS B O 1
ATOM 4692 N N . VAL B 1 240 ? -3.744 -1.278 11.125 1 94.19 240 VAL B N 1
ATOM 4693 C CA . VAL B 1 240 ? -4.512 -2.449 11.539 1 94.19 240 VAL B CA 1
ATOM 4694 C C . VAL B 1 240 ? -5.301 -2.125 12.805 1 94.19 240 VAL B C 1
ATOM 4696 O O . VAL B 1 240 ? -6.48 -2.477 12.914 1 94.19 240 VAL B O 1
ATOM 4699 N N . SER B 1 241 ? -4.68 -1.474 13.734 1 93.81 241 SER B N 1
ATOM 4700 C CA . SER B 1 241 ? -5.348 -1.126 14.984 1 93.81 241 SER B CA 1
ATOM 4701 C C . SER B 1 241 ? -6.57 -0.249 14.734 1 93.81 241 SER B C 1
ATOM 4703 O O . SER B 1 241 ? -7.641 -0.488 15.305 1 93.81 241 SER B O 1
ATOM 4705 N N . GLN B 1 242 ? -6.398 0.724 13.906 1 91.94 242 GLN B N 1
ATOM 4706 C CA . GLN B 1 242 ? -7.5 1.628 13.594 1 91.94 242 GLN B CA 1
ATOM 4707 C C . GLN B 1 242 ? -8.625 0.894 12.875 1 91.94 242 GLN B C 1
ATOM 4709 O O . GLN B 1 242 ? -9.805 1.126 13.148 1 91.94 242 GLN B O 1
ATOM 4714 N N . LEU B 1 243 ? -8.227 0.002 11.984 1 93.12 243 LEU B N 1
ATOM 4715 C CA . LEU B 1 243 ? -9.219 -0.79 11.266 1 93.12 243 LEU B CA 1
ATOM 4716 C C . LEU B 1 243 ? -10.008 -1.672 12.227 1 93.12 243 LEU B C 1
ATOM 4718 O O . LEU B 1 243 ? -11.242 -1.73 12.148 1 93.12 243 LEU B O 1
ATOM 4722 N N . LEU B 1 244 ? -9.328 -2.285 13.117 1 94.62 244 LEU B N 1
ATOM 4723 C CA . LEU B 1 244 ? -9.984 -3.156 14.086 1 94.62 244 LEU B CA 1
ATOM 4724 C C . LEU B 1 244 ? -10.938 -2.363 14.977 1 94.62 244 LEU B C 1
ATOM 4726 O O . LEU B 1 244 ? -12.031 -2.838 15.297 1 94.62 244 LEU B O 1
ATOM 4730 N N . GLU B 1 245 ? -10.531 -1.176 15.312 1 92.88 245 GLU B N 1
ATOM 4731 C CA . GLU B 1 245 ? -11.375 -0.314 16.141 1 92.88 245 GLU B CA 1
ATOM 4732 C C . GLU B 1 245 ? -12.648 0.078 15.398 1 92.88 245 GLU B C 1
ATOM 4734 O O . GLU B 1 245 ? -13.75 -0.064 15.93 1 92.88 245 GLU B O 1
ATOM 4739 N N . VAL B 1 246 ? -12.508 0.485 14.188 1 89.12 246 VAL B N 1
ATOM 4740 C CA . VAL B 1 246 ? -13.641 0.948 13.391 1 89.12 246 VAL B CA 1
ATOM 4741 C C . VAL B 1 246 ? -14.602 -0.211 13.141 1 89.12 246 VAL B C 1
ATOM 4743 O O . VAL B 1 246 ? -15.82 -0.037 13.195 1 89.12 246 VAL B O 1
ATOM 4746 N N . GLU B 1 247 ? -14.047 -1.433 12.914 1 92.19 247 GLU B N 1
ATOM 4747 C CA . GLU B 1 247 ? -14.859 -2.602 12.578 1 92.19 247 GLU B CA 1
ATOM 4748 C C . GLU B 1 247 ? -15.281 -3.359 13.836 1 92.19 247 GLU B C 1
ATOM 4750 O O . GLU B 1 247 ? -15.969 -4.379 13.75 1 92.19 247 GLU B O 1
ATOM 4755 N N . GLN B 1 248 ? -14.828 -2.828 14.992 1 92.94 248 GLN B N 1
ATOM 4756 C CA . GLN B 1 248 ? -15.195 -3.4 16.281 1 92.94 248 GLN B CA 1
ATOM 4757 C C . GLN B 1 248 ? -14.805 -4.875 16.359 1 92.94 248 GLN B C 1
ATOM 4759 O O . GLN B 1 248 ? -15.617 -5.719 16.734 1 92.94 248 GLN B O 1
ATOM 4764 N N . VAL B 1 249 ? -13.664 -5.223 15.914 1 93.56 249 VAL B N 1
ATOM 4765 C CA . VAL B 1 249 ? -13.094 -6.566 15.992 1 93.56 249 VAL B CA 1
ATOM 4766 C C . VAL B 1 249 ? -12.047 -6.621 17.094 1 93.56 249 VAL B C 1
ATOM 4768 O O . VAL B 1 249 ? -11.195 -5.73 17.203 1 93.56 249 VAL B O 1
ATOM 4771 N N . LYS B 1 250 ? -11.977 -7.629 17.906 1 89.44 250 LYS B N 1
ATOM 4772 C CA . LYS B 1 250 ? -11.164 -7.66 19.109 1 89.44 250 LYS B CA 1
ATOM 4773 C C . LYS B 1 250 ? -9.906 -8.5 18.906 1 89.44 250 LYS B C 1
ATOM 4775 O O . LYS B 1 250 ? -8.898 -8.289 19.594 1 89.44 250 LYS B O 1
ATOM 4780 N N . GLN B 1 251 ? -10.008 -9.461 18.016 1 93.06 251 GLN B N 1
ATOM 4781 C CA . GLN B 1 251 ? -8.906 -10.406 17.875 1 93.06 251 GLN B CA 1
ATOM 4782 C C . GLN B 1 251 ? -8.328 -10.359 16.469 1 93.06 251 GLN B C 1
ATOM 4784 O O . GLN B 1 251 ? -9.062 -10.25 15.484 1 93.06 251 GLN B O 1
ATOM 4789 N N . LEU B 1 252 ? -6.996 -10.414 16.438 1 97 252 LEU B N 1
ATOM 4790 C CA . LEU B 1 252 ? -6.289 -10.43 15.156 1 97 252 LEU B CA 1
ATOM 4791 C C . LEU B 1 252 ? -5.43 -11.68 15.031 1 97 252 LEU B C 1
ATOM 4793 O O . LEU B 1 252 ? -4.664 -12.008 15.938 1 97 252 LEU B O 1
ATOM 4797 N N . LEU B 1 253 ? -5.629 -12.352 13.945 1 98.25 253 LEU B N 1
ATOM 4798 C CA . LEU B 1 253 ? -4.801 -13.5 13.594 1 98.25 253 LEU B CA 1
ATOM 4799 C C . LEU B 1 253 ? -3.84 -13.148 12.461 1 98.25 253 LEU B C 1
ATOM 4801 O O . LEU B 1 253 ? -4.105 -12.242 11.672 1 98.25 253 LEU B O 1
ATOM 4805 N N . TYR B 1 254 ? -2.727 -13.82 12.492 1 97.94 254 TYR B N 1
ATOM 4806 C CA . TYR B 1 254 ? -1.703 -13.656 11.469 1 97.94 254 TYR B CA 1
ATOM 4807 C C . TYR B 1 254 ? -1.434 -14.969 10.742 1 97.94 254 TYR B C 1
ATOM 4809 O O . TYR B 1 254 ? -1.407 -16.031 11.367 1 97.94 254 TYR B O 1
ATOM 4817 N N . PHE B 1 255 ? -1.238 -14.93 9.414 1 98.12 255 PHE B N 1
ATOM 4818 C CA . PHE B 1 255 ? -0.792 -16.062 8.609 1 98.12 255 PHE B CA 1
ATOM 4819 C C . PHE B 1 255 ? 0.205 -15.609 7.551 1 98.12 255 PHE B C 1
ATOM 4821 O O . PHE B 1 255 ? -0.091 -14.719 6.75 1 98.12 255 PHE B O 1
ATOM 4828 N N . GLY B 1 256 ? 1.401 -16.141 7.574 1 97.06 256 GLY B N 1
ATOM 4829 C CA . GLY B 1 256 ? 2.475 -15.812 6.648 1 97.06 256 GLY B CA 1
ATOM 4830 C C . GLY B 1 256 ? 3.365 -17 6.336 1 97.06 256 GLY B C 1
ATOM 4831 O O . GLY B 1 256 ? 2.979 -18.156 6.555 1 97.06 256 GLY B O 1
ATOM 4832 N N . ASP B 1 257 ? 4.527 -16.688 5.73 1 96.44 257 ASP B N 1
ATOM 4833 C CA . ASP B 1 257 ? 5.496 -17.734 5.418 1 96.44 257 ASP B CA 1
ATOM 4834 C C . ASP B 1 257 ? 6.02 -18.406 6.688 1 96.44 257 ASP B C 1
ATOM 4836 O O . ASP B 1 257 ? 6.152 -17.75 7.727 1 96.44 257 ASP B O 1
ATOM 4840 N N . LEU B 1 258 ? 6.246 -19.656 6.594 1 97.44 258 LEU B N 1
ATOM 4841 C CA . LEU B 1 258 ? 6.902 -20.328 7.703 1 97.44 258 LEU B CA 1
ATOM 4842 C C . LEU B 1 258 ? 8.398 -20.484 7.445 1 97.44 258 LEU B C 1
ATOM 4844 O O . LEU B 1 258 ? 8.836 -21.516 6.926 1 97.44 258 LEU B O 1
ATOM 4848 N N . ASP B 1 259 ? 9.078 -19.547 7.758 1 96.31 259 ASP B N 1
ATOM 4849 C CA . ASP B 1 259 ? 10.531 -19.406 7.777 1 96.31 259 ASP B CA 1
ATOM 4850 C C . ASP B 1 259 ? 10.977 -18.375 8.805 1 96.31 259 ASP B C 1
ATOM 4852 O O . ASP B 1 259 ? 10.141 -17.781 9.5 1 96.31 259 ASP B O 1
ATOM 4856 N N . VAL B 1 260 ? 12.242 -18.172 8.992 1 94.94 260 VAL B N 1
ATOM 4857 C CA . VAL B 1 260 ? 12.727 -17.297 10.047 1 94.94 260 VAL B CA 1
ATOM 4858 C C . VAL B 1 260 ? 12.305 -15.852 9.75 1 94.94 260 VAL B C 1
ATOM 4860 O O . VAL B 1 260 ? 11.852 -15.141 10.648 1 94.94 260 VAL B O 1
ATOM 4863 N N . ALA B 1 261 ? 12.398 -15.383 8.523 1 93.62 261 ALA B N 1
ATOM 4864 C CA . ALA B 1 261 ? 11.984 -14.039 8.141 1 93.62 261 ALA B CA 1
ATOM 4865 C C . ALA B 1 261 ? 10.492 -13.836 8.391 1 93.62 261 ALA B C 1
ATOM 4867 O O . ALA B 1 261 ? 10.078 -12.789 8.898 1 93.62 261 ALA B O 1
ATOM 4868 N N . GLY B 1 262 ? 9.703 -14.82 8.008 1 94.62 262 GLY B N 1
ATOM 4869 C CA . GLY B 1 262 ? 8.266 -14.758 8.227 1 94.62 262 GLY B CA 1
ATOM 4870 C C . GLY B 1 262 ? 7.895 -14.664 9.695 1 94.62 262 GLY B C 1
ATOM 4871 O O . GLY B 1 262 ? 7.027 -13.875 10.078 1 94.62 262 GLY B O 1
ATOM 4872 N N . LEU B 1 263 ? 8.5 -15.445 10.523 1 94.81 263 LEU B N 1
ATOM 4873 C CA . LEU B 1 263 ? 8.242 -15.406 11.961 1 94.81 263 LEU B CA 1
ATOM 4874 C C . LEU B 1 263 ? 8.688 -14.07 12.555 1 94.81 263 LEU B C 1
ATOM 4876 O O . LEU B 1 263 ? 8.055 -13.562 13.484 1 94.81 263 LEU B O 1
ATOM 4880 N N . LYS B 1 264 ? 9.758 -13.586 12.07 1 94.06 264 LYS B N 1
ATOM 4881 C CA . LYS B 1 264 ? 10.234 -12.281 12.523 1 94.06 264 LYS B CA 1
ATOM 4882 C C . LYS B 1 264 ? 9.203 -11.195 12.242 1 94.06 264 LYS B C 1
ATOM 4884 O O . LYS B 1 264 ? 8.93 -10.352 13.094 1 94.06 264 LYS B O 1
ATOM 4889 N N . ILE B 1 265 ? 8.656 -11.156 11.055 1 94.19 265 ILE B N 1
ATOM 4890 C CA . ILE B 1 265 ? 7.637 -10.188 10.664 1 94.19 265 ILE B CA 1
ATOM 4891 C C . ILE B 1 265 ? 6.445 -10.281 11.617 1 94.19 265 ILE B C 1
ATOM 4893 O O . ILE B 1 265 ? 5.969 -9.266 12.117 1 94.19 265 ILE B O 1
ATOM 4897 N N . ALA B 1 266 ? 5.992 -11.5 11.898 1 95.25 266 ALA B N 1
ATOM 4898 C CA . ALA B 1 266 ? 4.871 -11.719 12.812 1 95.25 266 ALA B CA 1
ATOM 4899 C C . ALA B 1 266 ? 5.188 -11.203 14.211 1 95.25 266 ALA B C 1
ATOM 4901 O O . ALA B 1 266 ? 4.355 -10.539 14.836 1 95.25 266 ALA B O 1
ATOM 4902 N N . HIS B 1 267 ? 6.332 -11.484 14.633 1 95.25 267 HIS B N 1
ATOM 4903 C CA . HIS B 1 267 ? 6.75 -11.078 15.969 1 95.25 267 HIS B CA 1
ATOM 4904 C C . HIS B 1 267 ? 6.828 -9.562 16.094 1 95.25 267 HIS B C 1
ATOM 4906 O O . HIS B 1 267 ? 6.352 -8.984 17.078 1 95.25 267 HIS B O 1
ATOM 4912 N N . GLN B 1 268 ? 7.418 -8.977 15.125 1 93.94 268 GLN B N 1
ATOM 4913 C CA . GLN B 1 268 ? 7.539 -7.523 15.125 1 93.94 268 GLN B CA 1
ATOM 4914 C C . GLN B 1 268 ? 6.164 -6.859 15.109 1 93.94 268 GLN B C 1
ATOM 4916 O O . GLN B 1 268 ? 5.938 -5.883 15.828 1 93.94 268 GLN B O 1
ATOM 4921 N N . LEU B 1 269 ? 5.332 -7.34 14.312 1 94.69 269 LEU B N 1
ATOM 4922 C CA . LEU B 1 269 ? 3.969 -6.82 14.289 1 94.69 269 LEU B CA 1
ATOM 4923 C C . LEU B 1 269 ? 3.301 -6.98 15.648 1 94.69 269 LEU B C 1
ATOM 4925 O O . LEU B 1 269 ? 2.664 -6.047 16.141 1 94.69 269 LEU B O 1
ATOM 4929 N N . ARG B 1 270 ? 3.412 -8.094 16.266 1 95 270 ARG B N 1
ATOM 4930 C CA . ARG B 1 270 ? 2.824 -8.367 17.578 1 95 270 ARG B CA 1
ATOM 4931 C C . ARG B 1 270 ? 3.32 -7.367 18.625 1 95 270 ARG B C 1
ATOM 4933 O O . ARG B 1 270 ? 2.527 -6.812 19.391 1 95 270 ARG B O 1
ATOM 4940 N N . CYS B 1 271 ? 4.613 -7.215 18.656 1 94.44 271 CYS B N 1
ATOM 4941 C CA . CYS B 1 271 ? 5.215 -6.312 19.625 1 94.44 271 CYS B CA 1
ATOM 4942 C C . CYS B 1 271 ? 4.66 -4.902 19.484 1 94.44 271 CYS B C 1
ATOM 4944 O O . CYS B 1 271 ? 4.285 -4.27 20.469 1 94.44 271 CYS B O 1
ATOM 4946 N N . LYS B 1 272 ? 4.586 -4.473 18.297 1 92.5 272 LYS B N 1
ATOM 4947 C CA . LYS B 1 272 ? 4.078 -3.127 18.047 1 92.5 272 LYS B CA 1
ATOM 4948 C C . LYS B 1 272 ? 2.604 -3.016 18.422 1 92.5 272 LYS B C 1
ATOM 4950 O O . LYS B 1 272 ? 2.189 -2.041 19.047 1 92.5 272 LYS B O 1
ATOM 4955 N N . LEU B 1 273 ? 1.824 -3.957 18.078 1 94.38 273 LEU B N 1
ATOM 4956 C CA . LEU B 1 273 ? 0.395 -3.957 18.375 1 94.38 273 LEU B CA 1
ATOM 4957 C C . LEU B 1 273 ? 0.149 -3.975 19.875 1 94.38 273 LEU B C 1
ATOM 4959 O O . LEU B 1 273 ? -0.695 -3.229 20.375 1 94.38 273 LEU B O 1
ATOM 4963 N N . LEU B 1 274 ? 0.87 -4.793 20.531 1 93.5 274 LEU B N 1
ATOM 4964 C CA . LEU B 1 274 ? 0.697 -4.934 21.969 1 93.5 274 LEU B CA 1
ATOM 4965 C C . LEU B 1 274 ? 1.159 -3.676 22.703 1 93.5 274 LEU B C 1
ATOM 4967 O O . LEU B 1 274 ? 0.436 -3.141 23.547 1 93.5 274 LEU B O 1
ATOM 4971 N N . SER B 1 275 ? 2.309 -3.189 22.375 1 91.69 275 SER B N 1
ATOM 4972 C CA . SER B 1 275 ? 2.914 -2.061 23.078 1 91.69 275 SER B CA 1
ATOM 4973 C C . SER B 1 275 ? 2.145 -0.77 22.812 1 91.69 275 SER B C 1
ATOM 4975 O O . SER B 1 275 ? 1.859 -0.009 23.734 1 91.69 275 SER B O 1
ATOM 4977 N N . ASP B 1 276 ? 1.764 -0.599 21.594 1 87.5 276 ASP B N 1
ATOM 4978 C CA . ASP B 1 276 ? 1.234 0.706 21.219 1 87.5 276 ASP B CA 1
ATOM 4979 C C . ASP B 1 276 ? -0.29 0.728 21.297 1 87.5 276 ASP B C 1
ATOM 4981 O O . ASP B 1 276 ? -0.889 1.784 21.516 1 87.5 276 ASP B O 1
ATOM 4985 N N . TYR B 1 277 ? -0.916 -0.451 21.203 1 90.38 277 TYR B N 1
ATOM 4986 C CA . TYR B 1 277 ? -2.363 -0.407 21.031 1 90.38 277 TYR B CA 1
ATOM 4987 C C . TYR B 1 277 ? -3.051 -1.428 21.922 1 90.38 277 TYR B C 1
ATOM 4989 O O . TYR B 1 277 ? -4.281 -1.503 21.969 1 90.38 277 TYR B O 1
ATOM 4997 N N . GLY B 1 278 ? -2.326 -2.191 22.594 1 92.56 278 GLY B N 1
ATOM 4998 C CA . GLY B 1 278 ? -2.895 -3.168 23.5 1 92.56 278 GLY B CA 1
ATOM 4999 C C . GLY B 1 278 ? -3.619 -4.297 22.797 1 92.56 278 GLY B C 1
ATOM 5000 O O . GLY B 1 278 ? -4.539 -4.902 23.359 1 92.56 278 GLY B O 1
ATOM 5001 N N . ILE B 1 279 ? -3.326 -4.578 21.578 1 93.75 279 ILE B N 1
ATOM 5002 C CA . ILE B 1 279 ? -3.973 -5.617 20.781 1 93.75 279 ILE B CA 1
ATOM 5003 C C . ILE B 1 279 ? -3.092 -6.867 20.766 1 93.75 279 ILE B C 1
ATOM 5005 O O . ILE B 1 279 ? -1.89 -6.777 20.5 1 93.75 279 ILE B O 1
ATOM 5009 N N . SER B 1 280 ? -3.682 -7.953 21.047 1 92.81 280 SER B N 1
ATOM 5010 C CA . SER B 1 280 ? -2.957 -9.219 21.016 1 92.81 280 SER B CA 1
ATOM 5011 C C . SER B 1 280 ? -3.035 -9.859 19.625 1 92.81 280 SER B C 1
ATOM 5013 O O . SER B 1 280 ? -4.113 -9.938 19.031 1 92.81 280 SER B O 1
ATOM 5015 N N . LEU B 1 281 ? -1.915 -10.234 19.125 1 96.25 281 LEU B N 1
ATOM 5016 C CA . LEU B 1 281 ? -1.817 -10.938 17.859 1 96.25 281 LEU B CA 1
ATOM 5017 C C . LEU B 1 281 ? -1.479 -12.406 18.078 1 96.25 281 LEU B C 1
ATOM 5019 O O . LEU B 1 281 ? -0.609 -12.734 18.875 1 96.25 281 LEU B O 1
ATOM 5023 N N . HIS B 1 282 ? -2.197 -13.32 17.391 1 97.62 282 HIS B N 1
ATOM 5024 C CA . HIS B 1 282 ? -1.931 -14.758 17.391 1 97.62 282 HIS B CA 1
ATOM 5025 C C . HIS B 1 282 ? -1.79 -15.297 15.977 1 97.62 282 HIS B C 1
ATOM 5027 O O . HIS B 1 282 ? -2.203 -14.648 15.016 1 97.62 282 HIS B O 1
ATOM 5033 N N . LEU B 1 283 ? -1.123 -16.438 15.906 1 98.25 283 LEU B N 1
ATOM 5034 C CA . LEU B 1 283 ? -1.092 -17.109 14.609 1 98.25 283 LEU B CA 1
ATOM 5035 C C . LEU B 1 283 ? -2.408 -17.844 14.344 1 98.25 283 LEU B C 1
ATOM 5037 O O . LEU B 1 283 ? -3.051 -18.328 15.273 1 98.25 283 LEU B O 1
ATOM 5041 N N . ASP B 1 284 ? -2.834 -17.844 13.078 1 98.5 284 ASP B N 1
ATOM 5042 C CA . ASP B 1 284 ? -3.969 -18.688 12.727 1 98.5 284 ASP B CA 1
ATOM 5043 C C . ASP B 1 284 ? -3.576 -20.156 12.734 1 98.5 284 ASP B C 1
ATOM 5045 O O . ASP B 1 284 ? -2.959 -20.641 11.781 1 98.5 284 ASP B O 1
ATOM 5049 N N . GLU B 1 285 ? -3.975 -20.875 13.711 1 98.06 285 GLU B N 1
ATOM 5050 C CA . GLU B 1 285 ? -3.518 -22.234 13.914 1 98.06 285 GLU B CA 1
ATOM 5051 C C . GLU B 1 285 ? -4.039 -23.172 12.82 1 98.06 285 GLU B C 1
ATOM 5053 O O . GLU B 1 285 ? -3.34 -24.094 12.398 1 98.06 285 GLU B O 1
ATOM 5058 N N . TRP B 1 286 ? -5.219 -22.922 12.414 1 97.69 286 TRP B N 1
ATOM 5059 C CA . TRP B 1 286 ? -5.793 -23.781 11.375 1 97.69 286 TRP B CA 1
ATOM 5060 C C . TRP B 1 286 ? -4.992 -23.672 10.078 1 97.69 286 TRP B C 1
ATOM 5062 O O . TRP B 1 286 ? -4.645 -24.688 9.477 1 97.69 286 TRP B O 1
ATOM 5072 N N . LEU B 1 287 ? -4.688 -22.484 9.68 1 98.31 287 LEU B N 1
ATOM 5073 C CA . LEU B 1 287 ? -3.973 -22.266 8.422 1 98.31 287 LEU B CA 1
ATOM 5074 C C . LEU B 1 287 ? -2.551 -22.812 8.508 1 98.31 287 LEU B C 1
ATOM 5076 O O . LEU B 1 287 ? -2.049 -23.406 7.555 1 98.31 287 LEU B O 1
ATOM 5080 N N . TYR B 1 288 ? -1.887 -22.609 9.641 1 98.5 288 TYR B N 1
ATOM 5081 C CA . TYR B 1 288 ? -0.537 -23.141 9.781 1 98.5 288 TYR B CA 1
ATOM 5082 C C . TYR B 1 288 ? -0.553 -24.672 9.812 1 98.5 288 TYR B C 1
ATOM 5084 O O . TYR B 1 288 ? 0.359 -25.312 9.289 1 98.5 288 TYR B O 1
ATOM 5092 N N . ASN B 1 289 ? -1.56 -25.219 10.445 1 97.94 289 ASN B N 1
ATOM 5093 C CA . ASN B 1 289 ? -1.706 -26.672 10.406 1 97.94 289 ASN B CA 1
ATOM 5094 C C . ASN B 1 289 ? -1.863 -27.188 8.969 1 97.94 289 ASN B C 1
ATOM 5096 O O . ASN B 1 289 ? -1.222 -28.156 8.578 1 97.94 289 ASN B O 1
ATOM 5100 N N . GLU B 1 290 ? -2.705 -26.531 8.219 1 97.19 290 GLU B N 1
ATOM 5101 C CA . GLU B 1 290 ? -2.902 -26.906 6.824 1 97.19 290 GLU B CA 1
ATOM 5102 C C . GLU B 1 290 ? -1.611 -26.75 6.023 1 97.19 290 GLU B C 1
ATOM 5104 O O . GLU B 1 290 ? -1.285 -27.594 5.191 1 97.19 290 GLU B O 1
ATOM 5109 N N . LEU B 1 291 ? -0.944 -25.672 6.285 1 98.06 291 LEU B N 1
ATOM 5110 C CA . LEU B 1 291 ? 0.318 -25.391 5.605 1 98.06 291 LEU B CA 1
ATOM 5111 C C . LEU B 1 291 ? 1.319 -26.516 5.855 1 98.06 291 LEU B C 1
ATOM 5113 O O . LEU B 1 291 ? 1.943 -27.016 4.918 1 98.06 291 LEU B O 1
ATOM 5117 N N . ILE B 1 292 ? 1.433 -26.938 7.086 1 97.88 292 ILE B N 1
ATOM 5118 C CA . ILE B 1 292 ? 2.379 -27.969 7.504 1 97.88 292 ILE B CA 1
ATOM 5119 C C . ILE B 1 292 ? 1.941 -29.328 6.957 1 97.88 292 ILE B C 1
ATOM 5121 O O . ILE B 1 292 ? 2.764 -30.094 6.453 1 97.88 292 ILE B O 1
ATOM 5125 N N . LEU B 1 293 ? 0.669 -29.594 7.004 1 96.44 293 LEU B N 1
ATOM 5126 C CA . LEU B 1 293 ? 0.132 -30.859 6.512 1 96.44 293 LEU B CA 1
ATOM 5127 C C . LEU B 1 293 ? 0.352 -31 5.012 1 96.44 293 LEU B C 1
ATOM 5129 O O . LEU B 1 293 ? 0.691 -32.062 4.523 1 96.44 293 LEU B O 1
ATOM 5133 N N . ASN B 1 294 ? 0.123 -29.922 4.281 1 95.38 294 ASN B N 1
ATOM 5134 C CA . ASN B 1 294 ? 0.335 -29.938 2.84 1 95.38 294 ASN B CA 1
ATOM 5135 C C . ASN B 1 294 ? 1.801 -30.188 2.492 1 95.38 294 ASN B C 1
ATOM 5137 O O . ASN B 1 294 ? 2.105 -30.828 1.481 1 95.38 294 ASN B O 1
ATOM 5141 N N . GLY B 1 295 ? 2.727 -29.594 3.217 1 94.62 295 GLY B N 1
ATOM 5142 C CA . GLY B 1 295 ? 4.141 -29.938 3.166 1 94.62 295 GLY B CA 1
ATOM 5143 C C . GLY B 1 295 ? 4.809 -29.516 1.874 1 94.62 295 GLY B C 1
ATOM 5144 O O . GLY B 1 295 ? 5.754 -30.156 1.416 1 94.62 295 GLY B O 1
ATOM 5145 N N . LEU B 1 296 ? 4.336 -28.531 1.266 1 94.88 296 LEU B N 1
ATOM 5146 C CA . LEU B 1 296 ? 4.98 -28.016 0.062 1 94.88 296 LEU B CA 1
ATOM 5147 C C . LEU B 1 296 ? 6.184 -27.141 0.417 1 94.88 296 LEU B C 1
ATOM 5149 O O . LEU B 1 296 ? 6.082 -25.922 0.432 1 94.88 296 LEU B O 1
ATOM 5153 N N . MET B 1 297 ? 7.309 -27.781 0.545 1 94.94 297 MET B N 1
ATOM 5154 C CA . MET B 1 297 ? 8.516 -27.109 1.028 1 94.94 297 MET B CA 1
ATOM 5155 C C . MET B 1 297 ? 9.352 -26.594 -0.136 1 94.94 297 MET B C 1
ATOM 5157 O O . MET B 1 297 ? 9.352 -27.188 -1.218 1 94.94 297 MET B O 1
ATOM 5161 N N . THR B 1 298 ? 9.984 -25.5 0.138 1 95.38 298 THR B N 1
ATOM 5162 C CA . THR B 1 298 ? 10.938 -24.922 -0.803 1 95.38 298 THR B CA 1
ATOM 5163 C C . THR B 1 298 ? 12.273 -24.672 -0.123 1 95.38 298 THR B C 1
ATOM 5165 O O . THR B 1 298 ? 12.359 -24.641 1.106 1 95.38 298 THR B O 1
ATOM 5168 N N . PRO B 1 299 ? 13.312 -24.609 -0.958 1 92.56 299 PRO B N 1
ATOM 5169 C CA . PRO B 1 299 ? 14.578 -24.219 -0.346 1 92.56 299 PRO B CA 1
ATOM 5170 C C . PRO B 1 299 ? 14.5 -22.875 0.377 1 92.56 299 PRO B C 1
ATOM 5172 O O . PRO B 1 299 ? 13.758 -21.984 -0.052 1 92.56 299 PRO B O 1
ATOM 5175 N N . GLU B 1 300 ? 15.227 -22.766 1.399 1 88.88 300 GLU B N 1
ATOM 5176 C CA . GLU B 1 300 ? 15.102 -21.609 2.279 1 88.88 300 GLU B CA 1
ATOM 5177 C C . GLU B 1 300 ? 15.656 -20.344 1.62 1 88.88 300 GLU B C 1
ATOM 5179 O O . GLU B 1 300 ? 15.219 -19.234 1.923 1 88.88 300 GLU B O 1
ATOM 5184 N N . GLY B 1 301 ? 16.688 -20.531 0.712 1 86.62 301 GLY B N 1
ATOM 5185 C CA . GLY B 1 301 ? 17.391 -19.359 0.225 1 86.62 301 GLY B CA 1
ATOM 5186 C C . GLY B 1 301 ? 17.969 -18.5 1.338 1 86.62 301 GLY B C 1
ATOM 5187 O O . GLY B 1 301 ? 18.75 -19 2.16 1 86.62 301 GLY B O 1
ATOM 5188 N N . ASN B 1 302 ? 17.484 -17.188 1.378 1 84.62 302 ASN B N 1
ATOM 5189 C CA . ASN B 1 302 ? 17.938 -16.297 2.43 1 84.62 302 ASN B CA 1
ATOM 5190 C C . ASN B 1 302 ? 16.891 -16.109 3.52 1 84.62 302 ASN B C 1
ATOM 5192 O O . ASN B 1 302 ? 17.094 -15.367 4.477 1 84.62 302 ASN B O 1
ATOM 5196 N N . ALA B 1 303 ? 15.852 -16.781 3.385 1 87 303 ALA B N 1
ATOM 5197 C CA . ALA B 1 303 ? 14.711 -16.578 4.266 1 87 303 ALA B CA 1
ATOM 5198 C C . ALA B 1 303 ? 15.055 -16.938 5.707 1 87 303 ALA B C 1
ATOM 5200 O O . ALA B 1 303 ? 14.5 -16.375 6.648 1 87 303 ALA B O 1
ATOM 5201 N N . ASN B 1 304 ? 16 -17.844 5.918 1 86 304 ASN B N 1
ATOM 5202 C CA . ASN B 1 304 ? 16.359 -18.328 7.254 1 86 304 ASN B CA 1
ATOM 5203 C C . ASN B 1 304 ? 17.672 -17.719 7.742 1 86 304 ASN B C 1
ATOM 5205 O O . ASN B 1 304 ? 18.156 -18.078 8.82 1 86 304 ASN B O 1
ATOM 5209 N N . ASN B 1 305 ? 18.141 -16.766 6.973 1 83.81 305 ASN B N 1
ATOM 5210 C CA . ASN B 1 305 ? 19.422 -16.156 7.324 1 83.81 305 ASN B CA 1
ATOM 5211 C C . ASN B 1 305 ? 19.234 -14.969 8.266 1 83.81 305 ASN B C 1
ATOM 5213 O O . ASN B 1 305 ? 20.203 -14.422 8.781 1 83.81 305 ASN B O 1
ATOM 5217 N N . GLU B 1 306 ? 18.016 -14.672 8.531 1 82.31 306 GLU B N 1
ATOM 5218 C CA . GLU B 1 306 ? 17.75 -13.547 9.422 1 82.31 306 GLU B CA 1
ATOM 5219 C C . GLU B 1 306 ? 18.312 -13.797 10.812 1 82.31 306 GLU B C 1
ATOM 5221 O O . GLU B 1 306 ? 18.25 -14.922 11.32 1 82.31 306 GLU B O 1
ATOM 5226 N N . ARG B 1 307 ? 19.047 -12.758 11.359 1 83.88 307 ARG B N 1
ATOM 5227 C CA . ARG B 1 307 ? 19.484 -12.828 12.75 1 83.88 307 ARG B CA 1
ATOM 5228 C C . ARG B 1 307 ? 18.297 -12.656 13.695 1 83.88 307 ARG B C 1
ATOM 5230 O O . ARG B 1 307 ? 18.047 -11.547 14.188 1 83.88 307 ARG B O 1
ATOM 5237 N N . PHE B 1 308 ? 17.578 -13.648 13.797 1 89.31 308 PHE B N 1
ATOM 5238 C CA . PHE B 1 308 ? 16.375 -13.648 14.625 1 89.31 308 PHE B CA 1
ATOM 5239 C C . PHE B 1 308 ? 16.219 -14.984 15.344 1 89.31 308 PHE B C 1
ATOM 5241 O O . PHE B 1 308 ? 16.094 -16.031 14.703 1 89.31 308 PHE B O 1
ATOM 5248 N N . ASP B 1 309 ? 16.312 -14.914 16.688 1 90.94 309 ASP B N 1
ATOM 5249 C CA . ASP B 1 309 ? 16.141 -16.109 17.516 1 90.94 309 ASP B CA 1
ATOM 5250 C C . ASP B 1 309 ? 14.672 -16.375 17.812 1 90.94 309 ASP B C 1
ATOM 5252 O O . ASP B 1 309 ? 14.156 -15.938 18.844 1 90.94 309 ASP B O 1
ATOM 5256 N N . PHE B 1 310 ? 14.07 -17.125 16.984 1 89.81 310 PHE B N 1
ATOM 5257 C CA . PHE B 1 310 ? 12.633 -17.344 17.094 1 89.81 310 PHE B CA 1
ATOM 5258 C C . PHE B 1 310 ? 12.312 -18.203 18.312 1 89.81 310 PHE B C 1
ATOM 5260 O O . PHE B 1 310 ? 11.227 -18.094 18.891 1 89.81 310 PHE B O 1
ATOM 5267 N N . GLU B 1 311 ? 13.195 -19.031 18.766 1 89.31 311 GLU B N 1
ATOM 5268 C CA . GLU B 1 311 ? 12.945 -19.891 19.922 1 89.31 311 GLU B CA 1
ATOM 5269 C C . GLU B 1 311 ? 12.781 -19.062 21.203 1 89.31 311 GLU B C 1
ATOM 5271 O O . GLU B 1 311 ? 11.945 -19.375 22.047 1 89.31 311 GLU B O 1
ATOM 5276 N N . LEU B 1 312 ? 13.516 -18.047 21.219 1 89.06 312 LEU B N 1
ATOM 5277 C CA . LEU B 1 312 ? 13.477 -17.188 22.391 1 89.06 312 LEU B CA 1
ATOM 5278 C C . LEU B 1 312 ? 12.367 -16.141 22.266 1 89.06 312 LEU B C 1
ATOM 5280 O O . LEU B 1 312 ? 11.656 -15.867 23.219 1 89.06 312 LEU B O 1
ATOM 5284 N N . GLN B 1 313 ? 12.164 -15.625 21.094 1 91.69 313 GLN B N 1
ATOM 5285 C CA . GLN B 1 313 ? 11.312 -14.461 20.922 1 91.69 313 GLN B CA 1
ATOM 5286 C C . GLN B 1 313 ? 9.883 -14.867 20.562 1 91.69 313 GLN B C 1
ATOM 5288 O O . GLN B 1 313 ? 8.945 -14.086 20.75 1 91.69 313 GLN B O 1
ATOM 5293 N N . CYS B 1 314 ? 9.703 -16.109 20.141 1 93.25 314 CYS B N 1
ATOM 5294 C CA . CYS B 1 314 ? 8.398 -16.5 19.609 1 93.25 314 CYS B CA 1
ATOM 5295 C C . CYS B 1 314 ? 7.754 -17.562 20.484 1 93.25 314 CYS B C 1
ATOM 5297 O O . CYS B 1 314 ? 7.027 -18.422 19.984 1 93.25 314 CYS B O 1
ATOM 5299 N N . ARG B 1 315 ? 7.973 -17.5 21.75 1 92.75 315 ARG B N 1
ATOM 5300 C CA . ARG B 1 315 ? 7.387 -18.453 22.688 1 92.75 315 ARG B CA 1
ATOM 5301 C C . ARG B 1 315 ? 5.871 -18.312 22.734 1 92.75 315 ARG B C 1
ATOM 5303 O O . ARG B 1 315 ? 5.168 -19.234 23.172 1 92.75 315 ARG B O 1
ATOM 5310 N N . TRP B 1 316 ? 5.398 -17.188 22.312 1 95.12 316 TRP B N 1
ATOM 5311 C CA . TRP B 1 316 ? 3.963 -16.922 22.297 1 95.12 316 TRP B CA 1
ATOM 5312 C C . TRP B 1 316 ? 3.27 -17.703 21.188 1 95.12 316 TRP B C 1
ATOM 5314 O O . TRP B 1 316 ? 2.043 -17.844 21.188 1 95.12 316 TRP B O 1
ATOM 5324 N N . MET B 1 317 ? 4.012 -18.266 20.266 1 97 317 MET B N 1
ATOM 5325 C CA . MET B 1 317 ? 3.461 -19 19.125 1 97 317 MET B CA 1
ATOM 5326 C C . MET B 1 317 ? 3.152 -20.438 19.516 1 97 317 MET B C 1
ATOM 5328 O O . MET B 1 317 ? 3.734 -20.969 20.453 1 97 317 MET B O 1
ATOM 5332 N N . PRO B 1 318 ? 2.193 -21.078 18.75 1 97.06 318 PRO B N 1
ATOM 5333 C CA . PRO B 1 318 ? 1.884 -22.469 19.047 1 97.06 318 PRO B CA 1
ATOM 5334 C C . PRO B 1 318 ? 3.102 -23.391 18.922 1 97.06 318 PRO B C 1
ATOM 5336 O O . PRO B 1 318 ? 3.918 -23.219 18.016 1 97.06 318 PRO B O 1
ATOM 5339 N N . GLN B 1 319 ? 3.164 -24.391 19.734 1 96.5 319 GLN B N 1
ATOM 5340 C CA . GLN B 1 319 ? 4.324 -25.266 19.812 1 96.5 319 GLN B CA 1
ATOM 5341 C C . GLN B 1 319 ? 4.523 -26.031 18.516 1 96.5 319 GLN B C 1
ATOM 5343 O O . GLN B 1 319 ? 5.656 -26.281 18.094 1 96.5 319 GLN B O 1
ATOM 5348 N N . PHE B 1 320 ? 3.439 -26.453 17.938 1 97.19 320 PHE B N 1
ATOM 5349 C CA . PHE B 1 320 ? 3.58 -27.25 16.719 1 97.19 320 PHE B CA 1
ATOM 5350 C C . PHE B 1 320 ? 4.238 -26.422 15.617 1 97.19 320 PHE B C 1
ATOM 5352 O O . PHE B 1 320 ? 4.938 -26.969 14.758 1 97.19 320 PHE B O 1
ATOM 5359 N N . VAL B 1 321 ? 4.016 -25.125 15.609 1 97.81 321 VAL B N 1
ATOM 5360 C CA . VAL B 1 321 ? 4.641 -24.234 14.633 1 97.81 321 VAL B CA 1
ATOM 5361 C C . VAL B 1 321 ? 6.141 -24.141 14.898 1 97.81 321 VAL B C 1
ATOM 5363 O O . VAL B 1 321 ? 6.953 -24.266 13.984 1 97.81 321 VAL B O 1
ATOM 5366 N N . LEU B 1 322 ? 6.52 -24 16.125 1 96.69 322 LEU B N 1
ATOM 5367 C CA . LEU B 1 322 ? 7.922 -23.875 16.516 1 96.69 322 LEU B CA 1
ATOM 5368 C C . LEU B 1 322 ? 8.68 -25.172 16.25 1 96.69 322 LEU B C 1
ATOM 5370 O O . LEU B 1 322 ? 9.828 -25.141 15.797 1 96.69 322 LEU B O 1
ATOM 5374 N N . ARG B 1 323 ? 8.031 -26.266 16.484 1 96.62 323 ARG B N 1
ATOM 5375 C CA . ARG B 1 323 ? 8.641 -27.547 16.188 1 96.62 323 ARG B CA 1
ATOM 5376 C C . ARG B 1 323 ? 8.906 -27.719 14.703 1 96.62 323 ARG B C 1
ATOM 5378 O O . ARG B 1 323 ? 9.992 -28.141 14.297 1 96.62 323 ARG B O 1
ATOM 5385 N N . GLU B 1 324 ? 7.906 -27.359 13.969 1 97.31 324 GLU B N 1
ATOM 5386 C CA . GLU B 1 324 ? 8.078 -27.469 12.523 1 97.31 324 GLU B CA 1
ATOM 5387 C C . GLU B 1 324 ? 9.188 -26.531 12.031 1 97.31 324 GLU B C 1
ATOM 5389 O O . GLU B 1 324 ? 9.961 -26.891 11.141 1 97.31 324 GLU B O 1
ATOM 5394 N N . MET B 1 325 ? 9.25 -25.359 12.602 1 96.25 325 MET B N 1
ATOM 5395 C CA . MET B 1 325 ? 10.273 -24.391 12.211 1 96.25 325 MET B CA 1
ATOM 5396 C C . MET B 1 325 ? 11.672 -24.953 12.438 1 96.25 325 MET B C 1
ATOM 5398 O O . MET B 1 325 ? 12.562 -24.781 11.602 1 96.25 325 MET B O 1
ATOM 5402 N N . LYS B 1 326 ? 11.883 -25.641 13.516 1 95.38 326 LYS B N 1
ATOM 5403 C CA . LYS B 1 326 ? 13.164 -26.266 13.812 1 95.38 326 LYS B CA 1
ATOM 5404 C C . LYS B 1 326 ? 13.516 -27.328 12.758 1 95.38 326 LYS B C 1
ATOM 5406 O O . LYS B 1 326 ? 14.656 -27.391 12.305 1 95.38 326 LYS B O 1
ATOM 5411 N N . THR B 1 327 ? 12.516 -28.094 12.391 1 96.06 327 THR B N 1
ATOM 5412 C CA . THR B 1 327 ? 12.703 -29.125 11.367 1 96.06 327 THR B CA 1
ATOM 5413 C C . THR B 1 327 ? 13.086 -28.484 10.031 1 96.06 327 THR B C 1
ATOM 5415 O O . THR B 1 327 ? 14 -28.953 9.359 1 96.06 327 THR B O 1
ATOM 5418 N N . LEU B 1 328 ? 12.414 -27.422 9.727 1 96.56 328 LEU B N 1
ATOM 5419 C CA . LEU B 1 328 ? 12.672 -26.734 8.469 1 96.56 328 LEU B CA 1
ATOM 5420 C C . LEU B 1 328 ? 14.078 -26.141 8.453 1 96.56 328 LEU B C 1
ATOM 5422 O O . LEU B 1 328 ? 14.781 -26.234 7.438 1 96.56 328 LEU B O 1
ATOM 5426 N N . LEU B 1 329 ? 14.484 -25.594 9.539 1 93.81 329 LEU B N 1
ATOM 5427 C CA . LEU B 1 329 ? 15.82 -25.016 9.641 1 93.81 329 LEU B CA 1
ATOM 5428 C C . LEU B 1 329 ? 16.891 -26.078 9.453 1 93.81 329 LEU B C 1
ATOM 5430 O O . LEU B 1 329 ? 17.875 -25.859 8.734 1 93.81 329 LEU B O 1
ATOM 5434 N N . ALA B 1 330 ? 16.703 -27.172 10.07 1 93.75 330 ALA B N 1
ATOM 5435 C CA . ALA B 1 330 ? 17.672 -28.266 10 1 93.75 330 ALA B CA 1
ATOM 5436 C C . ALA B 1 330 ? 17.797 -28.797 8.57 1 93.75 330 ALA B C 1
ATOM 5438 O O . ALA B 1 330 ? 18.859 -29.234 8.156 1 93.75 330 ALA B O 1
ATOM 5439 N N . ASN B 1 331 ? 16.719 -28.75 7.859 1 94.81 331 ASN B N 1
ATOM 5440 C CA . ASN B 1 331 ? 16.688 -29.281 6.504 1 94.81 331 ASN B CA 1
ATOM 5441 C C . ASN B 1 331 ? 16.891 -28.188 5.461 1 94.81 331 ASN B C 1
ATOM 5443 O O . ASN B 1 331 ? 16.766 -28.438 4.262 1 94.81 331 ASN B O 1
ATOM 5447 N N . HIS B 1 332 ? 17.109 -27 5.902 1 94.69 332 HIS B N 1
ATOM 5448 C CA . HIS B 1 332 ? 17.344 -25.859 5.023 1 94.69 332 HIS B CA 1
ATOM 5449 C C . HIS B 1 332 ? 16.172 -25.656 4.062 1 94.69 332 HIS B C 1
ATOM 5451 O O . HIS B 1 332 ? 16.375 -25.516 2.854 1 94.69 332 HIS B O 1
ATOM 5457 N N . ARG B 1 333 ? 14.992 -25.672 4.695 1 96.5 333 ARG B N 1
ATOM 5458 C CA . ARG B 1 333 ? 13.758 -25.531 3.93 1 96.5 333 ARG B CA 1
ATOM 5459 C C . ARG B 1 333 ? 12.844 -24.469 4.531 1 96.5 333 ARG B C 1
ATOM 5461 O O . ARG B 1 333 ? 13.141 -23.922 5.598 1 96.5 333 ARG B O 1
ATOM 5468 N N . ARG B 1 334 ? 11.867 -24.094 3.818 1 97.31 334 ARG B N 1
ATOM 5469 C CA . ARG B 1 334 ? 10.797 -23.203 4.277 1 97.31 334 ARG B CA 1
ATOM 5470 C C . ARG B 1 334 ? 9.453 -23.625 3.705 1 97.31 334 ARG B C 1
ATOM 5472 O O . ARG B 1 334 ? 9.391 -24.453 2.789 1 97.31 334 ARG B O 1
ATOM 5479 N N . LEU B 1 335 ? 8.391 -23.156 4.266 1 97.81 335 LEU B N 1
ATOM 5480 C CA . LEU B 1 335 ? 7.035 -23.344 3.756 1 97.81 335 LEU B CA 1
ATOM 5481 C C . LEU B 1 335 ? 6.422 -22.016 3.34 1 97.81 335 LEU B C 1
ATOM 5483 O O . LEU B 1 335 ? 6.07 -21.203 4.191 1 97.81 335 LEU B O 1
ATOM 5487 N N . PRO B 1 336 ? 6.27 -21.812 2.018 1 97.5 336 PRO B N 1
ATOM 5488 C CA . PRO B 1 336 ? 5.648 -20.578 1.549 1 97.5 336 PRO B CA 1
ATOM 5489 C C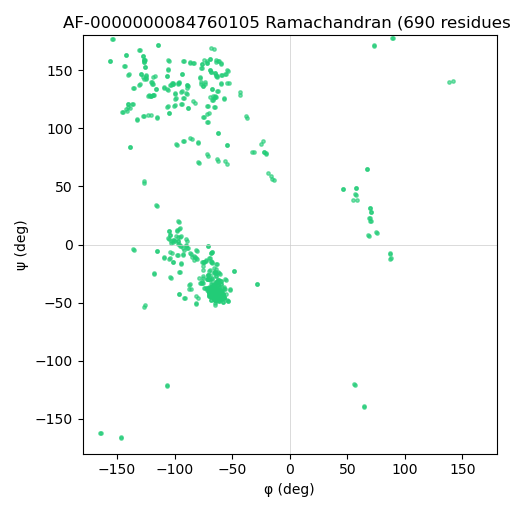 . PRO B 1 336 ? 4.164 -20.5 1.898 1 97.5 336 PRO B C 1
ATOM 5491 O O . PRO B 1 336 ? 3.469 -21.516 1.913 1 97.5 336 PRO B O 1
ATOM 5494 N N . GLN B 1 337 ? 3.66 -19.281 2.129 1 97.12 337 GLN B N 1
ATOM 5495 C CA . GLN B 1 337 ? 2.264 -19.031 2.473 1 97.12 337 GLN B CA 1
ATOM 5496 C C . GLN B 1 337 ? 1.327 -19.609 1.422 1 97.12 337 GLN B C 1
ATOM 5498 O O . GLN B 1 337 ? 0.229 -20.078 1.748 1 97.12 337 GLN B O 1
ATOM 5503 N N . GLU B 1 338 ? 1.775 -19.672 0.186 1 96.31 338 GLU B N 1
ATOM 5504 C CA . GLU B 1 338 ? 1.002 -20.172 -0.947 1 96.31 338 GLU B CA 1
ATOM 5505 C C . GLU B 1 338 ? 0.742 -21.672 -0.821 1 96.31 338 GLU B C 1
ATOM 5507 O O . GLU B 1 338 ? -0.047 -22.234 -1.582 1 96.31 338 GLU B O 1
ATOM 5512 N N . GLY B 1 339 ? 1.303 -22.297 0.13 1 96.75 339 GLY B N 1
ATOM 5513 C CA . GLY B 1 339 ? 1.185 -23.734 0.315 1 96.75 339 GLY B CA 1
ATOM 5514 C C . GLY B 1 339 ? -0.215 -24.172 0.704 1 96.75 339 GLY B C 1
ATOM 5515 O O . GLY B 1 339 ? -0.521 -25.375 0.698 1 96.75 339 GLY B O 1
ATOM 5516 N N . VAL B 1 340 ? -1.07 -23.219 0.96 1 96 340 VAL B N 1
ATOM 5517 C CA . VAL B 1 340 ? -2.441 -23.562 1.323 1 96 340 VAL B CA 1
ATOM 5518 C C . VAL B 1 340 ? -3.34 -23.469 0.092 1 96 340 VAL B C 1
ATOM 5520 O O . VAL B 1 340 ? -4.562 -23.359 0.215 1 96 340 VAL B O 1
ATOM 5523 N N . ALA B 1 341 ? -2.801 -23.516 -1.038 1 92.69 341 ALA B N 1
ATOM 5524 C CA . ALA B 1 341 ? -3.496 -23.344 -2.311 1 92.69 341 ALA B CA 1
ATOM 5525 C C . ALA B 1 341 ? -4.578 -24.406 -2.502 1 92.69 341 ALA B C 1
ATOM 5527 O O . ALA B 1 341 ? -5.527 -24.203 -3.264 1 92.69 341 ALA B O 1
ATOM 5528 N N . SER B 1 342 ? -4.473 -25.531 -1.892 1 89.75 342 SER B N 1
ATOM 5529 C CA . SER B 1 342 ? -5.418 -26.625 -2.059 1 89.75 342 SER B CA 1
ATOM 5530 C C . SER B 1 342 ? -6.715 -26.359 -1.306 1 89.75 342 SER B C 1
ATOM 5532 O O . SER B 1 342 ? -7.715 -27.047 -1.522 1 89.75 342 SER B O 1
ATOM 5534 N N . LEU B 1 343 ? -6.684 -25.422 -0.432 1 90.44 343 LEU B N 1
ATOM 5535 C CA . LEU B 1 343 ? -7.879 -25.125 0.35 1 90.44 343 LEU B CA 1
ATOM 5536 C C . LEU B 1 343 ? -9 -24.625 -0.546 1 90.44 343 LEU B C 1
ATOM 5538 O O . LEU B 1 343 ? -8.797 -23.688 -1.338 1 90.44 343 LEU B O 1
ATOM 5542 N N . GLY B 1 344 ? -10.125 -25.203 -0.469 1 79.69 344 GLY B N 1
ATOM 5543 C CA . GLY B 1 344 ? -11.297 -24.766 -1.213 1 79.69 344 GLY B CA 1
ATOM 5544 C C . GLY B 1 344 ? -11.391 -25.375 -2.596 1 79.69 344 GLY B C 1
ATOM 5545 O O . GLY B 1 344 ? -12.359 -25.156 -3.32 1 79.69 344 GLY B O 1
ATOM 5546 N N . LEU B 1 345 ? -10.227 -26 -2.99 1 74.69 345 LEU B N 1
ATOM 5547 C CA . LEU B 1 345 ? -10.273 -26.656 -4.285 1 74.69 345 LEU B CA 1
ATOM 5548 C C . LEU B 1 345 ? -11.07 -27.953 -4.203 1 74.69 345 LEU B C 1
ATOM 5550 O O . LEU B 1 345 ? -11 -28.672 -3.195 1 74.69 345 LEU B O 1
ATOM 5554 N N . VAL B 1 346 ? -12.305 -27.906 -4.852 1 52.66 346 VAL B N 1
ATOM 5555 C CA . VAL B 1 346 ? -13.047 -29.172 -4.945 1 52.66 346 VAL B CA 1
ATOM 5556 C C . VAL B 1 346 ? -12.25 -30.188 -5.766 1 52.66 346 VAL B C 1
ATOM 5558 O O . VAL B 1 346 ? -12.008 -29.969 -6.957 1 52.66 346 VAL B O 1
ATOM 5561 N N . ILE B 1 347 ? -11.219 -30.656 -5.184 1 43.16 347 ILE B N 1
ATOM 5562 C CA . ILE B 1 347 ? -10.523 -31.703 -5.914 1 43.16 347 ILE B CA 1
ATOM 5563 C C . ILE B 1 347 ? -11.406 -32.938 -6 1 43.16 347 ILE B C 1
ATOM 5565 O O . ILE B 1 347 ? -12.078 -33.312 -5.031 1 43.16 347 ILE B O 1
#

Organism: Klebsiella aerogenes (strain ATCC 13048 / DSM 30053 / CCUG 1429 / JCM 1235 / KCTC 2190 / NBRC 13534 / NCIMB 10102 / NCTC 10006 / CDC 819-56) (NCBI:txid1028307)

Secondary structure (DSSP, 8-state):
-HHHHHHHHHHHHHHHHH-TT--EEEHHHHHHHHHHHTHHHHTSTTHHHHHHHHHHHHHHTTEEEESSSGGGPEEEETTEEE-SEEEE-S-----S--------HHHHTTB-SPPPHHHHHHHHHHHHHHHHHHHTT--SS-S-EEHHHHHHHHHS-TTTTTT--TT-STTB---TGGGTEE--PPP--EEE-S-TTSPEEEES-HHHHHHHHHHHHHS---SEEEE--GGGGGG-HHHHHHHHHHTT---EEEE--BSHHHHHHHHHHHHHHHHHH---EEE-HHHHHHHHHHT--EE-TTTT-S---HHHH-TTS-HHHHHHHHHHHHTTEEB-GGGGTTTT---/-HHHHHHHHHHHHHHHHH-TT--EEEHHHHHHHHHHHTHHHHTSTTHHHHHHHHHHHHHHTTEEEESSSGGGPEEEETTEEE-SEEEE-S-----S--------HHHHTTB-SPPPHHHHHHHHHHHHHHHHHHHTT--SS-S-EEHHHHHHHHHS-TTTTTT--TT-STTB---TGGGTEE--PPP--EEE-S-TTSPEEEES-HHHHHHHHHHHHHS---SEEEE--GGGGGG-HHHHHHHHHHTT---EEEE--BSHHHHHHHHHHHHHHHHHH---EEE-HHHHHHHHHHT--EE-TTTT-S---HHHHTTTS-HHHHHHHHHHHHTTEEB-GGGGTTTT---

Solvent-accessible surface area (backbone atoms only — not comparable to full-atom values): 37581 Å² total; per-residue (Å²): 114,64,59,34,54,49,50,52,53,41,42,49,49,52,16,51,68,80,32,88,81,44,42,60,29,52,34,62,61,34,50,50,51,49,41,63,77,39,44,78,61,53,65,42,89,59,31,45,60,50,44,50,49,22,53,56,51,45,46,72,58,41,26,38,48,40,63,76,52,74,90,75,32,42,76,74,53,88,84,29,65,39,39,64,25,38,31,56,66,44,78,74,69,63,78,56,73,68,67,73,74,80,57,42,70,82,54,45,77,26,50,74,57,80,66,55,69,71,55,45,55,53,49,48,40,47,34,52,42,47,49,53,23,56,74,64,74,42,68,82,46,77,58,81,34,35,38,42,33,44,17,30,73,51,66,48,31,47,63,69,50,72,77,57,46,84,79,24,53,82,46,27,71,50,41,52,65,78,57,28,19,42,86,76,63,58,79,64,26,66,48,74,66,81,41,46,90,32,37,27,37,40,26,32,51,54,59,49,40,54,49,50,50,53,43,32,72,77,53,73,69,41,15,29,45,31,50,34,60,45,87,48,35,43,75,34,39,61,35,50,51,53,48,30,59,77,61,58,36,81,40,40,28,38,53,59,37,52,37,48,46,37,48,48,42,54,48,48,25,30,52,48,23,36,75,75,66,68,39,63,62,42,69,39,62,67,61,53,49,45,31,59,70,61,57,54,55,24,76,29,84,67,40,61,66,49,96,62,64,53,80,76,72,43,65,89,48,62,63,70,58,55,53,49,49,52,52,25,58,76,67,50,29,24,37,53,55,46,40,48,60,66,66,84,50,86,120,114,64,58,32,55,49,50,51,52,41,40,50,50,51,15,50,70,78,32,88,84,44,42,61,29,53,35,62,62,36,49,51,51,47,42,64,77,38,43,78,62,53,66,42,90,60,30,44,60,51,45,50,50,22,53,54,52,45,48,72,58,40,27,39,49,40,62,76,51,72,88,75,33,44,76,75,55,87,84,28,64,39,38,63,25,36,31,54,66,44,78,74,70,62,77,57,72,67,68,72,74,81,58,42,70,82,55,46,76,25,52,75,55,80,66,53,70,71,56,45,54,52,49,49,40,47,35,52,42,46,49,55,22,56,74,65,75,43,66,82,46,76,57,82,36,35,38,41,32,44,17,29,74,50,66,48,30,48,64,70,51,72,78,56,47,87,79,24,54,83,46,28,71,47,40,51,64,78,56,28,19,42,87,73,63,57,80,64,25,65,49,74,66,81,42,45,90,31,37,26,35,38,26,32,52,54,60,50,42,53,48,51,50,52,45,34,72,77,53,72,70,42,14,29,45,30,52,35,60,44,85,49,34,43,75,34,37,62,33,50,51,53,48,28,58,77,61,60,37,81,42,41,28,38,52,58,39,51,38,49,46,37,49,49,42,53,49,49,24,32,50,48,23,36,74,74,65,68,38,63,64,42,69,39,61,67,61,52,49,46,32,60,71,60,56,54,56,25,73,27,84,69,40,61,64,50,96,62,64,53,80,75,72,43,67,87,48,61,64,70,58,55,51,49,48,54,53,27,57,76,66,52,30,22,35,53,55,45,38,48,61,65,65,83,52,85,119

pLDDT: mean 89.13, std 10.93, range [35.53, 98.5]

=== Feature glossary ===
Legend for the data blocks above and below:

— What the protein is —

The amino-acid sequence is the protein's primary structure: the linear order of residues from the N-terminus to the C-terminus, written in one-letter code. Everything else here — the 3D coordinates, the secondary structure, the domain annotations — is ultimately a consequence of this string.

Database cross-references. InterPro integrates a dozen domain/family signature databases into unified entries with residue-range hits. GO terms attach function/process/location labels with evidence codes. CATH codes position the fold in a four-level structural taxonomy. Organism is the NCBI-taxonomy species name.

— Where its atoms are —

The mmCIF block holds the 3D Cartesian coordinates of each backbone atom (N, Cα, C, O) in ångströms. mmCIF is the PDB's canonical archive format — a tagged-loop text representation of the atomic model.

The six renders are orthographic views along the three Cartesian axes in both directions. Representation (cartoon, sticks, or surface) and color scheme (sequence-rainbow or by-chain) vary across proteins so the training set covers all the common visualization conventions.

— Local backbone conformation —

Secondary structure is the local, repeating backbone conformation. DSSP classifies it into eight states by reading the hydrogen-bond network: three helix types (H, G, I), two β types (E, B), two non-regular types (T, S), and unstructured coil (-).

SS3 is a coarse helix/strand/coil call (letters a/b/c) made by the P-SEA algorithm from inter-Cα distances and dihedrals. It is less detailed than DSSP but needs only Cα positions.

Backbone dihedral angles. Every residue except chain termini has a φ (preceding-C → N → Cα → C) and a ψ (N → Cα → C → next-N). They are reported in degrees following the IUPAC sign convention. Secondary structure is essentially a statement about which (φ, ψ) basin each residue occupies.

— Global shape and packing —

The geometric summary reports three shape descriptors. Rg (radius of gyration) measures how spread out the Cα atoms are about their centre of mass; compact globular proteins have small Rg, elongated or unfolded ones large. Cα contacts (<8 Å, |i−j|>4) count long-range residue pairs in spatial proximity — high for tightly packed folds, near zero for rods or random coil. The bounding-box extents give the protein's footprint along x, y, z in Å.

Solvent accessibility: the surface area of each residue that a 1.4 Å water probe can touch, in Å². When only backbone atoms are present the absolute values are lower than full-atom SASA (side chains contribute most of the area) and are flagged as backbone-only.

Plot images: a contact map (which residues are close in 3D, as an N×N binary image), a Ramachandran scatter (backbone torsion angles, revealing secondary-structure composition at a glance), and — for AlphaFold structures — a PAE heatmap (pairwise prediction confidence).

— Structural neighborhood —

Foldseek's 3Di representation compresses backbone geometry into a per-residue letter drawn from a learned twenty-state alphabet. It captures the tertiary interaction pattern around each residue — which residues are packed against it in space, regardless of where they are in sequence.

Structural nearest neighbors (via Foldseek easy-search vs the PDB). Reported per hit: target PDB id, E-value, and alignment TM-score. A TM-score above ~0.5 is the conventional threshold for 'same fold'.

— Confidence and disorder —

pLDDT (predicted Local Distance Difference Test) is AlphaFold's per-residue confidence score, ranging from 0 to 100. Values above 90 indicate high confidence (typically well-packed cores); 70–90 is confident; 50–70 low confidence; below 50 usually means the region is disordered or the prediction is unreliable there. AlphaFold stores pLDDT in the mmCIF B-factor column.

For experimental (PDB) structures, the B-factor (temperature factor) quantifies the positional spread of each atom in the crystal — a combination of thermal vibration and static disorder — in units of Å². High B-factors mark flexible loops or poorly resolved regions; low B-factors mark the rigid, well-ordered core.

Predicted Aligned Error (PAE) is an AlphaFold confidence matrix: entry (i, j) is the expected error in the position of residue j, in ångströms, when the prediction is superimposed on the true structure at residue i. Low PAE within a block of residues means that block is internally rigid and well-predicted; high PAE between two blocks means their relative placement is uncertain even if each block individually is confident.